Protein 6TTB (pdb70)

Radius of gyration: 28.15 Å; Cα contacts (8 Å, |Δi|>4): 1485; chains: 2; bounding box: 85×47×72 Å

InterPro domains:
  IPR006139 D-isomer specific 2-hydroxyacid dehydrogenase, catalytic domain [PF00389] (63-353)
  IPR006140 D-isomer specific 2-hydroxyacid dehydrogenase, NAD-binding domain [PF02826] (154-326)
  IPR029752 D-isomer specific 2-hydroxyacid dehydrogenase, NAD-binding domain conserved site 1 [PS00065] (192-219)
  IPR029753 D-isomer specific 2-hydroxyacid dehydrogenase, NAD-binding domain conserved site [PS00670] (237-259)
  IPR033689 NAD-dependent formate dehydrogenase [NF005750] (33-374)
  IPR033689 NAD-dependent formate dehydrogenase [cd05302] (34-370)
  IPR036291 NAD(P)-binding domain superfamily [SSF51735] (147-327)

Structure (mmCIF, N/CA/C/O backbone):
data_6TTB
#
_entry.id   6TTB
#
_cell.length_a   69.290
_cell.length_b   87.360
_cell.length_c   117.630
_cell.angle_alpha   90.000
_cell.angle_beta   90.000
_cell.angle_gamma   90.000
#
_symmetry.space_group_name_H-M   'P 21 21 21'
#
loop_
_entity.id
_entity.type
_entity.pdbx_description
1 polymer 'Formate dehydrogenase'
2 non-polymer NICOTINAMIDE-ADENINE-DINUCLEOTIDE
3 water water
#
loop_
_atom_site.group_PDB
_atom_site.id
_atom_site.type_symbol
_atom_site.label_atom_id
_atom_site.label_alt_id
_atom_site.label_comp_id
_atom_site.label_asym_id
_atom_site.label_entity_id
_atom_site.label_seq_id
_atom_site.pdbx_PDB_ins_code
_atom_site.Cartn_x
_atom_site.Cartn_y
_atom_site.Cartn_z
_atom_site.occupancy
_atom_site.B_iso_or_equiv
_atom_site.auth_seq_id
_atom_site.auth_comp_id
_atom_site.auth_asym_id
_atom_site.auth_atom_id
_atom_site.pdbx_PDB_model_num
ATOM 1 N N . MET A 1 33 ? 48.603 14.950 3.492 1.00 31.13 33 MET A N 1
ATOM 2 C CA . MET A 1 33 ? 47.146 14.777 3.173 1.00 34.35 33 MET A CA 1
ATOM 3 C C . MET A 1 33 ? 46.335 15.740 4.010 1.00 29.04 33 MET A C 1
ATOM 4 O O . MET A 1 33 ? 46.685 15.988 5.156 1.00 26.67 33 MET A O 1
ATOM 9 N N . LYS A 1 34 ? 45.290 16.318 3.403 1.00 30.49 34 LYS A N 1
ATOM 10 C CA . LYS A 1 34 ? 44.467 17.312 4.086 1.00 28.27 34 LYS A CA 1
ATOM 11 C C . LYS A 1 34 ? 43.099 16.715 4.353 1.00 25.21 34 LYS A C 1
ATOM 12 O O . LYS A 1 34 ? 42.485 16.169 3.451 1.00 35.26 34 LYS A O 1
ATOM 18 N N . ILE A 1 35 ? 42.703 16.737 5.625 1.00 21.02 35 ILE A N 1
ATOM 19 C CA . ILE A 1 35 ? 41.529 16.060 6.149 1.00 21.98 35 ILE A CA 1
ATOM 20 C C . ILE A 1 35 ? 40.550 17.115 6.622 1.00 19.84 35 ILE A C 1
ATOM 21 O O . ILE A 1 35 ? 40.860 17.883 7.520 1.00 20.17 35 ILE A O 1
ATOM 26 N N . VAL A 1 36 ? 39.340 17.062 6.104 1.00 21.94 36 VAL A N 1
ATOM 27 C CA . VAL A 1 36 ? 38.342 18.055 6.473 1.00 23.61 36 VAL A CA 1
ATOM 28 C C . VAL A 1 36 ? 37.243 17.364 7.258 1.00 26.65 36 VAL A C 1
ATOM 29 O O . VAL A 1 36 ? 36.790 16.239 6.881 1.00 31.19 36 VAL A O 1
ATOM 33 N N . ALA A 1 37 ? 36.810 18.028 8.349 1.00 23.42 37 ALA A N 1
ATOM 34 C CA . ALA A 1 37 ? 35.766 17.433 9.163 1.00 24.34 37 ALA A CA 1
ATOM 35 C C . ALA A 1 37 ? 34.634 18.435 9.382 1.00 27.33 37 ALA A C 1
ATOM 36 O O . ALA A 1 37 ? 34.902 19.657 9.513 1.00 28.68 37 ALA A O 1
ATOM 38 N N . LEU A 1 38 ? 33.377 17.925 9.335 1.00 18.97 38 LEU A N 1
ATOM 39 C CA . LEU A 1 38 ? 32.263 18.701 9.790 1.00 18.81 38 LEU A CA 1
ATOM 40 C C . LEU A 1 38 ? 31.569 18.011 10.954 1.00 21.14 38 LEU A C 1
ATOM 41 O O . LEU A 1 38 ? 31.091 16.870 10.878 1.00 23.96 38 LEU A O 1
ATOM 46 N N . PHE A 1 39 ? 31.468 18.764 12.032 1.00 21.73 39 PHE A N 1
ATOM 47 C CA . PHE A 1 39 ? 30.972 18.262 13.273 1.00 21.60 39 PHE A CA 1
ATOM 48 C C . PHE A 1 39 ? 30.044 19.296 13.878 1.00 23.97 39 PHE A C 1
ATOM 49 O O . PHE A 1 39 ? 30.173 20.490 13.615 1.00 24.78 39 PHE A O 1
ATOM 57 N N . PRO A 1 40 ? 29.122 18.880 14.757 1.00 22.64 40 PRO A N 1
ATOM 58 C CA . PRO A 1 40 ? 28.283 19.863 15.467 1.00 21.38 40 PRO A CA 1
ATOM 59 C C . PRO A 1 40 ? 29.155 20.863 16.241 1.00 23.24 40 PRO A C 1
ATOM 60 O O . PRO A 1 40 ? 30.302 20.552 16.636 1.00 28.95 40 PRO A O 1
ATOM 64 N N . GLU A 1 41 ? 28.647 22.088 16.365 1.00 23.29 41 GLU A N 1
ATOM 65 C CA . GLU A 1 41 ? 29.320 23.189 17.046 1.00 28.16 41 GLU A CA 1
ATOM 66 C C . GLU A 1 41 ? 29.394 22.916 18.557 1.00 25.84 41 GLU A C 1
ATOM 67 O O . GLU A 1 41 ? 28.403 22.550 19.158 1.00 37.29 41 GLU A O 1
ATOM 73 N N . ALA A 1 42 ? 30.577 23.060 19.156 1.00 22.97 42 ALA A N 1
ATOM 74 C CA . ALA A 1 42 ? 30.712 22.859 20.598 1.00 26.68 42 ALA A CA 1
ATOM 75 C C . ALA A 1 42 ? 29.979 23.981 21.318 1.00 23.51 42 ALA A C 1
ATOM 76 O O . ALA A 1 42 ? 29.912 25.060 20.810 1.00 27.86 42 ALA A O 1
ATOM 78 N N . VAL A 1 43 ? 29.500 23.727 22.539 1.00 26.90 43 VAL A N 1
ATOM 79 C CA . VAL A 1 43 ? 28.811 24.739 23.312 1.00 27.56 43 VAL A CA 1
ATOM 80 C C . VAL A 1 43 ? 29.463 24.810 24.693 1.00 30.01 43 VAL A C 1
ATOM 81 O O . VAL A 1 43 ? 29.952 23.792 25.167 1.00 46.65 43 VAL A O 1
ATOM 85 N N . GLU A 1 44 ? 29.621 26.042 25.241 1.00 29.96 44 GLU A N 1
ATOM 86 C CA . GLU A 1 44 ? 30.280 26.304 26.528 1.00 26.83 44 GLU A CA 1
ATOM 87 C C . GLU A 1 44 ? 29.536 25.511 27.597 1.00 33.99 44 GLU A C 1
ATOM 88 O O . GLU A 1 44 ? 28.297 25.451 27.586 1.00 32.38 44 GLU A O 1
ATOM 90 N N . GLY A 1 45 ? 30.284 24.848 28.486 1.00 36.22 45 GLY A N 1
ATOM 91 C CA . GLY A 1 45 ? 29.650 23.955 29.433 1.00 34.16 45 GLY A CA 1
ATOM 92 C C . GLY A 1 45 ? 29.630 22.501 28.935 1.00 40.46 45 GLY A C 1
ATOM 93 O O . GLY A 1 45 ? 29.996 21.599 29.683 1.00 43.22 45 GLY A O 1
ATOM 94 N N . GLN A 1 46 ? 29.152 22.253 27.695 1.00 33.10 46 GLN A N 1
ATOM 95 C CA . GLN A 1 46 ? 28.943 20.866 27.283 1.00 30.90 46 GLN A CA 1
ATOM 96 C C . GLN A 1 46 ? 30.292 20.201 27.116 1.00 27.12 46 GLN A C 1
ATOM 97 O O . GLN A 1 46 ? 30.616 19.793 26.033 1.00 30.07 46 GLN A O 1
ATOM 103 N N . GLU A 1 47 ? 31.026 20.020 28.209 1.00 31.32 47 GLU A N 1
ATOM 104 C CA . GLU A 1 47 ? 32.396 19.495 28.189 1.00 31.42 47 GLU A CA 1
ATOM 105 C C . GLU A 1 47 ? 32.440 17.958 27.980 1.00 28.83 47 GLU A C 1
ATOM 106 O O . GLU A 1 47 ? 33.513 17.358 28.032 1.00 37.41 47 GLU A O 1
ATOM 108 N N . ASN A 1 48 ? 31.274 17.321 27.736 1.00 23.49 48 ASN A N 1
ATOM 109 C CA . ASN A 1 48 ? 31.168 15.873 27.548 1.00 20.35 48 ASN A CA 1
ATOM 110 C C . ASN A 1 48 ? 31.350 15.485 26.059 1.00 22.08 48 ASN A C 1
ATOM 111 O O . ASN A 1 48 ? 32.078 14.553 25.732 1.00 22.20 48 ASN A O 1
ATOM 116 N N . GLN A 1 49 ? 30.626 16.174 25.166 1.00 17.50 49 GLN A N 1
ATOM 117 C CA . GLN A 1 49 ? 30.515 15.825 23.765 1.00 17.10 49 GLN A CA 1
ATOM 118 C C . GLN A 1 49 ? 31.886 15.580 23.122 1.00 19.94 49 GLN A C 1
ATOM 119 O O . GLN A 1 49 ? 32.779 16.369 23.263 1.00 23.79 49 GLN A O 1
ATOM 125 N N . LEU A 1 50 ? 32.015 14.500 22.353 1.00 23.89 50 LEU A N 1
ATOM 126 C CA . LEU A 1 50 ? 33.267 14.142 21.687 1.00 22.84 50 LEU A CA 1
ATOM 127 C C . LEU A 1 50 ? 33.201 14.683 20.266 1.00 22.17 50 LEU A C 1
ATOM 128 O O . LEU A 1 50 ? 34.157 15.298 19.760 1.00 18.07 50 LEU A O 1
ATOM 133 N N . LEU A 1 51 ? 32.032 14.433 19.644 1.00 23.35 51 LEU A N 1
ATOM 134 C CA . LEU A 1 51 ? 31.771 14.765 18.260 1.00 23.40 51 LEU A CA 1
ATOM 135 C C . LEU A 1 51 ? 31.303 16.194 18.181 1.00 24.77 51 LEU A C 1
ATOM 136 O O . LEU A 1 51 ? 30.093 16.423 17.970 1.00 23.15 51 LEU A O 1
ATOM 141 N N . ASN A 1 52 ? 32.256 17.131 18.360 1.00 18.19 52 ASN A N 1
ATOM 142 C CA . ASN A 1 52 ? 32.002 18.502 18.046 1.00 19.28 52 ASN A CA 1
ATOM 143 C C . ASN A 1 52 ? 33.278 19.153 17.518 1.00 22.30 52 ASN A C 1
ATOM 144 O O . ASN A 1 52 ? 34.363 18.523 17.456 1.00 17.48 52 ASN A O 1
ATOM 149 N N . THR A 1 53 ? 33.144 20.451 17.211 1.00 23.46 53 THR A N 1
ATOM 150 C CA . THR A 1 53 ? 34.252 21.288 16.772 1.00 24.21 53 THR A CA 1
ATOM 151 C C . THR A 1 53 ? 35.382 21.362 17.799 1.00 24.48 53 THR A C 1
ATOM 152 O O . THR A 1 53 ? 36.512 21.344 17.386 1.00 35.53 53 THR A O 1
ATOM 156 N N . LYS A 1 54 ? 35.123 21.410 19.121 1.00 24.88 54 LYS A N 1
ATOM 157 C CA . LYS A 1 54 ? 36.274 21.464 20.058 1.00 21.59 54 LYS A CA 1
ATOM 158 C C . LYS A 1 54 ? 37.011 20.124 20.147 1.00 22.18 54 LYS A C 1
ATOM 159 O O . LYS A 1 54 ? 38.151 20.025 19.741 1.00 22.88 54 LYS A O 1
ATOM 161 N N . LYS A 1 55 ? 36.375 19.086 20.708 1.00 27.75 55 LYS A N 1
ATOM 162 C CA . LYS A 1 55 ? 37.110 17.856 21.000 1.00 21.25 55 LYS A CA 1
ATOM 163 C C . LYS A 1 55 ? 37.306 17.073 19.703 1.00 21.31 55 LYS A C 1
ATOM 164 O O . LYS A 1 55 ? 38.243 16.282 19.619 1.00 21.48 55 LYS A O 1
ATOM 167 N N . ALA A 1 56 ? 36.494 17.398 18.655 1.00 19.29 56 ALA A N 1
ATOM 168 C CA . ALA A 1 56 ? 36.566 16.801 17.296 1.00 18.73 56 ALA A CA 1
ATOM 169 C C . ALA A 1 56 ? 37.050 15.351 17.311 1.00 21.77 56 ALA A C 1
ATOM 170 O O . ALA A 1 56 ? 37.949 14.979 16.528 1.00 24.12 56 ALA A O 1
ATOM 172 N N . ILE A 1 57 ? 36.479 14.543 18.203 1.00 21.03 57 ILE A N 1
ATOM 173 C CA . ILE A 1 57 ? 36.756 13.117 18.229 1.00 24.55 57 ILE A CA 1
ATOM 174 C C . ILE A 1 57 ? 38.246 12.793 18.154 1.00 27.85 57 ILE A C 1
ATOM 175 O O . ILE A 1 57 ? 38.606 11.687 17.748 1.00 33.89 57 ILE A O 1
ATOM 180 N N . GLY A 1 58 ? 39.097 13.703 18.674 1.00 25.11 58 GLY A N 1
ATOM 181 C CA . GLY A 1 58 ? 40.485 13.362 18.949 1.00 23.43 58 GLY A CA 1
ATOM 182 C C . GLY A 1 58 ? 41.401 13.485 17.725 1.00 27.52 58 GLY A C 1
ATOM 183 O O . GLY A 1 58 ? 42.585 13.243 17.843 1.00 32.42 58 GLY A O 1
ATOM 184 N N . LEU A 1 59 ? 40.891 14.017 16.605 1.00 26.16 59 LEU A N 1
ATOM 185 C CA . LEU A 1 59 ? 41.628 13.928 15.346 1.00 26.76 59 LEU A CA 1
ATOM 186 C C . LEU A 1 59 ? 42.722 15.008 15.231 1.00 27.56 59 LEU A C 1
ATOM 187 O O . LEU A 1 59 ? 43.694 14.836 14.499 1.00 25.06 59 LEU A O 1
ATOM 192 N N . LYS A 1 60 ? 42.572 16.117 15.940 1.00 29.11 60 LYS A N 1
ATOM 193 C CA . LYS A 1 60 ? 43.465 17.251 15.753 1.00 23.74 60 LYS A CA 1
ATOM 194 C C . LYS A 1 60 ? 44.877 16.818 16.003 1.00 24.38 60 LYS A C 1
ATOM 195 O O . LYS A 1 60 ? 45.695 16.935 15.124 1.00 31.22 60 LYS A O 1
ATOM 201 N N . THR A 1 61 ? 45.160 16.380 17.237 1.00 25.88 61 THR A N 1
ATOM 202 C CA . THR A 1 61 ? 46.427 15.782 17.606 1.00 25.70 61 THR A CA 1
ATOM 203 C C . THR A 1 61 ? 46.685 14.513 16.803 1.00 25.61 61 THR A C 1
ATOM 204 O O . THR A 1 61 ? 47.739 14.375 16.202 1.00 27.23 61 THR A O 1
ATOM 208 N N . PHE A 1 62 ? 45.711 13.605 16.736 1.00 26.97 62 PHE A N 1
ATOM 209 C CA . PHE A 1 62 ? 45.935 12.347 16.041 1.00 21.90 62 PHE A CA 1
ATOM 210 C C . PHE A 1 62 ? 46.420 12.614 14.631 1.00 21.92 62 PHE A C 1
ATOM 211 O O . PHE A 1 62 ? 47.278 11.907 14.135 1.00 22.54 62 PHE A O 1
ATOM 219 N N . LEU A 1 63 ? 45.829 13.615 13.973 1.00 25.44 63 LEU A N 1
ATOM 220 C CA . LEU A 1 63 ? 46.184 13.949 12.592 1.00 34.09 63 LEU A CA 1
ATOM 221 C C . LEU A 1 63 ? 47.429 14.824 12.551 1.00 35.89 63 LEU A C 1
ATOM 222 O O . LEU A 1 63 ? 48.360 14.523 11.837 1.00 45.38 63 LEU A O 1
ATOM 227 N N . GLU A 1 64 ? 47.397 15.950 13.263 1.00 41.09 64 GLU A N 1
ATOM 228 C CA . GLU A 1 64 ? 48.507 16.894 13.275 1.00 48.78 64 GLU A CA 1
ATOM 229 C C . GLU A 1 64 ? 49.752 16.254 13.906 1.00 41.36 64 GLU A C 1
ATOM 230 O O . GLU A 1 64 ? 50.781 16.882 14.009 1.00 49.90 64 GLU A O 1
ATOM 236 N N . GLU A 1 65 ? 49.658 14.996 14.291 1.00 38.60 65 GLU A N 1
ATOM 237 C CA . GLU A 1 65 ? 50.781 14.299 14.883 1.00 38.91 65 GLU A CA 1
ATOM 238 C C . GLU A 1 65 ? 51.434 13.433 13.840 1.00 34.58 65 GLU A C 1
ATOM 239 O O . GLU A 1 65 ? 52.393 12.753 14.136 1.00 40.58 65 GLU A O 1
ATOM 245 N N . ARG A 1 66 ? 50.821 13.369 12.673 1.00 29.96 66 ARG A N 1
ATOM 246 C CA . ARG A 1 66 ? 51.183 12.416 11.651 1.00 27.36 66 ARG A CA 1
ATOM 247 C C . ARG A 1 66 ? 51.487 13.166 10.370 1.00 35.03 66 ARG A C 1
ATOM 248 O O . ARG A 1 66 ? 51.689 12.554 9.342 1.00 36.13 66 ARG A O 1
ATOM 256 N N . GLY A 1 67 ? 51.554 14.502 10.465 1.00 38.90 67 GLY A N 1
ATOM 257 C CA . GLY A 1 67 ? 52.054 15.297 9.364 1.00 33.64 67 GLY A CA 1
ATOM 258 C C . GLY A 1 67 ? 50.935 15.899 8.536 1.00 35.49 67 GLY A C 1
ATOM 259 O O . GLY A 1 67 ? 51.219 16.632 7.593 1.00 35.16 67 GLY A O 1
ATOM 260 N N . HIS A 1 68 ? 49.674 15.678 8.949 1.00 32.95 68 HIS A N 1
ATOM 261 C CA . HIS A 1 68 ? 48.569 15.928 8.039 1.00 30.06 68 HIS A CA 1
ATOM 262 C C . HIS A 1 68 ? 47.929 17.259 8.383 1.00 33.01 68 HIS A C 1
ATOM 263 O O . HIS A 1 68 ? 48.151 17.784 9.469 1.00 43.05 68 HIS A O 1
ATOM 270 N N . GLU A 1 69 ? 47.163 17.819 7.441 1.00 28.50 69 GLU A N 1
ATOM 271 C CA . GLU A 1 69 ? 46.448 19.047 7.740 1.00 29.89 69 GLU A CA 1
ATOM 272 C C . GLU A 1 69 ? 45.061 18.648 8.195 1.00 30.12 69 GLU A C 1
ATOM 273 O O . GLU A 1 69 ? 44.448 17.796 7.586 1.00 33.67 69 GLU A O 1
ATOM 279 N N . PHE A 1 70 ? 44.567 19.294 9.256 1.00 33.63 70 PHE A N 1
ATOM 280 C CA . PHE A 1 70 ? 43.226 19.005 9.764 1.00 31.45 70 PHE A CA 1
ATOM 281 C C . PHE A 1 70 ? 42.381 20.271 9.824 1.00 27.19 70 PHE A C 1
ATOM 282 O O . PHE A 1 70 ? 42.670 21.185 10.567 1.00 29.65 70 PHE A O 1
ATOM 290 N N . ILE A 1 71 ? 41.269 20.248 9.118 1.00 26.27 71 ILE A N 1
ATOM 291 C CA . ILE A 1 71 ? 40.403 21.406 9.067 1.00 25.93 71 ILE A CA 1
ATOM 292 C C . ILE A 1 71 ? 39.025 21.030 9.606 1.00 31.55 71 ILE A C 1
ATOM 293 O O . ILE A 1 71 ? 38.283 20.256 8.974 1.00 32.35 71 ILE A O 1
ATOM 298 N N . ILE A 1 72 ? 38.671 21.577 10.770 1.00 28.92 72 ILE A N 1
ATOM 299 C CA . ILE A 1 72 ? 37.301 21.430 11.188 1.00 32.58 72 ILE A CA 1
ATOM 300 C C . ILE A 1 72 ? 36.511 22.617 10.665 1.00 36.83 72 ILE A C 1
ATOM 301 O O . ILE A 1 72 ? 36.993 23.729 10.720 1.00 35.94 72 ILE A O 1
ATOM 305 N N . LEU A 1 73 ? 35.414 22.307 9.959 1.00 45.77 73 LEU A N 1
ATOM 306 C CA . LEU A 1 73 ? 34.461 23.282 9.476 1.00 44.62 73 LEU A CA 1
ATOM 307 C C . LEU A 1 73 ? 33.390 23.408 10.545 1.00 57.25 73 LEU A C 1
ATOM 308 O O . LEU A 1 73 ? 32.669 22.438 10.870 1.00 51.54 73 LEU A O 1
ATOM 313 N N . ALA A 1 74 ? 33.435 24.551 11.215 1.00 67.11 74 ALA A N 1
ATOM 314 C CA . ALA A 1 74 ? 32.233 25.302 11.483 1.00 81.14 74 ALA A CA 1
ATOM 315 C C . ALA A 1 74 ? 31.913 26.104 10.215 1.00 69.33 74 ALA A C 1
ATOM 316 O O . ALA A 1 74 ? 32.308 27.264 10.111 1.00 68.23 74 ALA A O 1
ATOM 318 N N . ASP A 1 75 ? 31.284 25.435 9.215 1.00 69.62 75 ASP A N 1
ATOM 319 C CA . ASP A 1 75 ? 30.856 26.092 7.976 1.00 83.64 75 ASP A CA 1
ATOM 320 C C . ASP A 1 75 ? 29.602 25.440 7.380 1.00 75.77 75 ASP A C 1
ATOM 321 O O . ASP A 1 75 ? 28.640 26.166 7.084 1.00 53.14 75 ASP A O 1
ATOM 323 N N . ASN A 1 76 ? 29.677 24.097 7.131 1.00 57.88 76 ASN A N 1
ATOM 324 C CA . ASN A 1 76 ? 28.647 23.240 6.501 1.00 57.95 76 ASN A CA 1
ATOM 325 C C . ASN A 1 76 ? 28.638 23.361 4.970 1.00 53.40 76 ASN A C 1
ATOM 326 O O . ASN A 1 76 ? 29.005 22.412 4.297 1.00 66.53 76 ASN A O 1
ATOM 331 N N . GLY A 1 77 ? 28.018 24.432 4.440 1.00 46.35 77 GLY A N 1
ATOM 332 C CA . GLY A 1 77 ? 28.156 24.855 3.049 1.00 42.02 77 GLY A CA 1
ATOM 333 C C . GLY A 1 77 ? 28.769 26.265 2.971 1.00 56.01 77 GLY A C 1
ATOM 334 O O . GLY A 1 77 ? 28.597 27.066 3.890 1.00 81.11 77 GLY A O 1
ATOM 335 N N . GLU A 1 78 ? 29.568 26.526 1.917 1.00 51.70 78 GLU A N 1
ATOM 336 C CA . GLU A 1 78 ? 30.195 27.829 1.635 1.00 57.68 78 GLU A CA 1
ATOM 337 C C . GLU A 1 78 ? 31.610 27.880 2.208 1.00 64.42 78 GLU A C 1
ATOM 338 O O . GLU A 1 78 ? 32.544 28.338 1.529 1.00 56.07 78 GLU A O 1
ATOM 340 N N . ASP A 1 79 ? 31.764 27.431 3.472 1.00 65.90 79 ASP A N 1
ATOM 341 C CA . ASP A 1 79 ? 33.106 27.210 3.967 1.00 50.99 79 ASP A CA 1
ATOM 342 C C . ASP A 1 79 ? 33.586 25.817 3.587 1.00 41.63 79 ASP A C 1
ATOM 343 O O . ASP A 1 79 ? 34.776 25.631 3.285 1.00 41.59 79 ASP A O 1
ATOM 348 N N . LEU A 1 80 ? 32.639 24.901 3.404 1.00 35.53 80 LEU A N 1
ATOM 349 C CA . LEU A 1 80 ? 32.970 23.655 2.711 1.00 36.51 80 LEU A CA 1
ATOM 350 C C . LEU A 1 80 ? 33.613 23.940 1.335 1.00 40.42 80 LEU A C 1
ATOM 351 O O . LEU A 1 80 ? 34.679 23.406 1.024 1.00 36.65 80 LEU A O 1
ATOM 356 N N . ASP A 1 81 ? 32.991 24.833 0.547 1.00 46.08 81 ASP A N 1
ATOM 357 C CA . ASP A 1 81 ? 33.377 25.034 -0.841 1.00 41.19 81 ASP A CA 1
ATOM 358 C C . ASP A 1 81 ? 34.880 25.357 -0.963 1.00 41.16 81 ASP A C 1
ATOM 359 O O . ASP A 1 81 ? 35.522 24.923 -1.907 1.00 36.04 81 ASP A O 1
ATOM 361 N N . LYS A 1 82 ? 35.451 26.106 0.003 1.00 32.48 82 LYS A N 1
ATOM 362 C CA . LYS A 1 82 ? 36.830 26.561 -0.146 1.00 23.55 82 LYS A CA 1
ATOM 363 C C . LYS A 1 82 ? 37.803 25.445 0.264 1.00 26.60 82 LYS A C 1
ATOM 364 O O . LYS A 1 82 ? 38.952 25.687 0.531 1.00 20.56 82 LYS A O 1
ATOM 366 N N . HIS A 1 83 ? 37.353 24.198 0.319 1.00 35.06 83 HIS A N 1
ATOM 367 C CA . HIS A 1 83 ? 38.268 23.131 0.698 1.00 35.59 83 HIS A CA 1
ATOM 368 C C . HIS A 1 83 ? 38.172 22.002 -0.326 1.00 42.92 83 HIS A C 1
ATOM 369 O O . HIS A 1 83 ? 39.090 21.166 -0.492 1.00 41.48 83 HIS A O 1
ATOM 376 N N . LEU A 1 84 ? 37.079 22.048 -1.067 1.00 30.91 84 LEU A N 1
ATOM 377 C CA . LEU A 1 84 ? 36.807 21.095 -2.098 1.00 24.16 84 LEU A CA 1
ATOM 378 C C . LEU A 1 84 ? 38.025 20.931 -3.035 1.00 27.95 84 LEU A C 1
ATOM 379 O O . LEU A 1 84 ? 38.263 19.824 -3.567 1.00 31.01 84 LEU A O 1
ATOM 384 N N . PRO A 1 85 ? 38.739 22.050 -3.423 1.00 29.63 85 PRO A N 1
ATOM 385 C CA . PRO A 1 85 ? 39.876 21.959 -4.351 1.00 22.09 85 PRO A CA 1
ATOM 386 C C . PRO A 1 85 ? 41.004 21.074 -3.880 1.00 24.43 85 PRO A C 1
ATOM 387 O O . PRO A 1 85 ? 41.863 20.704 -4.691 1.00 27.22 85 PRO A O 1
ATOM 391 N N . ASP A 1 86 ? 41.031 20.759 -2.567 1.00 26.59 86 ASP A N 1
ATOM 392 C CA . ASP A 1 86 ? 42.247 20.183 -2.016 1.00 28.08 86 ASP A CA 1
ATOM 393 C C . ASP A 1 86 ? 41.969 19.180 -0.902 1.00 30.25 86 ASP A C 1
ATOM 394 O O . ASP A 1 86 ? 42.813 18.362 -0.584 1.00 35.56 86 ASP A O 1
ATOM 399 N N . MET A 1 87 ? 40.760 19.133 -0.406 1.00 32.30 87 MET A N 1
ATOM 400 C CA . MET A 1 87 ? 40.539 18.117 0.600 1.00 30.57 87 MET A CA 1
ATOM 401 C C . MET A 1 87 ? 40.880 16.728 0.040 1.00 29.40 87 MET A C 1
ATOM 402 O O . MET A 1 87 ? 40.526 16.397 -1.083 1.00 31.14 87 MET A O 1
ATOM 407 N N . ASP A 1 88 ? 41.604 15.933 0.839 1.00 33.64 88 ASP A N 1
ATOM 408 C CA . ASP A 1 88 ? 41.986 14.562 0.488 1.00 35.08 88 ASP A CA 1
ATOM 409 C C . ASP A 1 88 ? 40.943 13.583 1.040 1.00 31.71 88 ASP A C 1
ATOM 410 O O . ASP A 1 88 ? 40.709 12.511 0.480 1.00 26.68 88 ASP A O 1
ATOM 415 N N . VAL A 1 89 ? 40.336 13.963 2.162 1.00 25.18 89 VAL A N 1
ATOM 416 C CA . VAL A 1 89 ? 39.430 13.096 2.894 1.00 23.39 89 VAL A CA 1
ATOM 417 C C . VAL A 1 89 ? 38.404 13.978 3.586 1.00 25.36 89 VAL A C 1
ATOM 418 O O . VAL A 1 89 ? 38.761 14.954 4.273 1.00 35.85 89 VAL A O 1
ATOM 422 N N . ILE A 1 90 ? 37.129 13.643 3.403 1.00 23.62 90 ILE A N 1
ATOM 423 C CA . ILE A 1 90 ? 36.091 14.363 4.107 1.00 22.43 90 ILE A CA 1
ATOM 424 C C . ILE A 1 90 ? 35.530 13.448 5.210 1.00 26.59 90 ILE A C 1
ATOM 425 O O . ILE A 1 90 ? 35.530 12.191 5.082 1.00 21.82 90 ILE A O 1
ATOM 430 N N . ILE A 1 91 ? 35.072 14.093 6.302 1.00 22.41 91 ILE A N 1
ATOM 431 C CA . ILE A 1 91 ? 34.562 13.346 7.430 1.00 20.71 91 ILE A CA 1
ATOM 432 C C . ILE A 1 91 ? 33.329 14.036 8.001 1.00 18.43 91 ILE A C 1
ATOM 433 O O . ILE A 1 91 ? 33.357 15.235 8.263 1.00 22.92 91 ILE A O 1
ATOM 438 N N . SER A 1 92 ? 32.269 13.267 8.233 1.00 15.15 92 SER A N 1
ATOM 439 C CA . SER A 1 92 ? 31.120 13.793 8.973 1.00 16.75 92 SER A CA 1
ATOM 440 C C . SER A 1 92 ? 30.274 12.650 9.535 1.00 18.69 92 SER A C 1
ATOM 441 O O . SER A 1 92 ? 30.502 11.492 9.192 1.00 19.08 92 SER A O 1
ATOM 444 N N . ALA A 1 93 ? 29.281 13.013 10.377 1.00 18.16 93 ALA A N 1
ATOM 445 C CA . ALA A 1 93 ? 28.371 12.064 10.988 1.00 15.61 93 ALA A CA 1
ATOM 446 C C . ALA A 1 93 ? 26.996 12.201 10.357 1.00 18.15 93 ALA A C 1
ATOM 447 O O . ALA A 1 93 ? 26.597 13.283 9.927 1.00 18.91 93 ALA A O 1
ATOM 449 N N . PRO A 1 94 ? 26.191 11.135 10.341 1.00 19.41 94 PRO A N 1
ATOM 450 C CA . PRO A 1 94 ? 24.864 11.196 9.732 1.00 25.19 94 PRO A CA 1
ATOM 451 C C . PRO A 1 94 ? 23.939 12.169 10.477 1.00 35.50 94 PRO A C 1
ATOM 452 O O . PRO A 1 94 ? 22.994 12.737 9.892 1.00 31.44 94 PRO A O 1
ATOM 456 N N . PHE A 1 95 ? 24.241 12.360 11.780 1.00 33.95 95 PHE A N 1
ATOM 457 C CA . PHE A 1 95 ? 23.499 13.241 12.646 1.00 23.60 95 PHE A CA 1
ATOM 458 C C . PHE A 1 95 ? 23.648 14.694 12.186 1.00 24.52 95 PHE A C 1
ATOM 459 O O . PHE A 1 95 ? 22.869 15.561 12.569 1.00 26.53 95 PHE A O 1
ATOM 467 N N . TYR A 1 96 ? 24.630 14.957 11.346 1.00 24.13 96 TYR A N 1
ATOM 468 C CA . TYR A 1 96 ? 24.983 16.331 11.033 1.00 26.82 96 TYR A CA 1
ATOM 469 C C . TYR A 1 96 ? 25.914 16.310 9.818 1.00 25.48 96 TYR A C 1
ATOM 470 O O . TYR A 1 96 ? 27.144 16.428 9.960 1.00 31.60 96 TYR A O 1
ATOM 479 N N . PRO A 1 97 ? 25.376 15.990 8.626 1.00 19.19 97 PRO A N 1
ATOM 480 C CA . PRO A 1 97 ? 26.201 15.520 7.523 1.00 21.71 97 PRO A CA 1
ATOM 481 C C . PRO A 1 97 ? 26.678 16.629 6.614 1.00 21.89 97 PRO A C 1
ATOM 482 O O . PRO A 1 97 ? 26.003 17.649 6.407 1.00 28.16 97 PRO A O 1
ATOM 486 N N . ALA A 1 98 ? 27.889 16.461 6.176 1.00 23.41 98 ALA A N 1
ATOM 487 C CA . ALA A 1 98 ? 28.395 17.198 5.047 1.00 28.55 98 ALA A CA 1
ATOM 488 C C . ALA A 1 98 ? 27.995 16.448 3.783 1.00 34.34 98 ALA A C 1
ATOM 489 O O . ALA A 1 98 ? 28.523 15.352 3.521 1.00 30.98 98 ALA A O 1
ATOM 491 N N . TYR A 1 99 ? 27.005 17.012 3.050 1.00 36.45 99 TYR A N 1
ATOM 492 C CA . TYR A 1 99 ? 26.489 16.383 1.844 1.00 31.27 99 TYR A CA 1
ATOM 493 C C . TYR A 1 99 ? 27.545 16.392 0.746 1.00 33.89 99 TYR A C 1
ATOM 494 O O . TYR A 1 99 ? 28.094 17.440 0.400 1.00 28.04 99 TYR A O 1
ATOM 503 N N . MET A 1 100 ? 27.834 15.189 0.220 1.00 36.00 100 MET A N 1
ATOM 504 C CA . MET A 1 100 ? 28.733 15.052 -0.907 1.00 28.00 100 MET A CA 1
ATOM 505 C C . MET A 1 100 ? 27.923 14.740 -2.172 1.00 31.79 100 MET A C 1
ATOM 506 O O . MET A 1 100 ? 27.801 13.597 -2.581 1.00 43.73 100 MET A O 1
ATOM 511 N N . THR A 1 101 ? 27.320 15.790 -2.742 1.00 25.52 101 THR A N 1
ATOM 512 C CA . THR A 1 101 ? 26.585 15.714 -3.983 1.00 23.67 101 THR A CA 1
ATOM 513 C C . THR A 1 101 ? 27.570 15.497 -5.142 1.00 26.79 101 THR A C 1
ATOM 514 O O . THR A 1 101 ? 28.773 15.690 -5.014 1.00 20.99 101 THR A O 1
ATOM 518 N N . ARG A 1 102 ? 27.052 15.062 -6.281 1.00 29.84 102 ARG A N 1
ATOM 519 C CA . ARG A 1 102 ? 27.863 15.035 -7.473 1.00 26.80 102 ARG A CA 1
ATOM 520 C C . ARG A 1 102 ? 28.491 16.397 -7.653 1.00 23.67 102 ARG A C 1
ATOM 521 O O . ARG A 1 102 ? 29.655 16.490 -7.934 1.00 25.53 102 ARG A O 1
ATOM 529 N N . GLU A 1 103 ? 27.682 17.452 -7.525 1.00 30.10 103 GLU A N 1
ATOM 530 C CA . GLU A 1 103 ? 28.142 18.818 -7.762 1.00 27.96 103 GLU A CA 1
ATOM 531 C C . GLU A 1 103 ? 29.439 19.000 -6.996 1.00 31.21 103 GLU A C 1
ATOM 532 O O . GLU A 1 103 ? 30.479 19.217 -7.599 1.00 36.41 103 GLU A O 1
ATOM 534 N N . ARG A 1 104 ? 29.404 18.708 -5.682 1.00 31.86 104 ARG A N 1
ATOM 535 C CA . ARG A 1 104 ? 30.565 18.934 -4.825 1.00 27.66 104 ARG A CA 1
ATOM 536 C C . ARG A 1 104 ? 31.732 17.977 -5.151 1.00 24.50 104 ARG A C 1
ATOM 537 O O . ARG A 1 104 ? 32.880 18.327 -4.970 1.00 27.71 104 ARG A O 1
ATOM 545 N N . ILE A 1 105 ? 31.435 16.756 -5.591 1.00 24.78 105 ILE A N 1
ATOM 546 C CA . ILE A 1 105 ? 32.461 15.743 -5.770 1.00 24.35 105 ILE A CA 1
ATOM 547 C C . ILE A 1 105 ? 33.344 16.137 -6.940 1.00 26.02 105 ILE A C 1
ATOM 548 O O . ILE A 1 105 ? 34.571 16.019 -6.856 1.00 26.87 105 ILE A O 1
ATOM 553 N N . GLU A 1 106 ? 32.687 16.629 -8.003 1.00 23.72 106 GLU A N 1
ATOM 554 C CA . GLU A 1 106 ? 33.330 17.010 -9.242 1.00 26.61 106 GLU A CA 1
ATOM 555 C C . GLU A 1 106 ? 34.326 18.123 -9.010 1.00 25.55 106 GLU A C 1
ATOM 556 O O . GLU A 1 106 ? 35.348 18.135 -9.661 1.00 26.40 106 GLU A O 1
ATOM 562 N N . LYS A 1 107 ? 34.021 19.000 -8.048 1.00 27.31 107 LYS A N 1
ATOM 563 C CA . LYS A 1 107 ? 34.890 20.067 -7.553 1.00 31.80 107 LYS A CA 1
ATOM 564 C C . LYS A 1 107 ? 36.062 19.547 -6.697 1.00 31.96 107 LYS A C 1
ATOM 565 O O . LYS A 1 107 ? 36.942 20.328 -6.345 1.00 26.89 107 LYS A O 1
ATOM 571 N N . ALA A 1 108 ? 36.059 18.257 -6.318 1.00 30.85 108 ALA A N 1
ATOM 572 C CA . ALA A 1 108 ? 37.074 17.779 -5.377 1.00 26.12 108 ALA A CA 1
ATOM 573 C C . ALA A 1 108 ? 38.015 16.765 -6.047 1.00 27.15 108 ALA A C 1
ATOM 574 O O . ALA A 1 108 ? 38.041 15.578 -5.724 1.00 22.74 108 ALA A O 1
ATOM 576 N N . PRO A 1 109 ? 38.953 17.249 -6.874 1.00 27.26 109 PRO A N 1
ATOM 577 C CA . PRO A 1 109 ? 39.902 16.389 -7.540 1.00 25.75 109 PRO A CA 1
ATOM 578 C C . PRO A 1 109 ? 40.918 15.761 -6.612 1.00 26.91 109 PRO A C 1
ATOM 579 O O . PRO A 1 109 ? 41.828 15.052 -7.054 1.00 30.44 109 PRO A O 1
ATOM 583 N N . ASN A 1 110 ? 40.837 16.049 -5.324 1.00 28.78 110 ASN A N 1
ATOM 584 C CA . ASN A 1 110 ? 41.868 15.440 -4.485 1.00 35.37 110 ASN A CA 1
ATOM 585 C C . ASN A 1 110 ? 41.294 14.331 -3.603 1.00 32.02 110 ASN A C 1
ATOM 586 O O . ASN A 1 110 ? 42.023 13.638 -2.899 1.00 39.54 110 ASN A O 1
ATOM 591 N N . LEU A 1 111 ? 39.993 14.172 -3.674 1.00 25.03 111 LEU A N 1
ATOM 592 C CA . LEU A 1 111 ? 39.278 13.538 -2.595 1.00 23.20 111 LEU A CA 1
ATOM 593 C C . LEU A 1 111 ? 39.255 12.022 -2.848 1.00 21.60 111 LEU A C 1
ATOM 594 O O . LEU A 1 111 ? 39.071 11.559 -3.953 1.00 20.81 111 LEU A O 1
ATOM 599 N N . LYS A 1 112 ? 39.511 11.259 -1.828 1.00 21.41 112 LYS A N 1
ATOM 600 C CA . LYS A 1 112 ? 39.828 9.881 -2.056 1.00 20.09 112 LYS A CA 1
ATOM 601 C C . LYS A 1 112 ? 38.980 9.068 -1.109 1.00 20.00 112 LYS A C 1
ATOM 602 O O . LYS A 1 112 ? 38.587 7.936 -1.431 1.00 18.88 112 LYS A O 1
ATOM 608 N N . LEU A 1 113 ? 38.595 9.711 0.018 1.00 19.08 113 LEU A N 1
ATOM 609 C CA . LEU A 1 113 ? 37.963 8.969 1.117 1.00 20.23 113 LEU A CA 1
ATOM 610 C C . LEU A 1 113 ? 36.930 9.837 1.824 1.00 21.34 113 LEU A C 1
ATOM 611 O O . LEU A 1 113 ? 37.215 10.946 2.321 1.00 19.28 113 LEU A O 1
ATOM 616 N N . ALA A 1 114 ? 35.705 9.338 1.804 1.00 22.20 114 ALA A N 1
ATOM 617 C CA . ALA A 1 114 ? 34.641 9.962 2.567 1.00 21.15 114 ALA A CA 1
ATOM 618 C C . ALA A 1 114 ? 34.288 9.064 3.745 1.00 20.88 114 ALA A C 1
ATOM 619 O O . ALA A 1 114 ? 33.728 7.977 3.582 1.00 18.33 114 ALA A O 1
ATOM 621 N N . ILE A 1 115 ? 34.661 9.508 4.937 1.00 23.14 115 ILE A N 1
ATOM 622 C CA . ILE A 1 115 ? 34.378 8.701 6.116 1.00 21.21 115 ILE A CA 1
ATOM 623 C C . ILE A 1 115 ? 33.095 9.222 6.739 1.00 19.60 115 ILE A C 1
ATOM 624 O O . ILE A 1 115 ? 32.962 10.442 6.938 1.00 21.76 115 ILE A O 1
ATOM 629 N N . THR A 1 116 ? 32.189 8.297 7.043 1.00 13.24 116 THR A N 1
ATOM 630 C CA . THR A 1 116 ? 31.018 8.575 7.833 1.00 12.90 116 THR A CA 1
ATOM 631 C C . THR A 1 116 ? 31.330 8.320 9.326 1.00 13.48 116 THR A C 1
ATOM 632 O O . THR A 1 116 ? 31.317 7.179 9.797 1.00 12.37 116 THR A O 1
ATOM 636 N N . ALA A 1 117 ? 31.502 9.394 10.108 1.00 13.49 117 ALA A N 1
ATOM 637 C CA . ALA A 1 117 ? 31.668 9.206 11.538 1.00 14.71 117 ALA A CA 1
ATOM 638 C C . ALA A 1 117 ? 30.376 8.676 12.137 1.00 13.39 117 ALA A C 1
ATOM 639 O O . ALA A 1 117 ? 29.657 9.395 12.773 1.00 15.89 117 ALA A O 1
ATOM 641 N N . GLY A 1 118 ? 30.180 7.393 12.043 1.00 12.16 118 GLY A N 1
ATOM 642 C CA . GLY A 1 118 ? 28.989 6.760 12.515 1.00 14.16 118 GLY A CA 1
ATOM 643 C C . GLY A 1 118 ? 28.592 5.682 11.520 1.00 19.03 118 GLY A C 1
ATOM 644 O O . GLY A 1 118 ? 29.472 5.124 10.824 1.00 18.65 118 GLY A O 1
ATOM 645 N N . VAL A 1 119 ? 27.275 5.483 11.387 1.00 17.43 119 VAL A N 1
ATOM 646 C CA . VAL A 1 119 ? 26.738 4.623 10.371 1.00 21.45 119 VAL A CA 1
ATOM 647 C C . VAL A 1 119 ? 25.617 5.344 9.591 1.00 23.99 119 VAL A C 1
ATOM 648 O O . VAL A 1 119 ? 24.634 5.824 10.160 1.00 32.57 119 VAL A O 1
ATOM 652 N N . GLY A 1 120 ? 25.731 5.346 8.271 1.00 25.03 120 GLY A N 1
ATOM 653 C CA . GLY A 1 120 ? 24.688 5.864 7.423 1.00 26.69 120 GLY A CA 1
ATOM 654 C C . GLY A 1 120 ? 25.260 6.898 6.472 1.00 33.31 120 GLY A C 1
ATOM 655 O O . GLY A 1 120 ? 25.612 8.011 6.888 1.00 47.26 120 GLY A O 1
ATOM 656 N N . SER A 1 121 ? 25.372 6.513 5.207 1.00 31.55 121 SER A N 1
ATOM 657 C CA . SER A 1 121 ? 26.116 7.284 4.246 1.00 30.26 121 SER A CA 1
ATOM 658 C C . SER A 1 121 ? 25.197 7.839 3.205 1.00 28.23 121 SER A C 1
ATOM 659 O O . SER A 1 121 ? 25.616 8.076 2.089 1.00 35.69 121 SER A O 1
ATOM 662 N N . ASP A 1 122 ? 23.935 8.004 3.546 1.00 26.73 122 ASP A N 1
ATOM 663 C CA . ASP A 1 122 ? 23.061 8.413 2.460 1.00 24.69 122 ASP A CA 1
ATOM 664 C C . ASP A 1 122 ? 23.339 9.872 2.148 1.00 21.47 122 ASP A C 1
ATO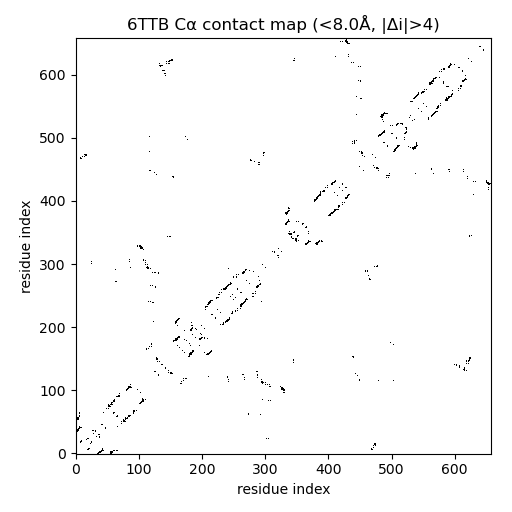M 665 O O . ASP A 1 122 ? 22.870 10.334 1.143 1.00 25.60 122 ASP A O 1
ATOM 670 N N . HIS A 1 123 ? 24.260 10.520 2.887 1.00 17.83 123 HIS A N 1
ATOM 671 C CA . HIS A 1 123 ? 24.577 11.934 2.651 1.00 18.09 123 HIS A CA 1
ATOM 672 C C . HIS A 1 123 ? 25.597 12.055 1.523 1.00 19.30 123 HIS A C 1
ATOM 673 O O . HIS A 1 123 ? 26.062 13.155 1.180 1.00 25.17 123 HIS A O 1
ATOM 680 N N . VAL A 1 124 ? 25.940 10.935 0.922 1.00 19.60 124 VAL A N 1
ATOM 681 C CA . VAL A 1 124 ? 26.989 10.947 -0.104 1.00 23.85 124 VAL A CA 1
ATOM 682 C C . VAL A 1 124 ? 26.419 10.329 -1.357 1.00 26.93 124 VAL A C 1
ATOM 683 O O . VAL A 1 124 ? 25.865 9.230 -1.276 1.00 36.28 124 VAL A O 1
ATOM 687 N N . ASP A 1 125 ? 26.645 11.001 -2.507 1.00 26.20 125 ASP A N 1
ATOM 688 C CA . ASP A 1 125 ? 26.255 10.499 -3.808 1.00 24.84 125 ASP A CA 1
ATOM 689 C C . ASP A 1 125 ? 27.122 9.296 -4.181 1.00 27.35 125 ASP A C 1
ATOM 690 O O . ASP A 1 125 ? 28.178 9.478 -4.779 1.00 27.23 125 ASP A O 1
ATOM 695 N N . LEU A 1 126 ? 26.668 8.066 -3.847 1.00 25.61 126 LEU A N 1
ATOM 696 C CA . LEU A 1 126 ? 27.498 6.880 -4.032 1.00 28.60 126 LEU A CA 1
ATOM 697 C C . LEU A 1 126 ? 27.858 6.690 -5.501 1.00 28.00 126 LEU A C 1
ATOM 698 O O . LEU A 1 126 ? 29.017 6.517 -5.821 1.00 32.45 126 LEU A O 1
ATOM 703 N N . ALA A 1 127 ? 26.848 6.769 -6.377 1.00 31.78 127 ALA A N 1
ATOM 704 C CA . ALA A 1 127 ? 27.022 6.696 -7.818 1.00 25.07 127 ALA A CA 1
ATOM 705 C C . ALA A 1 127 ? 28.243 7.528 -8.242 1.00 25.70 127 ALA A C 1
ATOM 706 O O . ALA A 1 127 ? 29.216 6.922 -8.648 1.00 24.86 127 ALA A O 1
ATOM 708 N N . ALA A 1 128 ? 28.238 8.889 -7.993 1.00 22.74 128 ALA A N 1
ATOM 709 C CA . ALA A 1 128 ? 29.374 9.775 -8.351 1.00 23.15 128 ALA A CA 1
ATOM 710 C C . ALA A 1 128 ? 30.662 9.407 -7.618 1.00 24.58 128 ALA A C 1
ATOM 711 O O . ALA A 1 128 ? 31.704 9.327 -8.222 1.00 28.16 128 ALA A O 1
ATOM 713 N N . ALA A 1 129 ? 30.603 9.268 -6.302 1.00 26.64 129 ALA A N 1
ATOM 714 C CA . ALA A 1 129 ? 31.751 8.769 -5.544 1.00 31.14 129 ALA A CA 1
ATOM 715 C C . ALA A 1 129 ? 32.358 7.544 -6.237 1.00 28.94 129 ALA A C 1
ATOM 716 O O . ALA A 1 129 ? 33.568 7.484 -6.456 1.00 28.32 129 ALA A O 1
ATOM 718 N N . SER A 1 130 ? 31.509 6.592 -6.627 1.00 25.82 130 SER A N 1
ATOM 719 C CA . SER A 1 130 ? 31.992 5.459 -7.402 1.00 30.24 130 SER A CA 1
ATOM 720 C C . SER A 1 130 ? 32.741 5.878 -8.691 1.00 30.46 130 SER A C 1
ATOM 721 O O . SER A 1 130 ? 33.822 5.363 -8.987 1.00 32.56 130 SER A O 1
ATOM 724 N N . GLU A 1 131 ? 32.140 6.782 -9.462 1.00 25.64 131 GLU A N 1
ATOM 725 C CA . GLU A 1 131 ? 32.605 7.097 -10.798 1.00 28.52 131 GLU A CA 1
ATOM 726 C C . GLU A 1 131 ? 33.927 7.873 -10.742 1.00 31.27 131 GLU A C 1
ATOM 727 O O . GLU A 1 131 ? 34.684 7.850 -11.695 1.00 31.86 131 GLU A O 1
ATOM 733 N N . HIS A 1 132 ? 34.176 8.582 -9.627 1.00 30.72 132 HIS A N 1
ATOM 734 C CA . HIS A 1 132 ? 35.390 9.369 -9.411 1.00 23.42 132 HIS A CA 1
ATOM 735 C C . HIS A 1 132 ? 36.384 8.561 -8.584 1.00 23.40 132 HIS A C 1
ATOM 736 O O . HIS A 1 132 ? 37.421 9.066 -8.175 1.00 24.78 132 HIS A O 1
ATOM 743 N N . ASN A 1 133 ? 35.980 7.356 -8.208 1.00 22.68 133 ASN A N 1
ATOM 744 C CA . ASN A 1 133 ? 36.874 6.456 -7.521 1.00 26.74 133 ASN A CA 1
ATOM 745 C C . ASN A 1 133 ? 37.291 7.014 -6.138 1.00 23.00 133 ASN A C 1
ATOM 746 O O . ASN A 1 133 ? 38.408 6.810 -5.686 1.00 21.39 133 ASN A O 1
ATOM 751 N N . ILE A 1 134 ? 36.342 7.654 -5.466 1.00 22.70 134 ILE A N 1
ATOM 752 C CA . ILE A 1 134 ? 36.374 7.959 -4.041 1.00 22.68 134 ILE A CA 1
ATOM 753 C C . ILE A 1 134 ? 35.829 6.753 -3.261 1.00 20.93 134 ILE A C 1
ATOM 754 O O . ILE A 1 134 ? 34.809 6.207 -3.624 1.00 17.78 134 ILE A O 1
ATOM 759 N N . GLY A 1 135 ? 36.484 6.402 -2.141 1.00 24.12 135 GLY A N 1
ATOM 760 C CA . GLY A 1 135 ? 36.023 5.341 -1.264 1.00 24.08 135 GLY A CA 1
ATOM 761 C C . GLY A 1 135 ? 35.096 5.905 -0.204 1.00 23.79 135 GLY A C 1
ATOM 762 O O . GLY A 1 135 ? 35.271 7.043 0.219 1.00 32.67 135 GLY A O 1
ATOM 763 N N . VAL A 1 136 ? 34.165 5.090 0.257 1.00 21.47 136 VAL A N 1
ATOM 764 C CA . VAL A 1 136 ? 33.198 5.518 1.252 1.00 24.87 136 VAL A CA 1
ATOM 765 C C . VAL A 1 136 ? 33.072 4.445 2.332 1.00 32.79 136 VAL A C 1
ATOM 766 O O . VAL A 1 136 ? 32.745 3.268 2.036 1.00 36.49 136 VAL A O 1
ATOM 770 N N . VAL A 1 137 ? 33.286 4.856 3.592 1.00 23.04 137 VAL A N 1
ATOM 771 C CA . VAL A 1 137 ? 33.355 3.894 4.670 1.00 22.11 137 VAL A CA 1
ATOM 772 C C . VAL A 1 137 ? 32.705 4.518 5.867 1.00 25.44 137 VAL A C 1
ATOM 773 O O . VAL A 1 137 ? 32.963 5.673 6.167 1.00 28.94 137 VAL A O 1
ATOM 777 N N . GLU A 1 138 ? 31.941 3.704 6.588 1.00 26.04 138 GLU A N 1
ATOM 778 C CA . GLU A 1 138 ? 31.387 4.093 7.850 1.00 22.34 138 GLU A CA 1
ATOM 779 C C . GLU A 1 138 ? 31.879 3.070 8.879 1.00 23.79 138 GLU A C 1
ATOM 780 O O . GLU A 1 138 ? 32.561 2.137 8.499 1.00 25.24 138 GLU A O 1
ATOM 786 N N . VAL A 1 139 ? 31.536 3.280 10.170 1.00 21.11 139 VAL A N 1
ATOM 787 C CA . VAL A 1 139 ? 32.010 2.521 11.328 1.00 17.45 139 VAL A CA 1
ATOM 788 C C . VAL A 1 139 ? 30.963 1.467 11.737 1.00 20.58 139 VAL A C 1
ATOM 789 O O . VAL A 1 139 ? 30.298 1.536 12.781 1.00 19.02 139 VAL A O 1
ATOM 793 N N . THR A 1 140 ? 30.842 0.441 10.930 1.00 24.49 140 THR A N 1
ATOM 794 C CA . THR A 1 140 ? 29.873 -0.586 11.204 1.00 23.39 140 THR A CA 1
ATOM 795 C C . THR A 1 140 ? 30.063 -1.055 12.645 1.00 21.52 140 THR A C 1
ATOM 796 O O . THR A 1 140 ? 31.176 -1.216 13.113 1.00 16.86 140 THR A O 1
ATOM 800 N N . GLY A 1 141 ? 28.952 -1.210 13.358 1.00 24.27 141 GLY A N 1
ATOM 801 C CA . GLY A 1 141 ? 28.971 -1.922 14.618 1.00 28.75 141 GLY A CA 1
ATOM 802 C C . GLY A 1 141 ? 28.942 -0.967 15.791 1.00 29.25 141 GLY A C 1
ATOM 803 O O . GLY A 1 141 ? 28.266 -1.228 16.774 1.00 29.83 141 GLY A O 1
ATOM 804 N N . SER A 1 142 ? 29.480 0.222 15.554 1.00 29.90 142 SER A N 1
ATOM 805 C CA . SER A 1 142 ? 29.882 1.125 16.596 1.00 28.35 142 SER A CA 1
ATOM 806 C C . SER A 1 142 ? 28.706 1.584 17.495 1.00 29.45 142 SER A C 1
ATOM 807 O O . SER A 1 142 ? 28.959 2.126 18.601 1.00 28.55 142 SER A O 1
ATOM 810 N N . ASN A 1 143 ? 27.434 1.420 17.028 1.00 25.16 143 ASN A N 1
ATOM 811 C CA . ASN A 1 143 ? 26.290 1.997 17.760 1.00 24.04 143 ASN A CA 1
ATOM 812 C C . ASN A 1 143 ? 25.004 1.183 17.547 1.00 21.65 143 ASN A C 1
ATOM 813 O O . ASN A 1 143 ? 23.867 1.641 17.762 1.00 25.88 143 ASN A O 1
ATOM 818 N N . THR A 1 144 ? 25.185 -0.066 17.235 1.00 19.89 144 THR A N 1
ATOM 819 C CA . THR A 1 144 ? 24.056 -0.941 17.078 1.00 18.28 144 THR A CA 1
ATOM 820 C C . THR A 1 144 ? 23.264 -0.975 18.373 1.00 17.88 144 THR A C 1
ATOM 821 O O . THR A 1 144 ? 22.080 -0.766 18.341 1.00 15.36 144 THR A O 1
ATOM 825 N N . VAL A 1 145 ? 23.938 -1.193 19.536 1.00 18.23 145 VAL A N 1
ATOM 826 C CA . VAL A 1 145 ? 23.191 -1.451 20.770 1.00 14.78 145 VAL A CA 1
ATOM 827 C C . VAL A 1 145 ? 22.407 -0.218 21.156 1.00 16.08 145 VAL A C 1
ATOM 828 O O . VAL A 1 145 ? 21.237 -0.314 21.614 1.00 16.16 145 VAL A O 1
ATOM 832 N N . SER A 1 146 ? 23.099 0.923 21.046 1.00 14.28 146 SER A N 1
ATOM 833 C CA . SER A 1 146 ? 22.489 2.190 21.359 1.00 13.84 146 SER A CA 1
ATOM 834 C C . SER A 1 146 ? 21.152 2.285 20.678 1.00 15.56 146 SER A C 1
ATOM 835 O O . SER A 1 146 ? 20.166 2.705 21.309 1.00 18.12 146 SER A O 1
ATOM 838 N N . VAL A 1 147 ? 21.138 1.968 19.373 1.00 14.73 147 VAL A N 1
ATOM 839 C CA . VAL A 1 147 ? 19.940 2.173 18.563 1.00 14.32 147 VAL A CA 1
ATOM 840 C C . VAL A 1 147 ? 18.868 1.179 19.004 1.00 14.96 147 VAL A C 1
ATOM 841 O O . VAL A 1 147 ? 17.696 1.549 19.158 1.00 23.77 147 VAL A O 1
ATOM 845 N N . ALA A 1 148 ? 19.261 -0.006 19.425 1.00 13.36 148 ALA A N 1
ATOM 846 C CA . ALA A 1 148 ? 18.242 -0.938 19.874 1.00 13.31 148 ALA A CA 1
ATOM 847 C C . ALA A 1 148 ? 17.558 -0.377 21.084 1.00 16.10 148 ALA A C 1
ATOM 848 O O . ALA A 1 148 ? 16.305 -0.361 21.145 1.00 17.73 148 ALA A O 1
ATOM 850 N N . GLU A 1 149 ? 18.384 0.085 22.058 1.00 16.59 149 GLU A N 1
ATOM 851 C CA . GLU A 1 149 ? 17.842 0.673 23.280 1.00 14.28 149 GLU A CA 1
ATOM 852 C C . GLU A 1 149 ? 16.862 1.782 22.878 1.00 14.07 149 GLU A C 1
ATOM 853 O O . GLU A 1 149 ? 15.733 1.876 23.371 1.00 12.24 149 GLU A O 1
ATOM 859 N N . HIS A 1 150 ? 17.293 2.663 21.987 1.00 13.99 150 HIS A N 1
ATOM 860 C CA . HIS A 1 150 ? 16.416 3.777 21.675 1.00 15.65 150 HIS A CA 1
ATOM 861 C C . HIS A 1 150 ? 15.085 3.249 21.146 1.00 16.25 150 HIS A C 1
ATOM 862 O O . HIS A 1 150 ? 14.038 3.836 21.379 1.00 13.70 150 HIS A O 1
ATOM 869 N N . ALA A 1 151 ? 15.124 2.139 20.389 1.00 16.48 151 ALA A N 1
ATOM 870 C CA . ALA A 1 151 ? 13.862 1.707 19.787 1.00 19.28 151 ALA A CA 1
ATOM 871 C C . ALA A 1 151 ? 12.914 1.115 20.828 1.00 18.69 151 ALA A C 1
ATOM 872 O O . ALA A 1 151 ? 11.714 1.320 20.749 1.00 23.54 151 ALA A O 1
ATOM 874 N N . VAL A 1 152 ? 13.442 0.315 21.764 1.00 21.65 152 VAL A N 1
ATOM 875 C CA . VAL A 1 152 ? 12.544 -0.322 22.715 1.00 17.14 152 VAL A CA 1
ATOM 876 C C . VAL A 1 152 ? 12.001 0.756 23.624 1.00 15.24 152 VAL A C 1
ATOM 877 O O . VAL A 1 152 ? 10.800 0.758 23.935 1.00 13.28 152 VAL A O 1
ATOM 881 N N . MET A 1 153 ? 12.816 1.792 23.848 1.00 15.97 153 MET A N 1
ATOM 882 C CA . MET A 1 153 ? 12.355 2.929 24.649 1.00 19.79 153 MET A CA 1
ATOM 883 C C . MET A 1 153 ? 11.164 3.581 23.955 1.00 21.73 153 MET A C 1
ATOM 884 O O . MET A 1 153 ? 10.093 3.791 24.569 1.00 24.38 153 MET A O 1
ATOM 889 N N . ASP A 1 154 ? 11.329 3.803 22.653 1.00 17.20 154 ASP A N 1
ATOM 890 C CA . ASP A 1 154 ? 10.251 4.312 21.825 1.00 13.90 154 ASP A CA 1
ATOM 891 C C . ASP A 1 154 ? 9.012 3.431 21.919 1.00 12.29 154 ASP A C 1
ATOM 892 O O . ASP A 1 154 ? 7.906 3.986 22.032 1.00 13.89 154 ASP A O 1
ATOM 897 N N . LEU A 1 155 ? 9.155 2.079 21.799 1.00 10.35 155 LEU A N 1
ATOM 898 C CA . LEU A 1 155 ? 7.967 1.218 21.981 1.00 10.17 155 LEU A CA 1
ATOM 899 C C . LEU A 1 155 ? 7.295 1.599 23.280 1.00 10.35 155 LEU A C 1
ATOM 900 O O . LEU A 1 155 ? 6.165 1.991 23.281 1.00 9.79 155 LEU A O 1
ATOM 905 N N . LEU A 1 156 ? 8.060 1.575 24.370 1.00 11.94 156 LEU A N 1
ATOM 906 C CA . LEU A 1 156 ? 7.524 1.815 25.679 1.00 12.08 156 LEU A CA 1
ATOM 907 C C . LEU A 1 156 ? 6.859 3.184 25.734 1.00 12.48 156 LEU A C 1
ATOM 908 O O . LEU A 1 156 ? 5.720 3.272 26.099 1.00 12.90 156 LEU A O 1
ATOM 913 N N . ILE A 1 157 ? 7.560 4.251 25.343 1.00 14.52 157 ILE A N 1
ATOM 914 C CA . ILE A 1 157 ? 7.001 5.610 25.433 1.00 14.02 157 ILE A CA 1
ATOM 915 C C . ILE A 1 157 ? 5.695 5.658 24.657 1.00 13.77 157 ILE A C 1
ATOM 916 O O . ILE A 1 157 ? 4.750 6.278 25.059 1.00 15.42 157 ILE A O 1
ATOM 921 N N . LEU A 1 158 ? 5.689 5.055 23.499 1.00 14.42 158 LEU A N 1
ATOM 922 C CA . LEU A 1 158 ? 4.512 5.029 22.665 1.00 16.54 158 LEU A CA 1
ATOM 923 C C . LEU A 1 158 ? 3.339 4.268 23.337 1.00 21.80 158 LEU A C 1
ATOM 924 O O . LEU A 1 158 ? 2.241 4.809 23.484 1.00 29.36 158 LEU A O 1
ATOM 929 N N . LEU A 1 159 ? 3.533 2.999 23.720 1.00 23.51 159 LEU A N 1
ATOM 930 C CA . LEU A 1 159 ? 2.407 2.211 24.233 1.00 22.49 159 LEU A CA 1
ATOM 931 C C . LEU A 1 159 ? 1.971 2.753 25.588 1.00 23.26 159 LEU A C 1
ATOM 932 O O . LEU A 1 159 ? 0.807 2.795 25.907 1.00 24.48 159 LEU A O 1
ATOM 937 N N . ARG A 1 160 ? 2.918 3.209 26.370 1.00 21.78 160 ARG A N 1
ATOM 938 C CA . ARG A 1 160 ? 2.572 3.566 27.725 1.00 19.90 160 ARG A CA 1
ATOM 939 C C . ARG A 1 160 ? 2.041 4.984 27.735 1.00 20.05 160 ARG A C 1
ATOM 940 O O . ARG A 1 160 ? 1.513 5.441 28.753 1.00 19.51 160 ARG A O 1
ATOM 948 N N . ASN A 1 161 ? 2.117 5.658 26.575 1.00 18.43 161 ASN A N 1
ATOM 949 C CA . ASN A 1 161 ? 1.545 6.981 26.506 1.00 20.35 161 ASN A CA 1
ATOM 950 C C . ASN A 1 161 ? 2.266 7.869 27.543 1.00 20.96 161 ASN A C 1
ATOM 951 O O . ASN A 1 161 ? 1.675 8.730 28.208 1.00 26.20 161 ASN A O 1
ATOM 956 N N . TYR A 1 162 ? 3.566 7.626 27.701 1.00 20.96 162 TYR A N 1
ATOM 957 C CA . TYR A 1 162 ? 4.433 8.464 28.502 1.00 17.93 162 TYR A CA 1
ATOM 958 C C . TYR A 1 162 ? 4.224 9.942 28.199 1.00 20.77 162 TYR A C 1
ATOM 959 O O . TYR A 1 162 ? 4.382 10.777 29.063 1.00 23.02 162 TYR A O 1
ATOM 968 N N . GLU A 1 163 ? 3.945 10.276 26.947 1.00 29.48 163 GLU A N 1
ATOM 969 C CA . GLU A 1 163 ? 3.963 11.687 26.597 1.00 30.40 163 GLU A CA 1
ATOM 970 C C . GLU A 1 163 ? 2.873 12.410 27.338 1.00 24.57 163 GLU A C 1
ATOM 971 O O . GLU A 1 163 ? 3.085 13.482 27.851 1.00 26.81 163 GLU A O 1
ATOM 977 N N . GLU A 1 164 ? 1.713 11.802 27.367 1.00 26.67 164 GLU A N 1
ATOM 978 C CA . GLU A 1 164 ? 0.569 12.391 28.019 1.00 27.49 164 GLU A CA 1
ATOM 979 C C . GLU A 1 164 ? 0.817 12.401 29.507 1.00 24.94 164 GLU A C 1
ATOM 980 O O . GLU A 1 164 ? 0.527 13.384 30.182 1.00 31.51 164 GLU A O 1
ATOM 986 N N . GLY A 1 165 ? 1.415 11.328 29.993 1.00 19.82 165 GLY A N 1
ATOM 987 C CA . GLY A 1 165 ? 1.657 11.209 31.416 1.00 17.03 165 GLY A CA 1
ATOM 988 C C . GLY A 1 165 ? 2.580 12.310 31.894 1.00 16.74 165 GLY A C 1
ATOM 989 O O . GLY A 1 165 ? 2.413 12.825 33.008 1.00 14.78 165 GLY A O 1
ATOM 990 N N . HIS A 1 166 ? 3.549 12.681 31.039 1.00 17.35 166 HIS A N 1
ATOM 991 C CA . HIS A 1 166 ? 4.549 13.689 31.433 1.00 21.31 166 HIS A CA 1
ATOM 992 C C . HIS A 1 166 ? 3.992 15.115 31.246 1.00 26.09 166 HIS A C 1
ATOM 993 O O . HIS A 1 166 ? 4.327 16.042 32.008 1.00 26.29 166 HIS A O 1
ATOM 1000 N N . ARG A 1 167 ? 3.158 15.293 30.219 1.00 22.45 167 ARG A N 1
ATOM 1001 C CA . ARG A 1 167 ? 2.575 16.592 29.962 1.00 27.76 167 ARG A CA 1
ATOM 1002 C C . ARG A 1 167 ? 1.769 16.995 31.195 1.00 31.41 167 ARG A C 1
ATOM 1003 O O . ARG A 1 167 ? 2.059 17.986 31.860 1.00 32.27 167 ARG A O 1
ATOM 1011 N N . GLN A 1 168 ? 0.795 16.151 31.530 1.00 28.55 168 GLN A N 1
ATOM 1012 C CA . GLN A 1 168 ? -0.009 16.318 32.714 1.00 26.35 168 GLN A CA 1
ATOM 1013 C C . GLN A 1 168 ? 0.895 16.574 33.906 1.00 27.78 168 GLN A C 1
ATOM 1014 O O . GLN A 1 168 ? 0.620 17.490 34.670 1.00 38.68 168 GLN A O 1
ATOM 1020 N N . SER A 1 169 ? 1.936 15.739 34.118 1.00 24.80 169 SER A N 1
ATOM 1021 C CA . SER A 1 169 ? 2.848 16.009 35.241 1.00 21.88 169 SER A CA 1
ATOM 1022 C C . SER A 1 169 ? 3.293 17.470 35.183 1.00 23.31 169 SER A C 1
ATOM 1023 O O . SER A 1 169 ? 2.946 18.297 36.049 1.00 24.69 169 SER A O 1
ATOM 1026 N N . VAL A 1 170 ? 3.924 17.813 34.062 1.00 20.69 170 VAL A N 1
ATOM 1027 C CA . VAL A 1 170 ? 4.481 19.131 33.882 1.00 21.21 170 VAL A CA 1
ATOM 1028 C C . VAL A 1 170 ? 3.415 20.224 34.016 1.00 22.16 170 VAL A C 1
ATOM 1029 O O . VAL A 1 170 ? 3.686 21.263 34.578 1.00 21.98 170 VAL A O 1
ATOM 1033 N N . GLU A 1 171 ? 2.247 20.039 33.402 1.00 23.53 171 GLU A N 1
ATOM 1034 C CA . GLU A 1 171 ? 1.376 21.185 33.144 1.00 26.26 171 GLU A CA 1
ATOM 1035 C C . GLU A 1 171 ? 0.405 21.428 34.319 1.00 25.20 171 GLU A C 1
ATOM 1036 O O . GLU A 1 171 ? -0.472 22.278 34.238 1.00 27.74 171 GLU A O 1
ATOM 1042 N N . GLY A 1 172 ? 0.635 20.763 35.454 1.00 27.64 172 GLY A N 1
ATOM 1043 C CA . GLY A 1 172 ? -0.128 21.050 36.664 1.00 27.51 172 GLY A CA 1
ATOM 1044 C C . GLY A 1 172 ? -1.284 20.074 36.866 1.00 27.28 172 GLY A C 1
ATOM 1045 O O . GLY A 1 172 ? -2.025 20.164 37.848 1.00 28.26 172 GLY A O 1
ATOM 1046 N N . GLU A 1 173 ? -1.380 19.092 35.974 1.00 23.50 173 GLU A N 1
ATOM 1047 C CA . GLU A 1 173 ? -2.591 18.318 35.797 1.00 22.33 173 GLU A CA 1
ATOM 1048 C C . GLU A 1 173 ? -2.580 16.979 36.554 1.00 20.16 173 GLU A C 1
ATOM 1049 O O . GLU A 1 173 ? -1.560 16.569 37.133 1.00 14.62 173 GLU A O 1
ATOM 1055 N N . TRP A 1 174 ? -3.764 16.336 36.563 1.00 18.06 174 TRP A N 1
ATOM 1056 C CA . TRP A 1 174 ? -3.935 15.012 37.116 1.00 21.78 174 TRP A CA 1
ATOM 1057 C C . TRP A 1 174 ? -5.276 14.413 36.684 1.00 23.10 174 TRP A C 1
ATOM 1058 O O . TRP A 1 174 ? -6.265 14.543 37.372 1.00 25.86 174 TRP A O 1
ATOM 1069 N N . ASN A 1 175 ? -5.272 13.689 35.556 1.00 26.02 175 ASN A N 1
ATOM 1070 C CA . ASN A 1 175 ? -6.486 13.331 34.849 1.00 24.00 175 ASN A CA 1
ATOM 1071 C C . ASN A 1 175 ? -6.280 11.979 34.227 1.00 24.76 175 ASN A C 1
ATOM 1072 O O . ASN A 1 175 ? -5.726 11.869 33.151 1.00 32.29 175 ASN A O 1
ATOM 1077 N N . LEU A 1 176 ? -6.798 10.965 34.884 1.00 28.27 176 LEU A N 1
ATOM 1078 C CA . LEU A 1 176 ? -6.447 9.609 34.544 1.00 29.75 176 LEU A CA 1
ATOM 1079 C C . LEU A 1 176 ? -7.287 9.107 33.369 1.00 27.70 176 LEU A C 1
ATOM 1080 O O . LEU A 1 176 ? -6.965 8.111 32.756 1.00 25.23 176 LEU A O 1
ATOM 1085 N N . SER A 1 177 ? -8.388 9.773 33.079 1.00 32.16 177 SER A N 1
ATOM 1086 C CA . SER A 1 177 ? -9.196 9.319 31.956 1.00 37.54 177 SER A CA 1
ATOM 1087 C C . SER A 1 177 ? -8.406 9.525 30.688 1.00 45.74 177 SER A C 1
ATOM 1088 O O . SER A 1 177 ? -8.379 8.651 29.825 1.00 60.47 177 SER A O 1
ATOM 1091 N N . GLN A 1 178 ? -7.698 10.658 30.629 1.00 43.06 178 GLN A N 1
ATOM 1092 C CA . GLN A 1 178 ? -7.238 11.117 29.346 1.00 39.59 178 GLN A CA 1
ATOM 1093 C C . GLN A 1 178 ? -5.891 10.521 29.056 1.00 31.58 178 GLN A C 1
ATOM 1094 O O . GLN A 1 178 ? -5.510 10.450 27.879 1.00 34.70 178 GLN A O 1
ATOM 1100 N N . VAL A 1 179 ? -5.141 10.192 30.133 1.00 22.81 179 VAL A N 1
ATOM 1101 C CA . VAL A 1 179 ? -3.928 9.410 29.976 1.00 21.38 179 VAL A CA 1
ATOM 1102 C C . VAL A 1 179 ? -4.344 7.992 29.703 1.00 28.43 179 VAL A C 1
ATOM 1103 O O . VAL A 1 179 ? -3.763 7.303 28.843 1.00 34.80 179 VAL A O 1
ATOM 1107 N N . GLY A 1 180 ? -5.263 7.514 30.535 1.00 23.73 180 GLY A N 1
ATOM 1108 C CA . GLY A 1 180 ? -5.674 6.135 30.449 1.00 26.49 180 GLY A CA 1
ATOM 1109 C C . GLY A 1 180 ? -6.026 5.758 29.014 1.00 25.58 180 GLY A C 1
ATOM 1110 O O . GLY A 1 180 ? -5.595 4.695 28.510 1.00 23.57 180 GLY A O 1
ATOM 1111 N N . ASN A 1 181 ? -6.731 6.695 28.355 1.00 25.02 181 ASN A N 1
ATOM 1112 C CA . ASN A 1 181 ? -7.359 6.506 27.058 1.00 21.41 181 ASN A CA 1
ATOM 1113 C C . ASN A 1 181 ? -6.394 5.865 26.051 1.00 22.52 181 ASN A C 1
ATOM 1114 O O . ASN A 1 181 ? -6.815 5.067 25.228 1.00 20.10 181 ASN A O 1
ATOM 1119 N N . HIS A 1 182 ? -5.077 6.130 26.163 1.00 26.65 182 HIS A N 1
ATOM 1120 C CA . HIS A 1 182 ? -4.151 5.576 25.176 1.00 25.34 182 HIS A CA 1
ATOM 1121 C C . HIS A 1 182 ? -2.988 4.814 25.809 1.00 27.08 182 HIS A C 1
ATOM 1122 O O . HIS A 1 182 ? -1.987 4.551 25.156 1.00 36.70 182 HIS A O 1
ATOM 1129 N N . ALA A 1 183 ? -3.153 4.418 27.056 1.00 25.21 183 ALA A N 1
ATOM 1130 C CA . ALA A 1 183 ? -2.091 3.780 27.791 1.00 19.02 183 ALA A CA 1
ATOM 1131 C C . ALA A 1 183 ? -2.333 2.273 27.811 1.00 18.04 183 ALA A C 1
ATOM 1132 O O . ALA A 1 183 ? -3.429 1.793 28.084 1.00 19.19 183 ALA A O 1
ATOM 1134 N N . HIS A 1 184 ? -1.305 1.553 27.417 1.00 17.84 184 HIS A N 1
ATOM 1135 C CA . HIS A 1 184 ? -1.299 0.134 27.177 1.00 18.37 184 HIS A CA 1
ATOM 1136 C C . HIS A 1 184 ? -0.069 -0.401 27.869 1.00 20.16 184 HIS A C 1
ATOM 1137 O O . HIS A 1 184 ? 0.909 0.312 27.995 1.00 17.89 184 HIS A O 1
ATOM 1144 N N . GLU A 1 185 ? -0.179 -1.603 28.410 1.00 22.13 185 GLU A N 1
ATOM 1145 C CA . GLU A 1 185 ? 0.969 -2.408 28.713 1.00 26.07 185 GLU A CA 1
ATOM 1146 C C . GLU A 1 185 ? 1.632 -2.827 27.409 1.00 29.02 185 GLU A C 1
ATOM 1147 O O . GLU A 1 185 ? 0.955 -3.188 26.449 1.00 37.50 185 GLU A O 1
ATOM 1153 N N . LEU A 1 186 ? 2.950 -2.884 27.418 1.00 24.15 186 LEU A N 1
ATOM 1154 C CA . LEU A 1 186 ? 3.637 -3.464 26.299 1.00 22.92 186 LEU A CA 1
ATOM 1155 C C . LEU A 1 186 ? 3.409 -4.983 26.298 1.00 30.27 186 LEU A C 1
ATOM 1156 O O . LEU A 1 186 ? 3.451 -5.660 25.245 1.00 30.83 186 LEU A O 1
ATOM 1161 N N . GLN A 1 187 ? 3.240 -5.544 27.493 1.00 30.35 187 GLN A N 1
ATOM 1162 C CA . GLN A 1 187 ? 3.163 -6.994 27.598 1.00 26.78 187 GLN A CA 1
ATOM 1163 C C . GLN A 1 187 ? 1.939 -7.528 26.799 1.00 25.87 187 GLN A C 1
ATOM 1164 O O . GLN A 1 187 ? 0.892 -6.882 26.722 1.00 19.60 187 GLN A O 1
ATOM 1170 N N . HIS A 1 188 ? 2.120 -8.705 26.177 1.00 24.28 188 HIS A N 1
ATOM 1171 C CA . HIS A 1 188 ? 1.099 -9.420 25.417 1.00 23.12 188 HIS A CA 1
ATOM 1172 C C . HIS A 1 188 ? 0.873 -8.814 24.027 1.00 22.24 188 HIS A C 1
ATOM 1173 O O . HIS A 1 188 ? 0.087 -9.333 23.273 1.00 21.38 188 HIS A O 1
ATOM 1180 N N . LYS A 1 189 ? 1.579 -7.731 23.672 1.00 20.59 189 LYS A N 1
ATOM 1181 C CA . LYS A 1 189 ? 1.404 -7.147 22.360 1.00 18.44 189 LYS A CA 1
ATOM 1182 C C . LYS A 1 189 ? 2.247 -7.920 21.355 1.00 21.04 189 LYS A C 1
ATOM 1183 O O . LYS A 1 189 ? 3.258 -8.566 21.727 1.00 18.72 189 LYS A O 1
ATOM 1189 N N . THR A 1 190 ? 1.876 -7.814 20.058 1.00 17.86 190 THR A N 1
ATOM 1190 C CA . THR A 1 190 ? 2.691 -8.467 19.037 1.00 17.46 190 THR A CA 1
ATOM 1191 C C . THR A 1 190 ? 3.513 -7.434 18.328 1.00 15.85 190 THR A C 1
ATOM 1192 O O . THR A 1 190 ? 2.957 -6.491 17.780 1.00 18.00 190 THR A O 1
ATOM 1196 N N . ILE A 1 191 ? 4.833 -7.621 18.341 1.00 14.31 191 ILE A N 1
ATOM 1197 C CA . ILE A 1 191 ? 5.723 -6.639 17.735 1.00 15.39 191 ILE A CA 1
ATOM 1198 C C . ILE A 1 191 ? 6.366 -7.202 16.478 1.00 16.86 191 ILE A C 1
ATOM 1199 O O . ILE A 1 191 ? 7.001 -8.257 16.514 1.00 20.46 191 ILE A O 1
ATOM 1204 N N . GLY A 1 192 ? 6.310 -6.409 15.398 1.00 18.58 192 GLY A N 1
ATOM 1205 C CA . GLY A 1 192 ? 6.889 -6.796 14.130 1.00 17.31 192 GLY A CA 1
ATOM 1206 C C . GLY A 1 192 ? 8.190 -6.061 13.924 1.00 19.66 192 GLY A C 1
ATOM 1207 O O . GLY A 1 192 ? 8.238 -4.833 14.089 1.00 21.20 192 GLY A O 1
ATOM 1208 N N . ILE A 1 193 ? 9.267 -6.836 13.695 1.00 19.21 193 ILE A N 1
ATOM 1209 C CA . ILE A 1 193 ? 10.586 -6.261 13.460 1.00 21.07 193 ILE A CA 1
ATOM 1210 C C . ILE A 1 193 ? 10.851 -6.340 11.972 1.00 21.27 193 ILE A C 1
ATOM 1211 O O . ILE A 1 193 ? 11.074 -7.418 11.449 1.00 22.57 193 ILE A O 1
ATOM 1216 N N . PHE A 1 194 ? 10.774 -5.188 11.300 1.00 22.01 194 PHE A N 1
ATOM 1217 C CA . PHE A 1 194 ? 11.090 -5.118 9.896 1.00 19.84 194 PHE A CA 1
ATOM 1218 C C . PHE A 1 194 ? 12.592 -4.981 9.728 1.00 24.65 194 PHE A C 1
ATOM 1219 O O . PHE A 1 194 ? 13.134 -3.911 9.908 1.00 35.87 194 PHE A O 1
ATOM 1227 N N . GLY A 1 195 ? 13.271 -6.094 9.398 1.00 25.37 195 GLY A N 1
ATOM 1228 C CA . GLY A 1 195 ? 14.701 -6.067 9.146 1.00 17.35 195 GLY A CA 1
ATOM 1229 C C . GLY A 1 195 ? 15.458 -6.621 10.321 1.00 19.30 195 GLY A C 1
ATOM 1230 O O . GLY A 1 195 ? 15.587 -5.983 11.365 1.00 17.56 195 GLY A O 1
ATOM 1231 N N . PHE A 1 196 ? 15.857 -7.868 10.166 1.00 23.40 196 PHE A N 1
ATOM 1232 C CA . PHE A 1 196 ? 16.242 -8.684 11.292 1.00 19.29 196 PHE A CA 1
ATOM 1233 C C . PHE A 1 196 ? 17.725 -8.905 11.159 1.00 17.30 196 PHE A C 1
ATOM 1234 O O . PHE A 1 196 ? 18.171 -10.011 11.106 1.00 20.51 196 PHE A O 1
ATOM 1242 N N . GLY A 1 197 ? 18.462 -7.814 11.027 1.00 18.01 197 GLY A N 1
ATOM 1243 C CA . GLY A 1 197 ? 19.908 -7.848 11.029 1.00 16.52 197 GLY A CA 1
ATOM 1244 C C . GLY A 1 197 ? 20.444 -7.731 12.442 1.00 20.35 197 GLY A C 1
ATOM 1245 O O . GLY A 1 197 ? 19.816 -8.249 13.405 1.00 23.23 197 GLY A O 1
ATOM 1246 N N . ARG A 1 198 ? 21.587 -7.015 12.564 1.00 18.97 198 ARG A N 1
ATOM 1247 C CA . ARG A 1 198 ? 22.232 -6.805 13.851 1.00 16.89 198 ARG A CA 1
ATOM 1248 C C . ARG A 1 198 ? 21.230 -6.145 14.805 1.00 19.39 198 ARG A C 1
ATOM 1249 O O . ARG A 1 198 ? 20.874 -6.732 15.831 1.00 23.10 198 ARG A O 1
ATOM 1251 N N . ILE A 1 199 ? 20.693 -4.959 14.420 1.00 17.88 199 ILE A N 1
ATOM 1252 C CA . ILE A 1 199 ? 19.867 -4.185 15.338 1.00 15.36 199 ILE A CA 1
ATOM 1253 C C . ILE A 1 199 ? 18.495 -4.845 15.472 1.00 17.90 199 ILE A C 1
ATOM 1254 O O . ILE A 1 199 ? 17.814 -4.766 16.509 1.00 18.28 199 ILE A O 1
ATOM 1259 N N . GLY A 1 200 ? 18.025 -5.444 14.412 1.00 19.16 200 GLY A N 1
ATOM 1260 C CA . GLY A 1 200 ? 16.733 -6.077 14.584 1.00 20.69 200 GLY A CA 1
ATOM 1261 C C . GLY A 1 200 ? 16.768 -7.113 15.702 1.00 18.79 200 GLY A C 1
ATOM 1262 O O . GLY A 1 200 ? 15.776 -7.265 16.463 1.00 15.21 200 GLY A O 1
ATOM 1263 N N . GLN A 1 201 ? 17.899 -7.875 15.713 1.00 22.17 201 GLN A N 1
ATOM 1264 C CA . GLN A 1 201 ? 18.133 -8.992 16.618 1.00 21.18 201 GLN A CA 1
ATOM 1265 C C . GLN A 1 201 ? 18.420 -8.508 18.053 1.00 21.89 201 GLN A C 1
ATOM 1266 O O . GLN A 1 201 ? 17.964 -9.120 19.035 1.00 18.42 201 GLN A O 1
ATOM 1272 N N . LEU A 1 202 ? 19.138 -7.387 18.158 1.00 20.97 202 LEU A N 1
ATOM 1273 C CA . LEU A 1 202 ? 19.430 -6.812 19.449 1.00 24.92 202 LEU A CA 1
ATOM 1274 C C . LEU A 1 202 ? 18.107 -6.380 20.077 1.00 29.53 202 LEU A C 1
ATOM 1275 O O . LEU A 1 202 ? 17.906 -6.454 21.298 1.00 39.02 202 LEU A O 1
ATOM 1280 N N . VAL A 1 203 ? 17.159 -6.020 19.226 1.00 23.24 203 VAL A N 1
ATOM 1281 C CA . VAL A 1 203 ? 15.929 -5.470 19.720 1.00 19.26 203 VAL A CA 1
ATOM 1282 C C . VAL A 1 203 ? 15.089 -6.626 20.180 1.00 22.80 203 VAL A C 1
ATOM 1283 O O . VAL A 1 203 ? 14.368 -6.513 21.160 1.00 27.24 203 VAL A O 1
ATOM 1287 N N . ALA A 1 204 ? 15.214 -7.765 19.489 1.00 26.49 204 ALA A N 1
ATOM 1288 C CA . ALA A 1 204 ? 14.403 -8.917 19.885 1.00 24.86 204 ALA A CA 1
ATOM 1289 C C . ALA A 1 204 ? 14.823 -9.366 21.270 1.00 23.66 204 ALA A C 1
ATOM 1290 O O . ALA A 1 204 ? 13.977 -9.591 22.121 1.00 26.34 204 ALA A O 1
ATOM 1292 N N . GLU A 1 205 ? 16.131 -9.399 21.494 1.00 25.57 205 GLU A N 1
ATOM 1293 C CA . GLU A 1 205 ? 16.668 -9.927 22.727 1.00 28.72 205 GLU A CA 1
ATOM 1294 C C . GLU A 1 205 ? 16.104 -9.111 23.868 1.00 25.16 205 GLU A C 1
ATOM 1295 O O . GLU A 1 205 ? 15.632 -9.664 24.865 1.00 24.74 205 GLU A O 1
ATOM 1301 N N . ARG A 1 206 ? 16.140 -7.789 23.701 1.00 21.41 206 ARG A N 1
ATOM 1302 C CA . ARG A 1 206 ? 15.690 -6.921 24.766 1.00 19.42 206 ARG A CA 1
ATOM 1303 C C . ARG A 1 206 ? 14.173 -6.932 24.817 1.00 20.13 206 ARG A C 1
ATOM 1304 O O . ARG A 1 206 ? 13.634 -6.739 25.867 1.00 26.24 206 ARG A O 1
ATOM 1312 N N . LEU A 1 207 ? 13.478 -7.220 23.719 1.00 16.40 207 LEU A N 1
ATOM 1313 C CA . LEU A 1 207 ? 12.051 -7.207 23.894 1.00 16.88 207 LEU A CA 1
ATOM 1314 C C . LEU A 1 207 ? 11.598 -8.541 24.491 1.00 18.83 207 LEU A C 1
ATOM 1315 O O . LEU A 1 207 ? 10.508 -8.613 25.039 1.00 22.80 207 LEU A O 1
ATOM 1320 N N . ALA A 1 208 ? 12.406 -9.604 24.405 1.00 18.66 208 ALA A N 1
ATOM 1321 C CA . ALA A 1 208 ? 11.828 -10.930 24.668 1.00 20.00 208 ALA A CA 1
ATOM 1322 C C . ALA A 1 208 ? 11.273 -10.986 26.084 1.00 20.75 208 ALA A C 1
ATOM 1323 O O . ALA A 1 208 ? 10.154 -11.465 26.317 1.00 23.31 208 ALA A O 1
ATOM 1325 N N . PRO A 1 209 ? 12.025 -10.485 27.067 1.00 18.59 209 PRO A N 1
ATOM 1326 C CA . PRO A 1 209 ? 11.612 -10.589 28.446 1.00 20.07 209 PRO A CA 1
ATOM 1327 C C . PRO A 1 209 ? 10.434 -9.716 28.845 1.00 24.85 209 PRO A C 1
ATOM 1328 O O . PRO A 1 209 ? 10.136 -9.613 30.033 1.00 34.80 209 PRO A O 1
ATOM 1332 N N . PHE A 1 210 ? 9.724 -9.139 27.888 1.00 22.40 210 PHE A N 1
ATOM 1333 C CA . PHE A 1 210 ? 8.631 -8.257 28.282 1.00 24.17 210 PHE A CA 1
ATOM 1334 C C . PHE A 1 210 ? 7.311 -8.920 27.976 1.00 25.01 210 PHE A C 1
ATOM 1335 O O . PHE A 1 210 ? 6.250 -8.323 28.201 1.00 21.03 210 PHE A O 1
ATOM 1343 N N . ASN A 1 211 ? 7.407 -10.114 27.379 1.00 25.42 211 ASN A N 1
ATOM 1344 C CA . ASN A 1 211 ? 6.282 -11.022 27.303 1.00 27.67 211 ASN A CA 1
ATOM 1345 C C . ASN A 1 211 ? 5.276 -10.512 26.279 1.00 27.95 211 ASN A C 1
ATOM 1346 O O . ASN A 1 211 ? 4.174 -10.051 26.594 1.00 27.96 211 ASN A O 1
ATOM 1351 N N . VAL A 1 212 ? 5.583 -10.846 25.059 1.00 27.35 212 VAL A N 1
ATOM 1352 C CA . VAL A 1 212 ? 5.240 -10.095 23.884 1.00 28.69 212 VAL A CA 1
ATOM 1353 C C . VAL A 1 212 ? 5.492 -11.100 22.760 1.00 24.62 212 VAL A C 1
ATOM 1354 O O . VAL A 1 212 ? 6.400 -11.891 22.885 1.00 31.57 212 VAL A O 1
ATOM 1358 N N . THR A 1 213 ? 4.611 -11.192 21.780 1.00 20.27 213 THR A N 1
ATOM 1359 C CA . THR A 1 213 ? 4.934 -11.993 20.622 1.00 21.86 213 THR A CA 1
ATOM 1360 C C . THR A 1 213 ? 5.755 -11.180 19.613 1.00 22.32 213 THR A C 1
ATOM 1361 O O . THR A 1 213 ? 5.340 -10.087 19.230 1.00 22.69 213 THR A O 1
ATOM 1365 N N . LEU A 1 214 ? 6.927 -11.717 19.231 1.00 18.25 214 LEU A N 1
ATOM 1366 C CA . LEU A 1 214 ? 7.772 -11.138 18.215 1.00 18.65 214 LEU A CA 1
ATOM 1367 C C . LEU A 1 214 ? 7.524 -11.835 16.888 1.00 22.82 214 LEU A C 1
ATOM 1368 O O . LEU A 1 214 ? 7.625 -13.065 16.803 1.00 23.90 214 LEU A O 1
ATOM 1373 N N . GLN A 1 215 ? 7.334 -11.029 15.831 1.00 21.77 215 GLN A N 1
ATOM 1374 C CA . GLN A 1 215 ? 7.509 -11.457 14.450 1.00 20.08 215 GLN A CA 1
ATOM 1375 C C . GLN A 1 215 ? 8.571 -10.569 13.780 1.00 19.04 215 GLN A C 1
ATOM 1376 O O . GLN A 1 215 ? 8.692 -9.406 14.081 1.00 21.80 215 GLN A O 1
ATOM 1382 N N . HIS A 1 216 ? 9.269 -11.111 12.800 1.00 20.31 216 HIS A N 1
ATOM 1383 C CA . HIS A 1 216 ? 10.145 -10.342 11.965 1.00 20.04 216 HIS A CA 1
ATOM 1384 C C . HIS A 1 216 ? 9.974 -10.719 10.516 1.00 23.51 216 HIS A C 1
ATOM 1385 O O . HIS A 1 216 ? 9.512 -11.813 10.201 1.00 24.27 216 HIS A O 1
ATOM 1392 N N . TYR A 1 217 ? 10.331 -9.760 9.649 1.00 28.44 217 TYR A N 1
ATOM 1393 C CA . TYR A 1 217 ? 10.587 -9.979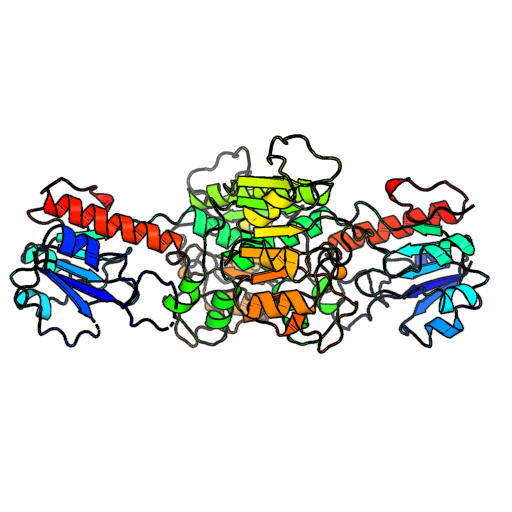 8.227 1.00 24.35 217 TYR A CA 1
ATOM 1394 C C . TYR A 1 217 ? 11.978 -9.459 7.878 1.00 21.26 217 TYR A C 1
ATOM 1395 O O . TYR A 1 217 ? 12.383 -8.372 8.303 1.00 17.48 217 TYR A O 1
ATOM 1404 N N . ASP A 1 218 ? 12.706 -10.242 7.106 1.00 23.68 218 ASP A N 1
ATOM 1405 C CA . ASP A 1 218 ? 13.981 -9.829 6.529 1.00 26.41 218 ASP A CA 1
ATOM 1406 C C . ASP A 1 218 ? 14.039 -10.571 5.217 1.00 34.17 218 ASP A C 1
ATOM 1407 O O . ASP A 1 218 ? 13.443 -11.640 5.127 1.00 44.55 218 ASP A O 1
ATOM 1412 N N . PRO A 1 219 ? 14.589 -9.990 4.120 1.00 36.68 219 PRO A N 1
ATOM 1413 C CA . PRO A 1 219 ? 14.779 -10.723 2.880 1.00 32.85 219 PRO A CA 1
ATOM 1414 C C . PRO A 1 219 ? 15.375 -12.072 3.227 1.00 39.23 219 PRO A C 1
ATOM 1415 O O . PRO A 1 219 ? 14.883 -13.110 2.770 1.00 33.71 219 PRO A O 1
ATOM 1419 N N . ILE A 1 220 ? 16.436 -12.048 4.044 1.00 34.91 220 ILE A N 1
ATOM 1420 C CA . ILE A 1 220 ? 17.310 -13.205 4.078 1.00 35.75 220 ILE A CA 1
ATOM 1421 C C . ILE A 1 220 ? 17.140 -13.981 5.388 1.00 41.05 220 ILE A C 1
ATOM 1422 O O . ILE A 1 220 ? 17.006 -15.208 5.377 1.00 40.16 220 ILE A O 1
ATOM 1427 N N . ASN A 1 221 ? 16.926 -13.250 6.483 1.00 47.12 221 A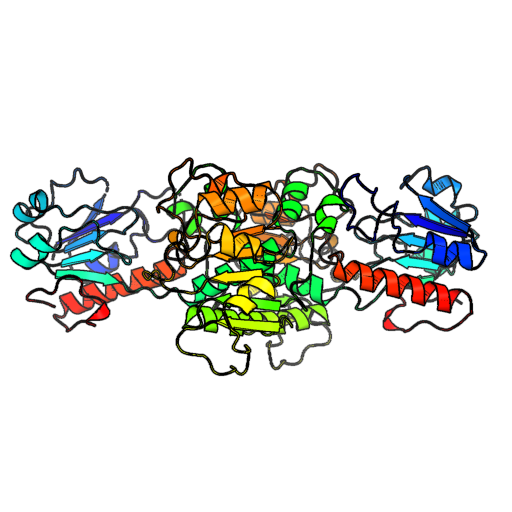SN A N 1
ATOM 1428 C CA . ASN A 1 221 ? 16.879 -13.866 7.789 1.00 40.04 221 ASN A CA 1
ATOM 1429 C C . ASN A 1 221 ? 15.505 -14.487 8.005 1.00 50.63 221 ASN A C 1
ATOM 1430 O O . ASN A 1 221 ? 14.896 -14.278 9.050 1.00 57.52 221 ASN A O 1
ATOM 1435 N N . GLN A 1 222 ? 15.084 -15.340 7.045 1.00 56.43 222 GLN A N 1
ATOM 1436 C CA . GLN A 1 222 ? 13.692 -15.772 6.904 1.00 55.33 222 GLN A CA 1
ATOM 1437 C C . GLN A 1 222 ? 13.525 -17.165 7.495 1.00 58.16 222 GLN A C 1
ATOM 1438 O O . GLN A 1 222 ? 12.755 -17.954 6.971 1.00 79.24 222 GLN A O 1
ATOM 1444 N N . GLN A 1 223 ? 14.296 -17.487 8.534 1.00 47.10 223 GLN A N 1
ATOM 1445 C CA . GLN A 1 223 ? 14.012 -18.656 9.361 1.00 48.17 223 GLN A CA 1
ATOM 1446 C C . GLN A 1 223 ? 13.375 -18.189 10.681 1.00 38.04 223 GLN A C 1
ATOM 1447 O O . GLN A 1 223 ? 13.574 -17.061 11.109 1.00 39.49 223 GLN A O 1
ATOM 1449 N N . ASP A 1 224 ? 12.621 -19.059 11.344 1.00 32.79 224 ASP A N 1
ATOM 1450 C CA . ASP A 1 224 ? 12.209 -18.744 12.705 1.00 35.28 224 ASP A CA 1
ATOM 1451 C C . ASP A 1 224 ? 13.456 -18.564 13.569 1.00 41.17 224 ASP A C 1
ATOM 1452 O O . ASP A 1 224 ? 14.504 -19.101 13.245 1.00 45.67 224 ASP A O 1
ATOM 1457 N N . HIS A 1 225 ? 13.366 -17.710 14.602 1.00 37.71 225 HIS A N 1
ATOM 1458 C CA . HIS A 1 225 ? 14.483 -17.480 15.514 1.00 32.37 225 HIS A CA 1
ATOM 1459 C C . HIS A 1 225 ? 14.024 -17.933 16.890 1.00 29.25 225 HIS A C 1
ATOM 1460 O O . HIS A 1 225 ? 12.826 -18.035 17.114 1.00 31.46 225 HIS A O 1
ATOM 1467 N N . LYS A 1 226 ? 14.960 -18.292 17.771 1.00 27.50 226 LYS A N 1
ATOM 1468 C CA . LYS A 1 226 ? 14.638 -18.497 19.184 1.00 26.19 226 LYS A CA 1
ATOM 1469 C C . LYS A 1 226 ? 13.684 -17.406 19.710 1.00 24.58 226 LYS A C 1
ATOM 1470 O O . LYS A 1 226 ? 12.901 -17.673 20.570 1.00 22.58 226 LYS A O 1
ATOM 1472 N N . LEU A 1 227 ? 13.670 -16.204 19.137 1.00 26.37 227 LEU A N 1
ATOM 1473 C CA . LEU A 1 227 ? 13.042 -15.096 19.851 1.00 25.11 227 LEU A CA 1
ATOM 1474 C C . LEU A 1 227 ? 11.842 -14.565 19.060 1.00 27.73 227 LEU A C 1
ATOM 1475 O O . LEU A 1 227 ? 10.876 -14.057 19.658 1.00 22.96 227 LEU A O 1
ATOM 1480 N N . SER A 1 228 ? 11.893 -14.765 17.722 1.00 26.81 228 SER A N 1
ATOM 1481 C CA . SER A 1 228 ? 10.939 -14.192 16.765 1.00 25.95 228 SER A CA 1
ATOM 1482 C C . SER A 1 228 ? 10.534 -15.240 15.739 1.00 27.33 228 SER A C 1
ATOM 1483 O O . SER A 1 228 ? 11.399 -15.960 15.187 1.00 27.06 228 SER A O 1
ATOM 1486 N N . LYS A 1 229 ? 9.253 -15.184 15.351 1.00 24.35 229 LYS A N 1
ATOM 1487 C CA . LYS A 1 229 ? 8.725 -15.944 14.229 1.00 25.35 229 LYS A CA 1
ATOM 1488 C C . LYS A 1 229 ? 8.941 -15.147 12.950 1.00 27.46 229 LYS A C 1
ATOM 1489 O O . LYS A 1 229 ? 8.425 -14.047 12.827 1.00 28.36 229 LYS A O 1
ATOM 1495 N N . PHE A 1 230 ? 9.654 -15.724 11.968 1.00 34.03 230 PHE A N 1
ATOM 1496 C CA . PHE A 1 230 ? 9.621 -15.188 10.595 1.00 28.70 230 PHE A CA 1
ATOM 1497 C C . PHE A 1 230 ? 8.185 -14.968 10.120 1.00 27.46 230 PHE A C 1
ATOM 1498 O O . PHE A 1 230 ? 7.312 -15.755 10.370 1.00 33.16 230 PHE A O 1
ATOM 1506 N N . VAL A 1 231 ? 7.964 -13.943 9.332 1.00 29.88 231 VAL A N 1
ATOM 1507 C CA . VAL A 1 231 ? 6.621 -13.687 8.841 1.00 23.61 231 VAL A CA 1
ATOM 1508 C C . VAL A 1 231 ? 6.759 -12.912 7.540 1.00 25.11 231 VAL A C 1
ATOM 1509 O O . VAL A 1 231 ? 7.745 -12.207 7.359 1.00 28.65 231 VAL A O 1
ATOM 1513 N N . SER A 1 232 ? 5.785 -13.039 6.633 1.00 22.99 232 SER A N 1
ATOM 1514 C CA . SER A 1 232 ? 5.847 -12.196 5.439 1.00 21.69 232 SER A CA 1
ATOM 1515 C C . SER A 1 232 ? 5.675 -10.714 5.795 1.00 26.38 232 SER A C 1
ATOM 1516 O O . SER A 1 232 ? 5.083 -10.332 6.834 1.00 23.82 232 SER A O 1
ATOM 1519 N N . PHE A 1 233 ? 6.032 -9.880 4.831 1.00 30.65 233 PHE A N 1
ATOM 1520 C CA . PHE A 1 233 ? 5.861 -8.454 4.963 1.00 24.81 233 PHE A CA 1
ATOM 1521 C C . PHE A 1 233 ? 4.378 -8.144 5.008 1.00 25.94 233 PHE A C 1
ATOM 1522 O O . PHE A 1 233 ? 3.879 -7.507 5.937 1.00 23.52 233 PHE A O 1
ATOM 1530 N N . ASP A 1 234 ? 3.655 -8.662 4.030 1.00 27.48 234 ASP A N 1
ATOM 1531 C CA . ASP A 1 234 ? 2.227 -8.458 4.065 1.00 28.03 234 ASP A CA 1
ATOM 1532 C C . ASP A 1 234 ? 1.827 -8.604 5.522 1.00 30.03 234 ASP A C 1
ATOM 1533 O O . ASP A 1 234 ? 1.130 -7.771 6.092 1.00 43.39 234 ASP A O 1
ATOM 1535 N N . GLU A 1 235 ? 2.282 -9.702 6.110 1.00 30.75 235 GLU A N 1
ATOM 1536 C CA . GLU A 1 235 ? 1.704 -10.202 7.324 1.00 26.86 235 GLU A CA 1
ATOM 1537 C C . GLU A 1 235 ? 2.217 -9.321 8.468 1.00 26.57 235 GLU A C 1
ATOM 1538 O O . GLU A 1 235 ? 1.447 -8.873 9.306 1.00 19.88 235 GLU A O 1
ATOM 1544 N N . LEU A 1 236 ? 3.522 -9.020 8.450 1.00 21.07 236 LEU A N 1
ATOM 1545 C CA . LEU A 1 236 ? 4.047 -8.135 9.462 1.00 22.25 236 LEU A CA 1
ATOM 1546 C C . LEU A 1 236 ? 3.172 -6.888 9.526 1.00 21.10 236 LEU A C 1
ATOM 1547 O O . LEU A 1 236 ? 2.778 -6.466 10.604 1.00 18.23 236 LEU A O 1
ATOM 1552 N N . VAL A 1 237 ? 2.882 -6.320 8.362 1.00 19.50 237 VAL A N 1
ATOM 1553 C CA . VAL A 1 237 ? 2.204 -5.033 8.286 1.00 21.52 237 VAL A CA 1
ATOM 1554 C C . VAL A 1 237 ? 0.843 -5.155 8.919 1.00 22.31 237 VAL A C 1
ATOM 1555 O O . VAL A 1 237 ? 0.390 -4.220 9.590 1.00 32.66 237 VAL A O 1
ATOM 1559 N N . SER A 1 238 ? 0.168 -6.266 8.667 1.00 23.04 238 SER A N 1
ATOM 1560 C CA . SER A 1 238 ? -1.253 -6.286 9.032 1.00 29.80 238 SER A CA 1
ATOM 1561 C C . SER A 1 238 ? -1.492 -6.869 10.413 1.00 25.19 238 SER A C 1
ATOM 1562 O O . SER A 1 238 ? -2.502 -6.558 11.004 1.00 26.72 238 SER A O 1
ATOM 1565 N N . SER A 1 239 ? -0.556 -7.675 10.936 1.00 25.25 239 SER A N 1
ATOM 1566 C CA . SER A 1 239 ? -0.819 -8.381 12.194 1.00 26.57 239 SER A CA 1
ATOM 1567 C C . SER A 1 239 ? -0.123 -7.709 13.391 1.00 28.46 239 SER A C 1
ATOM 1568 O O . SER A 1 239 ? -0.487 -8.014 14.549 1.00 24.04 239 SER A O 1
ATOM 1571 N N . SER A 1 240 ? 0.863 -6.812 13.121 1.00 21.39 240 SER A N 1
ATOM 1572 C CA . SER A 1 240 ? 1.682 -6.252 14.205 1.00 20.02 240 SER A CA 1
ATOM 1573 C C . SER A 1 240 ? 0.909 -5.212 14.990 1.00 19.59 240 SER A C 1
ATOM 1574 O O . SER A 1 240 ? 0.229 -4.378 14.386 1.00 18.81 240 SER A O 1
ATOM 1577 N N . ASP A 1 241 ? 1.016 -5.291 16.344 1.00 17.87 241 ASP A N 1
ATOM 1578 C CA . ASP A 1 241 ? 0.500 -4.245 17.207 1.00 18.14 241 ASP A CA 1
ATOM 1579 C C . ASP A 1 241 ? 1.324 -2.994 17.029 1.00 17.08 241 ASP A C 1
ATOM 1580 O O . ASP A 1 241 ? 0.787 -1.906 16.890 1.00 20.29 241 ASP A O 1
ATOM 1585 N N . ALA A 1 242 ? 2.642 -3.141 16.964 1.00 17.19 242 ALA A N 1
ATOM 1586 C CA . ALA A 1 242 ? 3.445 -2.027 16.472 1.00 16.52 242 ALA A CA 1
ATOM 1587 C C . ALA A 1 242 ? 4.634 -2.576 15.753 1.00 18.06 242 ALA A C 1
ATOM 1588 O O . ALA A 1 242 ? 4.957 -3.740 15.936 1.00 22.46 242 ALA A O 1
ATOM 1590 N N . ILE A 1 243 ? 5.308 -1.721 14.983 1.00 17.78 243 ILE A N 1
ATOM 1591 C CA . ILE A 1 243 ? 6.393 -2.151 14.129 1.00 16.23 243 ILE A CA 1
ATOM 1592 C C . ILE A 1 243 ? 7.592 -1.253 14.354 1.00 18.90 243 ILE A C 1
ATOM 1593 O O . ILE A 1 243 ? 7.481 -0.009 14.415 1.00 28.23 243 ILE A O 1
ATOM 1598 N N . THR A 1 244 ? 8.761 -1.868 14.404 1.00 17.47 244 THR A N 1
ATOM 1599 C CA . THR A 1 244 ? 9.985 -1.112 14.482 1.00 14.69 244 THR A CA 1
ATOM 1600 C C . THR A 1 244 ? 10.829 -1.496 13.288 1.00 14.90 244 THR A C 1
ATOM 1601 O O . THR A 1 244 ? 10.889 -2.685 12.929 1.00 15.81 244 THR A O 1
ATOM 1605 N N . ILE A 1 245 ? 11.510 -0.494 12.721 1.00 14.23 245 ILE A N 1
ATOM 1606 C CA . ILE A 1 245 ? 12.222 -0.598 11.445 1.00 13.47 245 ILE A CA 1
ATOM 1607 C C . ILE A 1 245 ? 13.702 -0.710 11.714 1.00 13.35 245 ILE A C 1
ATOM 1608 O O . ILE A 1 245 ? 14.284 0.160 12.380 1.00 17.85 245 ILE A O 1
ATOM 1613 N N . HIS A 1 246 ? 14.317 -1.726 11.147 1.00 13.46 246 HIS A N 1
ATOM 1614 C CA . HIS A 1 246 ? 15.764 -1.901 11.282 1.00 17.70 246 HIS A CA 1
ATOM 1615 C C . HIS A 1 246 ? 16.343 -2.316 9.959 1.00 18.29 246 HIS A C 1
ATOM 1616 O O . HIS A 1 246 ? 17.185 -3.203 9.912 1.00 20.07 246 HIS A O 1
ATOM 1623 N N . ALA A 1 247 ? 15.823 -1.700 8.895 1.00 19.55 247 ALA A N 1
ATOM 1624 C CA . ALA A 1 247 ? 16.194 -2.021 7.528 1.00 21.13 247 ALA A CA 1
ATOM 1625 C C . ALA A 1 247 ? 17.040 -0.877 6.964 1.00 23.11 247 ALA A C 1
ATOM 1626 O O . ALA A 1 247 ? 16.861 0.286 7.348 1.00 20.83 247 ALA A O 1
ATOM 1628 N N . PRO A 1 248 ? 17.983 -1.147 6.023 1.00 28.12 248 PRO A N 1
ATOM 1629 C CA . PRO A 1 248 ? 18.819 -0.078 5.447 1.00 28.29 248 PRO A CA 1
ATOM 1630 C C . PRO A 1 248 ? 17.958 0.725 4.482 1.00 25.38 248 PRO A C 1
ATOM 1631 O O . PRO A 1 248 ? 16.801 0.390 4.263 1.00 24.95 248 PRO A O 1
ATOM 1635 N N . LEU A 1 249 ? 18.476 1.845 4.004 1.00 23.78 249 LEU A N 1
ATOM 1636 C CA . LEU A 1 249 ? 17.764 2.575 2.967 1.00 21.84 249 LEU A CA 1
ATOM 1637 C C . LEU A 1 249 ? 18.305 2.121 1.622 1.00 24.02 249 LEU A C 1
ATOM 1638 O O . LEU A 1 249 ? 19.378 2.597 1.210 1.00 22.90 249 LEU A O 1
ATOM 1643 N N . THR A 1 250 ? 17.541 1.202 0.968 1.00 21.26 250 THR A N 1
ATOM 1644 C CA . THR A 1 250 ? 17.843 0.549 -0.306 1.00 18.57 250 THR A CA 1
ATOM 1645 C C . THR A 1 250 ? 16.733 0.921 -1.264 1.00 18.34 250 THR A C 1
ATOM 1646 O O . THR A 1 250 ? 15.766 1.542 -0.877 1.00 14.49 250 THR A O 1
ATOM 1650 N N . PRO A 1 251 ? 16.795 0.522 -2.536 1.00 23.51 251 PRO A N 1
ATOM 1651 C CA . PRO A 1 251 ? 15.797 0.942 -3.505 1.00 23.21 251 PRO A CA 1
ATOM 1652 C C . PRO A 1 251 ? 14.437 0.397 -3.092 1.00 27.77 251 PRO A C 1
ATOM 1653 O O . PRO A 1 251 ? 13.403 0.877 -3.549 1.00 31.86 251 PRO A O 1
ATOM 1657 N N . GLU A 1 252 ? 14.440 -0.597 -2.207 1.00 27.42 252 GLU A N 1
ATOM 1658 C CA . GLU A 1 252 ? 13.182 -1.252 -1.894 1.00 29.08 252 GLU A CA 1
ATOM 1659 C C . GLU A 1 252 ? 12.508 -0.639 -0.678 1.00 25.09 252 GLU A C 1
ATOM 1660 O O . GLU A 1 252 ? 11.305 -0.766 -0.510 1.00 21.20 252 GLU A O 1
ATOM 1666 N N . THR A 1 253 ? 13.323 -0.114 0.231 1.00 22.11 253 THR A N 1
ATOM 1667 C CA . THR A 1 253 ? 12.828 0.469 1.458 1.00 18.37 253 THR A CA 1
ATOM 1668 C C . THR A 1 253 ? 12.596 1.959 1.232 1.00 20.16 253 THR A C 1
ATOM 1669 O O . THR A 1 253 ? 11.837 2.573 1.974 1.00 17.93 253 THR A O 1
ATOM 1673 N N . ASP A 1 254 ? 13.185 2.506 0.140 1.00 20.15 254 ASP A N 1
ATOM 1674 C CA . ASP A 1 254 ? 12.949 3.889 -0.204 1.00 20.24 254 ASP A CA 1
ATOM 1675 C C . ASP A 1 254 ? 11.417 4.148 -0.237 1.00 25.24 254 ASP A C 1
ATOM 1676 O O . ASP A 1 254 ? 10.666 3.438 -0.904 1.00 36.39 254 ASP A O 1
ATOM 1681 N N . ASN A 1 255 ? 10.926 5.063 0.598 1.00 22.00 255 ASN A N 1
ATOM 1682 C CA . ASN A 1 255 ? 9.516 5.393 0.567 1.00 18.87 255 ASN A CA 1
ATOM 1683 C C . ASN A 1 255 ? 8.585 4.174 0.700 1.00 22.04 255 ASN A C 1
ATOM 1684 O O . ASN A 1 255 ? 7.413 4.279 0.385 1.00 21.87 255 ASN A O 1
ATOM 1689 N N . LEU A 1 256 ? 9.071 3.062 1.300 1.00 23.17 256 LEU A N 1
ATOM 1690 C CA . LEU A 1 256 ? 8.281 1.849 1.439 1.00 16.25 256 LEU A CA 1
ATOM 1691 C C . LEU A 1 256 ? 7.039 2.090 2.254 1.00 14.21 256 LEU A C 1
ATOM 1692 O O . LEU A 1 256 ? 6.057 1.515 1.969 1.00 16.36 256 LEU A O 1
ATOM 1697 N N . PHE A 1 257 ? 7.131 2.758 3.386 1.00 15.23 257 PHE A N 1
ATOM 1698 C CA . PHE A 1 257 ? 5.922 2.934 4.211 1.00 14.57 257 PHE A CA 1
ATOM 1699 C C . PHE A 1 257 ? 5.221 4.197 3.754 1.00 14.60 257 PHE A C 1
ATOM 1700 O O . PHE A 1 257 ? 5.541 5.254 4.287 1.00 13.64 257 PHE A O 1
ATOM 1708 N N . ASP A 1 258 ? 4.594 4.113 2.552 1.00 19.99 258 ASP A N 1
ATOM 1709 C CA . ASP A 1 258 ? 3.882 5.234 1.908 1.00 25.68 258 ASP A CA 1
ATOM 1710 C C . ASP A 1 258 ? 2.438 5.243 2.366 1.00 22.79 258 ASP A C 1
ATOM 1711 O O . ASP A 1 258 ? 2.116 4.599 3.342 1.00 27.77 258 ASP A O 1
ATOM 1716 N N . LYS A 1 259 ? 1.566 5.953 1.651 1.00 28.13 259 LYS A N 1
ATOM 1717 C CA . LYS A 1 259 ? 0.177 5.981 2.088 1.00 31.23 259 LYS A CA 1
ATOM 1718 C C . LYS A 1 259 ? -0.362 4.556 2.147 1.00 35.89 259 LYS A C 1
ATOM 1719 O O . LYS A 1 259 ? -1.119 4.202 3.061 1.00 37.47 259 LYS A O 1
ATOM 1725 N N . ASP A 1 260 ? 0.110 3.724 1.211 1.00 34.79 260 ASP A N 1
ATOM 1726 C CA . ASP A 1 260 ? -0.519 2.437 0.949 1.00 33.74 260 ASP A CA 1
ATOM 1727 C C . ASP A 1 260 ? -0.281 1.475 2.081 1.00 33.50 260 ASP A C 1
ATOM 1728 O O . ASP A 1 260 ? -1.237 0.828 2.558 1.00 25.95 260 ASP A O 1
ATOM 1733 N N . VAL A 1 261 ? 1.029 1.339 2.430 1.00 28.62 261 VAL A N 1
ATOM 1734 C CA . VAL A 1 261 ? 1.509 0.528 3.536 1.00 23.39 261 VAL A CA 1
ATOM 1735 C C . VAL A 1 261 ? 0.959 1.039 4.883 1.00 26.63 261 VAL A C 1
ATOM 1736 O O . VAL A 1 261 ? 0.432 0.264 5.658 1.00 26.58 261 VAL A O 1
ATOM 1740 N N . LEU A 1 262 ? 1.187 2.314 5.224 1.00 23.93 262 LEU A N 1
ATOM 1741 C CA . LEU A 1 262 ? 0.546 2.831 6.420 1.00 20.38 262 LEU A CA 1
ATOM 1742 C C . LEU A 1 262 ? -0.873 2.321 6.420 1.00 20.37 262 LEU A C 1
ATOM 1743 O O . LEU A 1 262 ? -1.272 1.712 7.372 1.00 28.37 262 LEU A O 1
ATOM 1748 N N . SER A 1 263 ? -1.616 2.543 5.326 1.00 20.62 263 SER A N 1
ATOM 1749 C CA . SER A 1 263 ? -3.038 2.186 5.249 1.00 24.90 263 SER A CA 1
ATOM 1750 C C . SER A 1 263 ? -3.320 0.732 5.718 1.00 23.73 263 SER A C 1
ATOM 1751 O O . SER A 1 263 ? -4.327 0.478 6.327 1.00 22.71 263 SER A O 1
ATOM 1753 N N . ARG A 1 264 ? -2.372 -0.191 5.509 1.00 28.50 264 ARG A N 1
ATOM 1754 C CA . ARG A 1 264 ? -2.578 -1.655 5.582 1.00 27.92 264 ARG A CA 1
ATOM 1755 C C . ARG A 1 264 ? -2.212 -2.154 6.971 1.00 27.48 264 ARG A C 1
ATOM 1756 O O . ARG A 1 264 ? -2.414 -3.322 7.311 1.00 33.26 264 ARG A O 1
ATOM 1764 N N . MET A 1 265 ? -1.541 -1.285 7.711 1.00 26.86 265 MET A N 1
ATOM 1765 C CA . MET A 1 265 ? -1.132 -1.501 9.081 1.00 23.53 265 MET A CA 1
ATOM 1766 C C . MET A 1 265 ? -2.389 -1.488 9.952 1.00 23.94 265 MET A C 1
ATOM 1767 O O . MET A 1 265 ? -3.383 -0.874 9.569 1.00 20.98 265 MET A O 1
ATOM 1772 N N . LYS A 1 266 ? -2.364 -2.230 11.068 1.00 25.18 266 LYS A N 1
ATOM 1773 C CA . LYS A 1 266 ? -3.538 -2.343 11.936 1.00 35.73 266 LYS A CA 1
ATOM 1774 C C . LYS A 1 266 ? -4.045 -0.941 12.318 1.00 39.12 266 LYS A C 1
ATOM 1775 O O . LYS A 1 266 ? -3.219 -0.030 12.473 1.00 47.40 266 LYS A O 1
ATOM 1781 N N . LYS A 1 267 ? -5.386 -0.757 12.497 1.00 31.06 267 LYS A N 1
ATOM 1782 C CA . LYS A 1 267 ? -5.858 0.522 13.047 1.00 34.70 267 LYS A CA 1
ATOM 1783 C C . LYS A 1 267 ? -5.309 0.630 14.449 1.00 36.22 267 LYS A C 1
ATOM 1784 O O . LYS A 1 267 ? -5.048 -0.395 15.052 1.00 35.63 267 LYS A O 1
ATOM 1786 N N . HIS A 1 268 ? -4.884 1.838 14.835 1.00 35.16 268 HIS A N 1
ATOM 1787 C CA . HIS A 1 268 ? -4.496 2.075 16.211 1.00 36.06 268 HIS A CA 1
ATOM 1788 C C . HIS A 1 268 ? -3.155 1.432 16.518 1.00 31.07 268 HIS A C 1
ATOM 1789 O O . HIS A 1 268 ? -2.891 1.089 17.659 1.00 28.20 268 HIS A O 1
ATOM 1796 N N . SER A 1 269 ? -2.334 1.193 15.500 1.00 34.03 269 SER A N 1
ATOM 1797 C CA . SER A 1 269 ? -1.041 0.574 15.786 1.00 27.67 269 SER A CA 1
ATOM 1798 C C . SER A 1 269 ? -0.004 1.663 16.009 1.00 29.04 269 SER A C 1
ATOM 1799 O O . SER A 1 269 ? -0.339 2.859 15.994 1.00 26.49 269 SER A O 1
ATOM 1802 N N . TYR A 1 270 ? 1.256 1.252 16.228 1.00 24.84 270 TYR A N 1
ATOM 1803 C CA . TYR A 1 270 ? 2.329 2.226 16.436 1.00 18.73 270 TYR A CA 1
ATOM 1804 C C . TYR A 1 270 ? 3.504 1.877 15.525 1.00 16.98 270 TYR A C 1
ATOM 1805 O O . TYR A 1 270 ? 3.726 0.712 15.222 1.00 13.74 270 TYR A O 1
ATOM 1814 N N . LEU A 1 271 ? 4.352 2.890 15.261 1.00 15.93 271 LEU A N 1
ATOM 1815 C CA . LEU A 1 271 ? 5.432 2.745 14.318 1.00 15.07 271 LEU A CA 1
ATOM 1816 C C . LEU A 1 271 ? 6.642 3.402 14.901 1.00 15.22 271 LEU A C 1
ATOM 1817 O O . LEU A 1 271 ? 6.561 4.577 15.301 1.00 13.26 271 LEU A O 1
ATOM 1822 N N . VAL A 1 272 ? 7.776 2.670 14.828 1.00 14.81 272 VAL A N 1
ATOM 1823 C CA . VAL A 1 272 ? 9.015 3.187 15.356 1.00 13.98 272 VAL A CA 1
ATOM 1824 C C . VAL A 1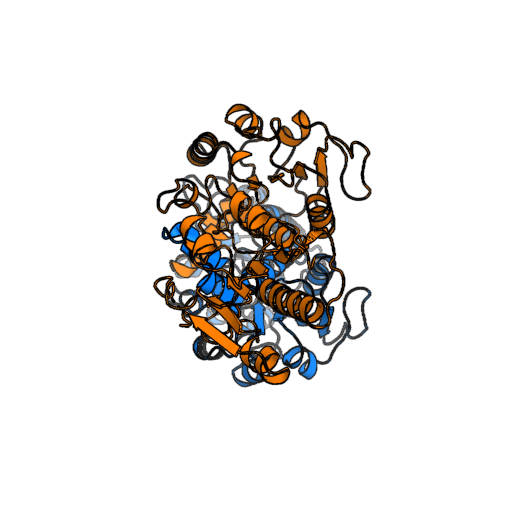 272 ? 10.061 2.978 14.304 1.00 16.00 272 VAL A C 1
ATOM 1825 O O . VAL A 1 272 ? 10.195 1.898 13.752 1.00 16.86 272 VAL A O 1
ATOM 1829 N N . ASN A 1 273 ? 10.767 4.057 14.023 1.00 16.62 273 ASN A N 1
ATOM 1830 C CA . ASN A 1 273 ? 11.721 4.051 12.966 1.00 15.04 273 ASN A CA 1
ATOM 1831 C C . ASN A 1 273 ? 12.928 4.851 13.422 1.00 15.60 273 ASN A C 1
ATOM 1832 O O . ASN A 1 273 ? 12.901 6.073 13.420 1.00 20.26 273 ASN A O 1
ATOM 1837 N N . THR A 1 274 ? 13.952 4.116 13.829 1.00 12.68 274 THR A N 1
ATOM 1838 C CA . THR A 1 274 ? 15.238 4.641 14.094 1.00 14.12 274 THR A CA 1
ATOM 1839 C C . THR A 1 274 ? 16.255 4.111 13.051 1.00 18.46 274 THR A C 1
ATOM 1840 O O . THR A 1 274 ? 17.467 3.935 13.378 1.00 15.31 274 THR A O 1
ATOM 1844 N N . ALA A 1 275 ? 15.757 3.735 11.844 1.00 18.00 275 ALA A N 1
ATOM 1845 C CA . ALA A 1 275 ? 16.637 3.277 10.775 1.00 16.46 275 ALA A CA 1
ATOM 1846 C C . ALA A 1 275 ? 16.964 4.462 9.862 1.00 16.73 275 ALA A C 1
ATOM 1847 O O . ALA A 1 275 ? 17.959 5.135 10.105 1.00 19.97 275 ALA A O 1
ATOM 1849 N N . ARG A 1 276 ? 16.115 4.794 8.884 1.00 15.67 276 ARG A N 1
ATOM 1850 C CA . ARG A 1 276 ? 16.339 6.062 8.180 1.00 18.38 276 ARG A CA 1
ATOM 1851 C C . ARG A 1 276 ? 15.020 6.751 7.825 1.00 16.92 276 ARG A C 1
ATOM 1852 O O . ARG A 1 276 ? 14.101 6.115 7.356 1.00 15.56 276 ARG A O 1
ATOM 1860 N N . GLY A 1 277 ? 15.006 8.088 7.963 1.00 19.13 277 GLY A N 1
ATOM 1861 C CA . GLY A 1 277 ? 13.847 8.923 7.694 1.00 18.68 277 GLY A CA 1
ATOM 1862 C C . GLY A 1 277 ? 13.060 8.505 6.456 1.00 21.08 277 GLY A C 1
ATOM 1863 O O . GLY A 1 277 ? 11.822 8.417 6.521 1.00 18.91 277 GLY A O 1
ATOM 1864 N N . LYS A 1 278 ? 13.771 8.326 5.305 1.00 22.50 278 LYS A N 1
ATOM 1865 C CA . LYS A 1 278 ? 13.111 8.288 3.982 1.00 21.23 278 LYS A CA 1
ATOM 1866 C C . LYS A 1 278 ? 12.309 7.008 3.808 1.00 19.21 278 LYS A C 1
ATOM 1867 O O . LYS A 1 278 ? 11.544 6.900 2.856 1.00 28.27 278 LYS A O 1
ATOM 1873 N N . ILE A 1 279 ? 12.528 6.001 4.651 1.00 17.23 279 ILE A N 1
ATOM 1874 C CA . ILE A 1 279 ? 11.731 4.778 4.486 1.00 16.37 279 ILE A CA 1
ATOM 1875 C C . ILE A 1 279 ? 10.262 5.116 4.701 1.00 18.37 279 ILE A C 1
ATOM 1876 O O . ILE A 1 279 ? 9.344 4.384 4.211 1.00 14.14 279 ILE A O 1
ATOM 1881 N N . VAL A 1 280 ? 10.049 6.210 5.467 1.00 14.58 280 VAL A N 1
ATOM 1882 C CA . VAL A 1 280 ? 8.711 6.502 5.848 1.00 15.39 280 VAL A CA 1
ATOM 1883 C C . VAL A 1 280 ? 8.299 7.810 5.225 1.00 16.47 280 VAL A C 1
ATOM 1884 O O . VAL A 1 280 ? 8.887 8.847 5.487 1.00 15.20 280 VAL A O 1
ATOM 1888 N N . ASN A 1 281 ? 7.189 7.745 4.497 1.00 19.78 281 ASN A N 1
ATOM 1889 C CA . ASN A 1 281 ? 6.754 8.874 3.718 1.00 20.28 281 ASN A CA 1
ATOM 1890 C C . ASN A 1 281 ? 6.373 10.011 4.653 1.00 22.03 281 ASN A C 1
ATOM 1891 O O . ASN A 1 281 ? 5.364 9.928 5.356 1.00 17.70 281 ASN A O 1
ATOM 1896 N N . ARG A 1 282 ? 7.135 11.113 4.559 1.00 26.21 282 ARG A N 1
ATOM 1897 C CA . ARG A 1 282 ? 6.970 12.221 5.487 1.00 24.42 282 ARG A CA 1
ATOM 1898 C C . ARG A 1 282 ? 5.488 12.530 5.665 1.00 28.92 282 ARG A C 1
ATOM 1899 O O . ARG A 1 282 ? 4.985 12.618 6.799 1.00 34.70 282 ARG A O 1
ATOM 1907 N N . ASP A 1 283 ? 4.800 12.677 4.536 1.00 22.89 283 ASP A N 1
ATOM 1908 C CA . ASP A 1 283 ? 3.498 13.305 4.518 1.00 23.19 283 ASP A CA 1
ATOM 1909 C C . ASP A 1 283 ? 2.419 12.283 4.847 1.00 21.34 283 ASP A C 1
ATOM 1910 O O . ASP A 1 283 ? 1.449 12.559 5.553 1.00 21.99 283 ASP A O 1
ATOM 1915 N N . ALA A 1 284 ? 2.564 11.099 4.270 1.00 21.02 284 ALA A N 1
ATOM 1916 C CA . ALA A 1 284 ? 1.641 10.018 4.535 1.00 19.15 284 ALA A CA 1
ATOM 1917 C C . ALA A 1 284 ? 1.572 9.778 6.040 1.00 23.58 284 ALA A C 1
ATOM 1918 O O . ALA A 1 284 ? 0.471 9.565 6.562 1.00 27.85 284 ALA A O 1
ATOM 1920 N N . LEU A 1 285 ? 2.732 9.863 6.742 1.00 16.15 285 LEU A N 1
ATOM 1921 C CA . LEU A 1 285 ? 2.761 9.460 8.132 1.00 17.55 285 LEU A CA 1
ATOM 1922 C C . LEU A 1 285 ? 1.987 10.474 8.974 1.00 20.04 285 LEU A C 1
ATOM 1923 O O . LEU A 1 285 ? 1.325 10.117 9.944 1.00 21.14 285 LEU A O 1
ATOM 1928 N N . VAL A 1 286 ? 2.106 11.749 8.622 1.00 21.55 286 VAL A N 1
ATOM 1929 C CA . VAL A 1 286 ? 1.259 12.791 9.190 1.00 19.20 286 VAL A CA 1
ATOM 1930 C C . VAL A 1 286 ? -0.229 12.455 9.023 1.00 20.77 286 VAL A C 1
ATOM 1931 O O . VAL A 1 286 ? -0.936 12.322 10.036 1.00 19.65 286 VAL A O 1
ATOM 1935 N N . GLU A 1 287 ? -0.665 12.169 7.769 1.00 25.84 287 GLU A N 1
ATOM 1936 C CA . GLU A 1 287 ? -2.085 11.961 7.515 1.00 25.35 287 GLU A CA 1
ATOM 1937 C C . GLU A 1 287 ? -2.563 10.765 8.308 1.00 24.00 287 GLU A C 1
ATOM 1938 O O . GLU A 1 287 ? -3.588 10.850 8.966 1.00 27.04 287 GLU A O 1
ATOM 1940 N N . ALA A 1 288 ? -1.708 9.755 8.416 1.00 25.42 288 ALA A N 1
ATOM 1941 C CA . ALA A 1 288 ? -1.968 8.556 9.226 1.00 28.67 288 ALA A CA 1
ATOM 1942 C C . ALA A 1 288 ? -2.185 8.894 10.731 1.00 37.23 288 ALA A C 1
ATOM 1943 O O . ALA A 1 288 ? -3.144 8.384 11.357 1.00 35.27 288 ALA A O 1
ATOM 1945 N N . LEU A 1 289 ? -1.312 9.763 11.315 1.00 35.71 289 LEU A N 1
ATOM 1946 C CA . LEU A 1 289 ? -1.507 10.175 12.696 1.00 32.88 289 LEU A CA 1
ATOM 1947 C C . LEU A 1 289 ? -2.783 11.032 12.795 1.00 37.78 289 LEU A C 1
ATOM 1948 O O . LEU A 1 289 ? -3.678 10.750 13.607 1.00 43.62 289 LEU A O 1
ATOM 1953 N N . ALA A 1 290 ? -2.868 12.092 11.990 1.00 34.53 290 ALA A N 1
ATOM 1954 C CA . ALA A 1 290 ? -3.982 13.035 12.153 1.00 37.15 290 ALA A CA 1
ATOM 1955 C C . ALA A 1 290 ? -5.342 12.323 12.027 1.00 35.09 290 ALA A C 1
ATOM 1956 O O . ALA A 1 290 ? -6.302 12.661 12.703 1.00 39.14 290 ALA A O 1
ATOM 1958 N N . SER A 1 291 ? -5.430 11.370 11.120 1.00 32.44 291 SER A N 1
ATOM 1959 C CA . SER A 1 291 ? -6.652 10.617 10.947 1.00 28.55 291 SER A CA 1
ATOM 1960 C C . SER A 1 291 ? -6.791 9.528 12.028 1.00 26.34 291 SER A C 1
ATOM 1961 O O . SER A 1 291 ? -7.852 8.927 12.119 1.00 32.08 291 SER A O 1
ATOM 1964 N N . GLU A 1 292 ? -5.686 9.155 12.707 1.00 22.35 292 GLU A N 1
ATOM 1965 C CA . GLU A 1 292 ? -5.724 8.274 13.890 1.00 23.62 292 GLU A CA 1
ATOM 1966 C C . GLU A 1 292 ? -5.828 6.813 13.454 1.00 25.71 292 GLU A C 1
ATOM 1967 O O . GLU A 1 292 ? -6.103 5.930 14.268 1.00 23.79 292 GLU A O 1
ATOM 1973 N N . HIS A 1 293 ? -5.552 6.562 12.181 1.00 23.63 293 HIS A N 1
ATOM 1974 C CA . HIS A 1 293 ? -5.176 5.229 11.807 1.00 23.91 293 HIS A CA 1
ATOM 1975 C C . HIS A 1 293 ? -3.959 4.745 12.646 1.00 24.03 293 HIS A C 1
ATOM 1976 O O . HIS A 1 293 ? -3.951 3.622 13.148 1.00 21.23 293 HIS A O 1
ATOM 1983 N N . LEU A 1 294 ? -2.946 5.595 12.818 1.00 26.13 294 LEU A N 1
ATOM 1984 C CA . LEU A 1 294 ? -1.793 5.224 13.637 1.00 30.58 294 LEU A CA 1
ATOM 1985 C C . LEU A 1 294 ? -1.883 5.856 15.026 1.00 26.85 294 LEU A C 1
ATOM 1986 O O . LEU A 1 294 ? -1.892 7.050 15.146 1.00 26.11 294 LEU A O 1
ATOM 1991 N N . GLN A 1 295 ? -1.797 5.050 16.065 1.00 28.21 295 GLN A N 1
ATOM 1992 C CA . GLN A 1 295 ? -1.917 5.589 17.411 1.00 29.94 295 GLN A CA 1
ATOM 1993 C C . GLN A 1 295 ? -0.729 6.483 17.745 1.00 24.72 295 GLN A C 1
ATOM 1994 O O . GLN A 1 295 ? -0.904 7.478 18.437 1.00 29.15 295 GLN A O 1
ATOM 2000 N N . GLY A 1 296 ? 0.476 6.145 17.238 1.00 22.01 296 GLY A N 1
ATOM 2001 C CA . GLY A 1 296 ? 1.679 6.942 17.530 1.00 17.08 296 GLY A CA 1
ATOM 2002 C C . GLY A 1 296 ? 2.835 6.615 16.606 1.00 16.42 296 GLY A C 1
ATOM 2003 O O . GLY A 1 296 ? 2.860 5.502 16.058 1.00 13.91 296 GLY A O 1
ATOM 2004 N N . TYR A 1 297 ? 3.808 7.586 16.463 1.00 18.83 297 TYR A N 1
ATOM 2005 C CA . TYR A 1 297 ? 5.112 7.345 15.788 1.00 17.85 297 TYR A CA 1
ATOM 2006 C C . TYR A 1 297 ? 6.241 7.892 16.661 1.00 20.13 297 TYR A C 1
ATOM 2007 O O . TYR A 1 297 ? 6.153 9.016 17.211 1.00 18.76 297 TYR A O 1
ATOM 2016 N N . ALA A 1 298 ? 7.287 7.076 16.806 1.00 18.39 298 ALA A N 1
ATOM 2017 C CA . ALA A 1 298 ? 8.558 7.562 17.325 1.00 18.94 298 ALA A CA 1
ATOM 2018 C C . ALA A 1 298 ? 9.701 7.092 16.456 1.00 19.39 298 ALA A C 1
ATOM 2019 O O . ALA A 1 298 ? 9.496 6.330 15.491 1.00 22.52 298 ALA A O 1
ATOM 2021 N N . GLY A 1 299 ? 10.908 7.554 16.851 1.00 17.72 299 GLY A N 1
ATOM 2022 C CA . GLY A 1 299 ? 12.153 7.390 16.130 1.00 13.16 299 GLY A CA 1
ATOM 2023 C C . GLY A 1 299 ? 12.973 8.646 16.211 1.00 12.10 299 GLY A C 1
ATOM 2024 O O . GLY A 1 299 ? 12.480 9.632 16.696 1.00 13.11 299 GLY A O 1
ATOM 2025 N N . ASP A 1 300 ? 14.177 8.628 15.620 1.00 14.77 300 ASP A N 1
ATOM 2026 C CA . ASP A 1 300 ? 15.131 9.729 15.751 1.00 15.50 300 ASP A CA 1
ATOM 2027 C C . ASP A 1 300 ? 15.789 10.071 14.392 1.00 16.53 300 ASP A C 1
ATOM 2028 O O . ASP A 1 300 ? 16.869 10.731 14.377 1.00 15.40 300 ASP A O 1
ATOM 2033 N N . VAL A 1 301 ? 15.174 9.612 13.272 1.00 14.58 301 VAL A N 1
ATOM 2034 C CA . VAL A 1 301 ? 15.847 9.731 11.972 1.00 15.89 301 VAL A CA 1
ATOM 2035 C C . VAL A 1 301 ? 14.951 10.522 11.031 1.00 15.82 301 VAL A C 1
ATOM 2036 O O . VAL A 1 301 ? 13.735 10.357 11.088 1.00 14.39 301 VAL A O 1
ATOM 2040 N N . TRP A 1 302 ? 15.550 11.402 10.183 1.00 16.92 302 TRP A N 1
ATOM 2041 C CA . TRP A 1 302 ? 14.726 12.368 9.442 1.00 19.00 302 TRP A CA 1
ATOM 2042 C C . TRP A 1 302 ? 15.065 12.456 7.936 1.00 21.85 302 TRP A C 1
ATOM 2043 O O . TRP A 1 302 ? 16.247 12.332 7.556 1.00 19.14 302 TRP A O 1
ATOM 2054 N N . TYR A 1 303 ? 14.071 12.910 7.119 1.00 21.41 303 TYR A N 1
ATOM 2055 C CA . TYR A 1 303 ? 14.375 13.378 5.747 1.00 21.18 303 TYR A CA 1
ATOM 2056 C C . TYR A 1 303 ? 13.955 14.857 5.527 1.00 21.42 303 TYR A C 1
ATOM 2057 O O . TYR A 1 303 ? 12.759 15.209 5.435 1.00 21.09 303 TYR A O 1
ATOM 2066 N N . PRO A 1 304 ? 14.910 15.783 5.299 1.00 19.79 304 PRO A N 1
ATOM 2067 C CA . PRO A 1 304 ? 16.339 15.485 5.377 1.00 18.59 304 PRO A CA 1
ATOM 2068 C C . PRO A 1 304 ? 16.911 15.759 6.774 1.00 19.63 304 PRO A C 1
ATOM 2069 O O . PRO A 1 304 ? 16.186 16.114 7.687 1.00 24.28 304 PRO A O 1
ATOM 2073 N N . GLN A 1 305 ? 18.221 15.602 6.923 1.00 16.58 305 GLN A N 1
ATOM 2074 C CA . GLN A 1 305 ? 18.863 15.940 8.160 1.00 18.00 305 GLN A CA 1
ATOM 2075 C C . GLN A 1 305 ? 19.982 16.880 7.806 1.00 21.51 305 GLN A C 1
ATOM 2076 O O . GLN A 1 305 ? 20.623 16.672 6.779 1.00 25.26 305 GLN A O 1
ATOM 2082 N N . PRO A 1 306 ? 20.209 17.956 8.602 1.00 18.87 306 PRO A N 1
ATOM 2083 C CA . PRO A 1 306 ? 19.388 18.208 9.797 1.00 18.02 306 PRO A CA 1
ATOM 2084 C C . PRO A 1 306 ? 17.941 18.413 9.414 1.00 16.65 306 PRO A C 1
ATOM 2085 O O . PRO A 1 306 ? 17.664 18.892 8.361 1.00 21.49 306 PRO A O 1
ATOM 2089 N N . ALA A 1 307 ? 17.030 17.982 10.267 1.00 16.37 307 ALA A N 1
ATOM 2090 C CA . ALA A 1 307 ? 15.630 18.305 10.129 1.00 16.17 307 ALA A CA 1
ATOM 2091 C C . ALA A 1 307 ? 15.451 19.826 10.123 1.00 17.38 307 ALA A C 1
ATOM 2092 O O . ALA A 1 307 ? 15.886 20.541 11.032 1.00 14.68 307 ALA A O 1
ATOM 2094 N N . PRO A 1 308 ? 14.835 20.369 9.061 1.00 18.05 308 PRO A N 1
ATOM 2095 C CA . PRO A 1 308 ? 14.550 21.792 9.016 1.00 16.84 308 PRO A CA 1
ATOM 2096 C C . PRO A 1 308 ? 13.684 22.098 10.222 1.00 17.31 308 PRO A C 1
ATOM 2097 O O . PRO A 1 308 ? 12.900 21.218 10.670 1.00 15.90 308 PRO A O 1
ATOM 2101 N N . ALA A 1 309 ? 13.809 23.356 10.722 1.00 15.25 309 ALA A N 1
ATOM 2102 C CA . ALA A 1 309 ? 13.142 23.746 11.948 1.00 15.66 309 ALA A CA 1
ATOM 2103 C C . ALA A 1 309 ? 11.624 23.494 11.877 1.00 18.35 309 ALA A C 1
ATOM 2104 O O . ALA A 1 309 ? 10.984 23.256 12.930 1.00 22.37 309 ALA A O 1
ATOM 2106 N N . ASP A 1 310 ? 11.042 23.533 10.674 1.00 15.39 310 ASP A N 1
ATOM 2107 C CA . ASP A 1 310 ? 9.588 23.416 10.604 1.00 18.77 310 ASP A CA 1
ATOM 2108 C C . ASP A 1 310 ? 9.202 22.022 10.084 1.00 22.07 310 ASP A C 1
ATOM 2109 O O . ASP A 1 310 ? 8.135 21.860 9.485 1.00 20.25 310 ASP A O 1
ATOM 2114 N N . HIS A 1 311 ? 10.092 21.017 10.240 1.00 17.19 311 HIS A N 1
ATOM 2115 C CA . HIS A 1 311 ? 9.717 19.710 9.743 1.00 15.05 311 HIS A CA 1
ATOM 2116 C C . HIS A 1 311 ? 8.405 19.309 10.419 1.00 17.34 311 HIS A C 1
ATOM 2117 O O . HIS A 1 311 ? 8.300 19.338 11.654 1.00 18.71 311 HIS A O 1
ATOM 2124 N N . PRO A 1 312 ? 7.373 18.867 9.658 1.00 17.51 312 PRO A N 1
ATOM 2125 C CA . PRO A 1 312 ? 6.079 18.552 10.256 1.00 18.01 312 PRO A CA 1
ATOM 2126 C C . PRO A 1 312 ? 6.131 17.377 11.250 1.00 22.15 312 PRO A C 1
ATOM 2127 O O . PRO A 1 312 ? 5.250 17.225 12.073 1.00 26.75 312 PRO A O 1
ATOM 2131 N N . TRP A 1 313 ? 7.189 16.567 11.199 1.00 26.47 313 TRP A N 1
ATOM 2132 C CA . TRP A 1 313 ? 7.337 15.471 12.154 1.00 24.95 313 TRP A CA 1
ATOM 2133 C C . TRP A 1 313 ? 7.587 16.008 13.562 1.00 30.32 313 TRP A C 1
ATOM 2134 O O . TRP A 1 313 ? 7.465 15.283 14.523 1.00 36.99 313 TRP A O 1
ATOM 2145 N N . ARG A 1 314 ? 7.965 17.283 13.678 1.00 33.33 314 ARG A N 1
ATOM 2146 C CA . ARG A 1 314 ? 8.324 17.816 14.985 1.00 24.48 314 ARG A CA 1
ATOM 2147 C C . ARG A 1 314 ? 7.057 18.113 15.794 1.00 22.26 314 ARG A C 1
ATOM 2148 O O . ARG A 1 314 ? 7.033 17.920 16.979 1.00 22.55 314 ARG A O 1
ATOM 2156 N N . THR A 1 315 ? 5.997 18.508 15.104 1.00 23.38 315 THR A N 1
ATOM 2157 C CA . THR A 1 315 ? 4.818 19.187 15.631 1.00 23.03 315 THR A CA 1
ATOM 2158 C C . THR A 1 315 ? 3.642 18.218 15.544 1.00 20.38 315 THR A C 1
ATOM 2159 O O . THR A 1 315 ? 2.511 18.621 15.756 1.00 23.26 315 THR A O 1
ATOM 2163 N N . MET A 1 316 ? 3.851 17.041 14.968 1.00 16.26 316 MET A N 1
ATOM 2164 C CA . MET A 1 316 ? 2.664 16.309 14.546 1.00 18.52 316 MET A CA 1
ATOM 2165 C C . MET A 1 316 ? 2.122 15.573 15.764 1.00 23.37 316 MET A C 1
ATOM 2166 O O . MET A 1 316 ? 2.883 15.274 16.690 1.00 19.22 316 MET A O 1
ATOM 2171 N N . PRO A 1 317 ? 0.780 15.381 15.856 1.00 29.74 317 PRO A N 1
ATOM 2172 C CA . PRO A 1 317 ? 0.138 14.498 16.847 1.00 31.58 317 PRO A CA 1
ATOM 2173 C C . PRO A 1 317 ? 0.926 13.321 17.387 1.00 29.98 317 PRO A C 1
ATOM 2174 O O . PRO A 1 317 ? 1.411 12.502 16.618 1.00 38.84 317 PRO A O 1
ATOM 2178 N N . ARG A 1 318 ? 0.911 13.149 18.698 1.00 24.90 318 ARG A N 1
ATOM 2179 C CA . ARG A 1 318 ? 1.263 11.847 19.284 1.00 21.68 318 ARG A CA 1
ATOM 2180 C C . ARG A 1 318 ? 2.587 11.348 18.718 1.00 18.27 318 ARG A C 1
ATOM 2181 O O . ARG A 1 318 ? 2.709 10.193 18.373 1.00 21.13 318 ARG A O 1
ATOM 2189 N N . ASN A 1 319 ? 3.561 12.243 18.588 1.00 17.39 319 ASN A N 1
ATOM 2190 C CA . ASN A 1 319 ? 4.910 11.856 18.172 1.00 18.13 319 ASN A CA 1
ATOM 2191 C C . ASN A 1 319 ? 5.815 11.726 19.383 1.00 20.76 319 ASN A C 1
ATOM 2192 O O . ASN A 1 319 ? 5.576 12.410 20.391 1.00 25.90 319 ASN A O 1
ATOM 2197 N N . ALA A 1 320 ? 6.824 10.802 19.299 1.00 19.02 320 ALA A N 1
ATOM 2198 C CA . ALA A 1 320 ? 7.956 10.799 20.226 1.00 15.69 320 ALA A CA 1
ATOM 2199 C C . ALA A 1 320 ? 9.279 10.830 19.465 1.00 17.71 320 ALA A C 1
ATOM 2200 O O . ALA A 1 320 ? 10.217 9.989 19.644 1.00 18.19 320 ALA A O 1
ATOM 2202 N N . MET A 1 321 ? 9.362 11.839 18.604 1.00 15.35 321 MET A N 1
ATOM 2203 C CA . MET A 1 321 ? 10.577 12.072 17.888 1.00 13.70 321 MET A CA 1
ATOM 2204 C C . MET A 1 321 ? 11.584 12.573 18.905 1.00 13.40 321 MET A C 1
ATOM 2205 O O . MET A 1 321 ? 11.229 12.991 20.001 1.00 14.77 321 MET A O 1
ATOM 2210 N N . THR A 1 322 ? 12.825 12.336 18.610 1.00 12.40 322 THR A N 1
ATOM 2211 C CA . THR A 1 322 ? 13.891 13.133 19.098 1.00 13.01 322 THR A CA 1
ATOM 2212 C C . THR A 1 322 ? 14.720 13.548 17.870 1.00 15.47 322 THR A C 1
ATOM 2213 O O . THR A 1 322 ? 14.573 13.013 16.768 1.00 12.16 322 THR A O 1
ATOM 2217 N N . VAL A 1 323 ? 15.617 14.489 18.061 1.00 17.23 323 VAL A N 1
ATOM 2218 C CA . VAL A 1 323 ? 16.605 14.719 17.031 1.00 17.90 323 VAL A CA 1
ATOM 2219 C C . VAL A 1 323 ? 17.527 13.488 17.007 1.00 20.55 323 VAL A C 1
ATOM 2220 O O . VAL A 1 323 ? 17.360 12.597 17.825 1.00 26.94 323 VAL A O 1
ATOM 2224 N N . HIS A 1 324 ? 18.501 13.457 16.080 1.00 20.24 324 HIS A N 1
ATOM 2225 C CA . HIS A 1 324 ? 19.105 12.224 15.655 1.00 17.42 324 HIS A CA 1
ATOM 2226 C C . HIS A 1 324 ? 20.393 12.015 16.409 1.00 15.29 324 HIS A C 1
ATOM 2227 O O . HIS A 1 324 ? 21.459 12.088 15.790 1.00 18.74 324 HIS A O 1
ATOM 2234 N N . TYR A 1 325 ? 20.293 11.491 17.607 1.00 12.32 325 TYR A N 1
ATOM 2235 C CA . TYR A 1 325 ? 21.505 11.209 18.358 1.00 12.53 325 TYR A CA 1
ATOM 2236 C C . TYR A 1 325 ? 21.586 9.768 18.895 1.00 12.75 325 TYR A C 1
ATOM 2237 O O . TYR A 1 325 ? 22.527 9.443 19.607 1.00 10.59 325 TYR A O 1
ATOM 2246 N N . SER A 1 326 ? 20.596 8.921 18.563 1.00 14.48 326 SER A N 1
ATOM 2247 C CA . SER A 1 326 ? 20.435 7.626 19.192 1.00 15.99 326 SER A CA 1
ATOM 2248 C C . SER A 1 326 ? 21.697 6.818 18.964 1.00 18.05 326 SER A C 1
ATOM 2249 O O . SER A 1 326 ? 22.186 6.170 19.899 1.00 21.64 326 SER A O 1
ATOM 2252 N N . GLY A 1 327 ? 22.274 6.938 17.766 1.00 16.14 327 GLY A N 1
ATOM 2253 C CA . GLY A 1 327 ? 23.570 6.303 17.514 1.00 19.04 327 GLY A CA 1
ATOM 2254 C C . GLY A 1 327 ? 24.750 7.215 17.863 1.00 21.12 327 GLY A C 1
ATOM 2255 O O . GLY A 1 327 ? 25.876 6.980 17.426 1.00 24.31 327 GLY A O 1
ATOM 2256 N N . MET A 1 328 ? 24.478 8.257 18.650 1.00 20.09 328 MET A N 1
ATOM 2257 C CA . MET A 1 328 ? 25.481 9.245 19.018 1.00 19.27 328 MET A CA 1
ATOM 2258 C C . MET A 1 328 ? 25.488 9.390 20.539 1.00 18.28 328 MET A C 1
ATOM 2259 O O . MET A 1 328 ? 25.992 10.395 21.043 1.00 15.97 328 MET A O 1
ATOM 2264 N N . THR A 1 329 ? 24.911 8.398 21.272 1.00 17.02 329 THR A N 1
ATOM 2265 C CA . THR A 1 329 ? 25.116 8.327 22.721 1.00 15.96 329 THR A CA 1
ATOM 2266 C C . THR A 1 329 ? 26.596 8.521 23.031 1.00 14.12 329 THR A C 1
ATOM 2267 O O . THR A 1 329 ? 27.425 8.267 22.184 1.00 12.24 329 THR A O 1
ATOM 2271 N N . LEU A 1 330 ? 26.910 9.010 24.241 1.00 14.65 330 LEU A N 1
ATOM 2272 C CA . LEU A 1 330 ? 28.296 9.305 24.602 1.00 16.02 330 LEU A CA 1
ATOM 2273 C C . LEU A 1 330 ? 29.189 8.100 24.324 1.00 18.93 330 LEU A C 1
ATOM 2274 O O . LEU A 1 330 ? 30.234 8.258 23.760 1.00 21.67 330 LEU A O 1
ATOM 2279 N N . GLU A 1 331 ? 28.756 6.897 24.698 1.00 19.57 331 GLU A N 1
ATOM 2280 C CA . GLU A 1 331 ? 29.607 5.734 24.559 1.00 19.24 331 GLU A CA 1
ATOM 2281 C C . GLU A 1 331 ? 29.767 5.423 23.090 1.00 17.83 331 GLU A C 1
ATOM 2282 O O . GLU A 1 331 ? 30.810 4.998 22.649 1.00 18.04 331 GLU A O 1
ATOM 2288 N N . ALA A 1 332 ? 28.658 5.487 22.382 1.00 18.69 332 ALA A N 1
ATOM 2289 C CA . ALA A 1 332 ? 28.695 5.417 20.936 1.00 16.91 332 ALA A CA 1
ATOM 2290 C C . ALA A 1 332 ? 29.813 6.332 20.397 1.00 16.35 332 ALA A C 1
ATOM 2291 O O . ALA A 1 332 ? 30.527 5.954 19.498 1.00 15.80 332 ALA A O 1
ATOM 2293 N N . GLN A 1 333 ? 30.027 7.512 21.021 1.00 19.21 333 GLN A N 1
ATOM 2294 C CA . GLN A 1 333 ? 31.072 8.437 20.531 1.00 19.46 333 GLN A CA 1
ATOM 2295 C C . GLN A 1 333 ? 32.460 7.778 20.588 1.00 19.35 333 GLN A C 1
ATOM 2296 O O . GLN A 1 333 ? 33.106 7.721 19.556 1.00 20.68 333 GLN A O 1
ATOM 2302 N N . LYS A 1 334 ? 32.860 7.205 21.754 1.00 13.87 334 LYS A N 1
ATOM 2303 C CA . LYS A 1 334 ? 34.143 6.541 21.782 1.00 13.67 334 LYS A CA 1
ATOM 2304 C C . LYS A 1 334 ? 34.211 5.559 20.630 1.00 13.13 334 LYS A C 1
ATOM 2305 O O . LYS A 1 334 ? 35.189 5.540 19.891 1.00 13.51 334 LYS A O 1
ATOM 2307 N N . ARG A 1 335 ? 33.174 4.735 20.461 1.00 14.44 335 ARG A N 1
ATOM 2308 C CA . ARG A 1 335 ? 33.277 3.664 19.484 1.00 15.19 335 ARG A CA 1
ATOM 2309 C C . ARG A 1 335 ? 33.578 4.250 18.112 1.00 15.98 335 ARG A C 1
ATOM 2310 O O . ARG A 1 335 ? 34.549 3.835 17.505 1.00 18.05 335 ARG A O 1
ATOM 2318 N N . ILE A 1 336 ? 32.901 5.379 17.783 1.00 18.27 336 ILE A N 1
ATOM 2319 C CA . ILE A 1 336 ? 33.041 6.098 16.520 1.00 16.58 336 ILE A CA 1
ATOM 2320 C C . ILE A 1 336 ? 34.429 6.703 16.426 1.00 16.31 336 ILE A C 1
ATOM 2321 O O . ILE A 1 336 ? 35.119 6.446 15.458 1.00 20.79 336 ILE A O 1
ATOM 2326 N N . GLU A 1 337 ? 34.832 7.492 17.435 1.00 14.57 337 GLU A N 1
ATOM 2327 C CA . GLU A 1 337 ? 36.169 8.020 17.510 1.00 15.23 337 GLU A CA 1
ATOM 2328 C C . GLU A 1 337 ? 37.166 6.917 17.169 1.00 18.83 337 GLU A C 1
ATOM 2329 O O . GLU A 1 337 ? 37.998 7.103 16.295 1.00 21.99 337 GLU A O 1
ATOM 2335 N N . ASP A 1 338 ? 37.041 5.744 17.796 1.00 20.48 338 ASP A N 1
ATOM 2336 C CA . ASP A 1 338 ? 38.058 4.697 17.625 1.00 23.74 338 ASP A CA 1
ATOM 2337 C C . ASP A 1 338 ? 38.049 4.123 16.199 1.00 29.55 338 ASP A C 1
ATOM 2338 O O . ASP A 1 338 ? 39.127 3.795 15.669 1.00 36.45 338 ASP A O 1
ATOM 2343 N N . GLY A 1 339 ? 36.845 4.010 15.586 1.00 20.22 339 GLY A N 1
ATOM 2344 C CA . GLY A 1 339 ? 36.725 3.564 14.230 1.00 19.98 339 GLY A CA 1
ATOM 2345 C C . GLY A 1 339 ? 37.329 4.571 13.246 1.00 24.85 339 GLY A C 1
ATOM 2346 O O . GLY A 1 339 ? 38.179 4.220 12.407 1.00 25.74 339 GLY A O 1
ATOM 2347 N N . VAL A 1 340 ? 36.896 5.838 13.340 1.00 23.20 340 VAL A N 1
ATOM 2348 C CA . VAL A 1 340 ? 37.397 6.812 12.396 1.00 23.21 340 VAL A CA 1
ATOM 2349 C C . VAL A 1 340 ? 38.917 6.753 12.447 1.00 27.13 340 VAL A C 1
ATOM 2350 O O . VAL A 1 340 ? 39.574 6.855 11.421 1.00 29.41 340 VAL A O 1
ATOM 2354 N N . LYS A 1 341 ? 39.456 6.585 13.665 1.00 34.81 341 LYS A N 1
ATOM 2355 C CA . LYS A 1 341 ? 40.896 6.602 13.875 1.00 37.53 341 LYS A CA 1
ATOM 2356 C C . LYS A 1 341 ? 41.511 5.403 13.175 1.00 30.29 341 LYS A C 1
ATOM 2357 O O . LYS A 1 341 ? 42.444 5.565 12.400 1.00 29.42 341 LYS A O 1
ATOM 2363 N N . ASP A 1 342 ? 40.960 4.220 13.433 1.00 29.70 342 ASP A N 1
ATOM 2364 C CA . ASP A 1 342 ? 41.499 3.003 12.822 1.00 34.20 342 ASP A CA 1
ATOM 2365 C C . ASP A 1 342 ? 41.480 3.103 11.286 1.00 34.66 342 ASP A C 1
ATOM 2366 O O . ASP A 1 342 ? 42.460 2.752 10.589 1.00 34.95 342 ASP A O 1
ATOM 2371 N N . ILE A 1 343 ? 40.362 3.583 10.751 1.00 31.68 343 ILE A N 1
ATOM 2372 C CA . ILE A 1 343 ? 40.221 3.737 9.311 1.00 31.91 343 ILE A CA 1
ATOM 2373 C C . ILE A 1 343 ? 41.382 4.567 8.776 1.00 32.68 343 ILE A C 1
ATOM 2374 O O . ILE A 1 343 ? 42.111 4.105 7.898 1.00 36.34 343 ILE A O 1
ATOM 2379 N N . LEU A 1 344 ? 41.502 5.814 9.280 1.00 31.56 344 LEU A N 1
ATOM 2380 C CA . LEU A 1 344 ? 42.527 6.754 8.838 1.00 26.03 344 LEU A CA 1
ATOM 2381 C C . LEU A 1 344 ? 43.921 6.112 8.910 1.00 30.01 344 LEU A C 1
ATOM 2382 O O . LEU A 1 344 ? 44.779 6.398 8.085 1.00 32.65 344 LEU A O 1
ATOM 2387 N N . GLU A 1 345 ? 44.149 5.263 9.917 1.00 27.75 345 GLU A N 1
ATOM 2388 C CA . GLU A 1 345 ? 45.418 4.570 10.067 1.00 29.18 345 GLU A CA 1
ATOM 2389 C C . GLU A 1 345 ? 45.622 3.634 8.849 1.00 32.11 345 GLU A C 1
ATOM 2390 O O . GLU A 1 345 ? 46.517 3.855 8.012 1.00 33.38 345 GLU A O 1
ATOM 2396 N N . ARG A 1 346 ? 44.706 2.671 8.676 1.00 28.41 346 ARG A N 1
ATOM 2397 C CA . ARG A 1 346 ? 44.765 1.798 7.512 1.00 33.35 346 ARG A CA 1
ATOM 2398 C C . ARG A 1 346 ? 44.875 2.617 6.208 1.00 37.58 346 ARG A C 1
ATOM 2399 O O . ARG A 1 346 ? 45.733 2.366 5.374 1.00 36.42 346 ARG A O 1
ATOM 2407 N N . PHE A 1 347 ? 43.996 3.601 6.030 1.00 38.76 347 PHE A N 1
ATOM 2408 C CA . PHE A 1 347 ? 44.065 4.435 4.846 1.00 34.69 347 PHE A CA 1
ATOM 2409 C C . PHE A 1 347 ? 45.499 4.882 4.596 1.00 35.07 347 PHE A C 1
ATOM 2410 O O . PHE A 1 347 ? 46.000 4.712 3.498 1.00 49.98 347 PHE A O 1
ATOM 2418 N N . PHE A 1 348 ? 46.147 5.465 5.618 1.00 31.07 348 PHE A N 1
ATOM 2419 C CA . PHE A 1 348 ? 47.385 6.175 5.406 1.00 24.08 348 PHE A CA 1
ATOM 2420 C C . PHE A 1 348 ? 48.471 5.186 5.116 1.00 34.15 348 PHE A C 1
ATOM 2421 O O . PHE A 1 348 ? 49.549 5.591 4.705 1.00 45.36 348 PHE A O 1
ATOM 2429 N N . ASN A 1 349 ? 48.228 3.898 5.362 1.00 33.76 349 ASN A N 1
ATOM 2430 C CA . ASN A 1 349 ? 49.234 2.973 4.865 1.00 36.65 349 ASN A CA 1
ATOM 2431 C C . ASN A 1 349 ? 48.569 1.749 4.273 1.00 35.70 349 ASN A C 1
ATOM 2432 O O . ASN A 1 349 ? 48.921 0.617 4.588 1.00 42.23 349 ASN A O 1
ATOM 2437 N N . HIS A 1 350 ? 47.667 2.011 3.331 1.00 29.89 350 HIS A N 1
ATOM 2438 C CA . HIS A 1 350 ? 47.405 1.055 2.275 1.00 34.05 350 HIS A CA 1
ATOM 2439 C C . HIS A 1 350 ? 47.174 -0.330 2.888 1.00 37.57 350 HIS A C 1
ATOM 2440 O O . HIS A 1 350 ? 47.495 -1.337 2.287 1.00 47.79 350 HIS A O 1
ATOM 2447 N N . GLU A 1 351 ? 46.563 -0.358 4.072 1.00 39.44 351 GLU A N 1
ATOM 2448 C CA . GLU A 1 351 ? 46.063 -1.579 4.684 1.00 43.08 351 GLU A CA 1
ATOM 2449 C C . GLU A 1 351 ? 44.595 -1.700 4.313 1.00 44.68 351 GLU A C 1
ATOM 2450 O O . GLU A 1 351 ? 43.927 -0.676 4.208 1.00 59.47 351 GLU A O 1
ATOM 2456 N N . PRO A 1 352 ? 44.046 -2.920 4.053 1.00 46.64 352 PRO A N 1
ATOM 2457 C CA . PRO A 1 352 ? 42.711 -3.032 3.473 1.00 47.23 352 PRO A CA 1
ATOM 2458 C C . PRO A 1 352 ? 41.715 -3.022 4.635 1.00 53.95 352 PRO A C 1
ATOM 2459 O O . PRO A 1 352 ? 41.985 -3.550 5.712 1.00 63.60 352 PRO A O 1
ATOM 2463 N N . PHE A 1 353 ? 40.606 -2.336 4.445 1.00 50.08 353 PHE A N 1
ATOM 2464 C CA . PHE A 1 353 ? 39.641 -2.162 5.503 1.00 46.01 353 PHE A CA 1
ATOM 2465 C C . PHE A 1 353 ? 38.932 -3.492 5.797 1.00 54.16 353 PHE A C 1
ATOM 2466 O O . PHE A 1 353 ? 38.990 -4.396 4.974 1.00 64.11 353 PHE A O 1
ATOM 2474 N N . GLN A 1 354 ? 38.249 -3.594 6.970 1.00 52.73 354 GLN A N 1
ATOM 2475 C CA . GLN A 1 354 ? 37.311 -4.694 7.228 1.00 45.47 354 GLN A CA 1
ATOM 2476 C C . GLN A 1 354 ? 36.066 -4.514 6.341 1.00 35.19 354 GLN A C 1
ATOM 2477 O O . GLN A 1 354 ? 35.582 -3.405 6.209 1.00 34.11 354 GLN A O 1
ATOM 2479 N N . ASP A 1 355 ? 35.563 -5.600 5.708 1.00 32.16 355 ASP A N 1
ATOM 2480 C CA . ASP A 1 355 ? 34.484 -5.465 4.705 1.00 31.55 355 ASP A CA 1
ATOM 2481 C C . ASP A 1 355 ? 33.260 -4.785 5.305 1.00 26.50 355 ASP A C 1
ATOM 2482 O O . ASP A 1 355 ? 32.632 -3.963 4.642 1.00 33.16 355 ASP A O 1
ATOM 2484 N N . LYS A 1 356 ? 32.952 -5.128 6.564 1.00 29.03 356 LYS A N 1
ATOM 2485 C CA . LYS A 1 356 ? 32.035 -4.406 7.447 1.00 25.83 356 LYS A CA 1
ATOM 2486 C C . LYS A 1 356 ? 31.918 -2.975 6.964 1.00 30.11 356 LYS A C 1
ATOM 2487 O O . LYS A 1 356 ? 30.827 -2.400 6.899 1.00 34.25 356 LYS A O 1
ATOM 2491 N N . ASP A 1 357 ? 33.070 -2.375 6.670 1.00 27.86 357 ASP A N 1
ATOM 2492 C CA . ASP A 1 357 ? 33.171 -0.937 6.762 1.00 31.13 357 ASP A CA 1
ATOM 2493 C C . ASP A 1 357 ? 33.005 -0.255 5.406 1.00 28.77 357 ASP A C 1
ATOM 2494 O O . ASP A 1 357 ? 32.886 0.985 5.345 1.00 28.84 357 ASP A O 1
ATOM 2499 N N . ILE A 1 358 ? 32.983 -1.050 4.341 1.00 25.49 358 ILE A N 1
ATOM 2500 C CA . ILE A 1 358 ? 33.057 -0.458 3.016 1.00 23.67 358 ILE A CA 1
ATOM 2501 C C . ILE A 1 358 ? 31.670 -0.326 2.414 1.00 21.95 358 ILE A C 1
ATOM 2502 O O . ILE A 1 358 ? 31.016 -1.310 2.131 1.00 21.79 358 ILE A O 1
ATOM 2507 N N . ILE A 1 359 ? 31.285 0.909 2.135 1.00 20.73 359 ILE A N 1
ATOM 2508 C CA . ILE A 1 359 ? 30.108 1.140 1.337 1.00 22.23 359 ILE A CA 1
ATOM 2509 C C . ILE A 1 359 ? 30.497 1.145 -0.143 1.00 26.23 359 ILE A C 1
ATOM 2510 O O . ILE A 1 359 ? 30.242 0.194 -0.854 1.00 28.18 359 ILE A O 1
ATOM 2515 N N . VAL A 1 360 ? 31.227 2.157 -0.573 1.00 31.34 360 VAL A N 1
ATOM 2516 C CA . VAL A 1 360 ? 31.758 2.113 -1.913 1.00 32.27 360 VAL A CA 1
ATOM 2517 C C . VAL A 1 360 ? 33.259 1.799 -1.861 1.00 35.35 360 VAL A C 1
ATOM 2518 O O . VAL A 1 360 ? 34.024 2.480 -1.170 1.00 27.12 360 VAL A O 1
ATOM 2522 N N . ALA A 1 361 ? 33.647 0.782 -2.658 1.00 36.76 361 ALA A N 1
ATOM 2523 C CA . ALA A 1 361 ? 35.014 0.323 -2.834 1.00 31.67 361 ALA A CA 1
ATOM 2524 C C . ALA A 1 361 ? 35.750 1.216 -3.846 1.00 30.56 361 ALA A C 1
ATOM 2525 O O . ALA A 1 361 ? 35.135 1.744 -4.773 1.00 24.12 361 ALA A O 1
ATOM 2527 N N . SER A 1 362 ? 37.082 1.329 -3.677 1.00 33.82 362 SER A N 1
ATOM 2528 C CA . SER A 1 362 ? 37.941 2.241 -4.430 1.00 33.47 362 SER A CA 1
ATOM 2529 C C . SER A 1 362 ? 39.310 1.591 -4.573 1.00 39.68 362 SER A C 1
ATOM 2530 O O . SER A 1 362 ? 39.613 0.648 -3.826 1.00 43.97 362 SER A O 1
ATOM 2533 N N . GLY A 1 363 ? 40.125 2.048 -5.544 1.00 38.66 363 GLY A N 1
ATOM 2534 C CA . GLY A 1 363 ? 41.401 1.350 -5.799 1.00 31.94 363 GLY A CA 1
ATOM 2535 C C . GLY A 1 363 ? 42.626 2.064 -5.206 1.00 33.37 363 GLY A C 1
ATOM 2536 O O . GLY A 1 363 ? 42.677 2.309 -3.916 1.00 31.71 363 GLY A O 1
ATOM 2537 N N . MET B 1 33 ? -31.894 -7.228 41.608 1.00 61.29 33 MET B N 1
ATOM 2538 C CA . MET B 1 33 ? -30.931 -6.198 42.055 1.00 48.55 33 MET B CA 1
ATOM 2539 C C . MET B 1 33 ? -31.040 -4.965 41.163 1.00 43.97 33 MET B C 1
ATOM 2540 O O . MET B 1 33 ? -31.097 -5.059 39.936 1.00 52.01 33 MET B O 1
ATOM 2545 N N . LYS B 1 34 ? -30.957 -3.805 41.798 1.00 47.45 34 LYS B N 1
ATOM 2546 C CA . LYS B 1 34 ? -30.709 -2.544 41.113 1.00 48.80 34 LYS B CA 1
ATOM 2547 C C . LYS B 1 34 ? -29.289 -2.102 41.429 1.00 46.62 34 LYS B C 1
ATOM 2548 O O . LYS B 1 34 ? -28.926 -2.014 42.610 1.00 53.30 34 LYS B O 1
ATOM 2554 N N . ILE B 1 35 ? -28.501 -1.879 40.355 1.00 35.06 35 ILE B N 1
ATOM 2555 C CA . ILE B 1 35 ? -27.065 -1.641 40.425 1.00 29.57 35 ILE B CA 1
ATOM 2556 C C . ILE B 1 35 ? -26.778 -0.203 39.979 1.00 29.61 35 ILE B C 1
ATOM 2557 O O . ILE B 1 35 ? -27.121 0.212 38.871 1.00 39.04 35 ILE B O 1
ATOM 2562 N N . VAL B 1 36 ? -26.093 0.549 40.815 1.00 33.39 36 VAL B N 1
ATOM 2563 C CA . VAL B 1 36 ? -25.797 1.928 40.464 1.00 37.56 36 VAL B CA 1
ATOM 2564 C C . VAL B 1 36 ? -24.305 2.079 40.226 1.00 37.24 36 VAL B C 1
ATOM 2565 O O . VAL B 1 36 ? -23.522 1.615 41.047 1.00 39.49 36 VAL B O 1
ATOM 2569 N N . ALA B 1 37 ? -23.922 2.807 39.164 1.00 31.76 37 ALA B N 1
ATOM 2570 C CA . ALA B 1 37 ? -22.506 3.094 38.962 1.00 30.06 37 ALA B CA 1
ATOM 2571 C C . ALA B 1 37 ? -22.288 4.584 38.752 1.00 34.03 37 ALA B C 1
ATOM 2572 O O . ALA B 1 37 ? -23.048 5.235 38.032 1.00 31.44 37 ALA B O 1
ATOM 2574 N N . LEU B 1 38 ? -21.254 5.117 39.434 1.00 39.03 38 LEU B N 1
ATOM 2575 C CA . LEU B 1 38 ? -20.706 6.434 39.134 1.00 32.46 38 LEU B CA 1
ATOM 2576 C C . LEU B 1 38 ? -19.446 6.218 38.324 1.00 37.56 38 LEU B C 1
ATOM 2577 O O . LEU B 1 38 ? -18.518 5.553 38.775 1.00 41.55 38 LEU B O 1
ATOM 2582 N N . PHE B 1 39 ? -19.454 6.781 37.124 1.00 51.99 39 PHE B N 1
ATOM 2583 C CA . PHE B 1 39 ? -18.255 6.952 36.340 1.00 47.66 39 PHE B CA 1
ATOM 2584 C C . PHE B 1 39 ? -18.196 8.359 35.774 1.00 48.30 39 PHE B C 1
ATOM 2585 O O . PHE B 1 39 ? -19.222 8.975 35.486 1.00 51.41 39 PHE B O 1
ATOM 2593 N N . PRO B 1 40 ? -16.984 8.845 35.468 1.00 47.24 40 PRO B N 1
ATOM 2594 C CA . PRO B 1 40 ? -16.821 10.076 34.692 1.00 45.94 40 PRO B CA 1
ATOM 2595 C C . PRO B 1 40 ? -17.618 10.059 33.385 1.00 40.79 40 PRO B C 1
ATOM 2596 O O . PRO B 1 40 ? -17.766 9.009 32.768 1.00 54.48 40 PRO B O 1
ATOM 2600 N N . GLU B 1 41 ? -18.131 11.241 32.995 1.00 40.54 41 GLU B N 1
ATOM 2601 C CA . GLU B 1 41 ? -18.584 11.593 31.640 1.00 37.10 41 GLU B CA 1
ATOM 2602 C C . GLU B 1 41 ? -17.487 11.296 30.603 1.00 36.79 41 GLU B C 1
ATOM 2603 O O . GLU B 1 41 ? -16.313 11.474 30.891 1.00 40.64 41 GLU B O 1
ATOM 2605 N N . ALA B 1 42 ? -17.880 10.868 29.380 1.00 45.80 42 ALA B N 1
ATOM 2606 C CA . ALA B 1 42 ? -16.972 10.550 28.245 1.00 37.85 42 ALA B CA 1
ATOM 2607 C C . ALA B 1 42 ? -16.293 11.812 27.626 1.00 31.55 42 ALA B C 1
ATOM 2608 O O . ALA B 1 42 ? -16.287 12.866 28.209 1.00 32.34 42 ALA B O 1
ATOM 2610 N N . VAL B 1 43 ? -15.631 11.694 26.470 1.00 34.91 43 VAL B N 1
ATOM 2611 C CA . VAL B 1 43 ? -15.113 12.916 25.846 1.00 34.95 43 VAL B CA 1
ATOM 2612 C C . VAL B 1 43 ? -14.532 12.598 24.457 1.00 45.59 43 VAL B C 1
ATOM 2613 O O . VAL B 1 43 ? -14.581 13.499 23.597 1.00 36.06 43 VAL B O 1
ATOM 2615 N N . GLU B 1 47 ? -12.474 8.969 22.822 1.00 42.44 47 GLU B N 1
ATOM 2616 C CA . GLU B 1 47 ? -12.352 8.362 24.166 1.00 38.41 47 GLU B CA 1
ATOM 2617 C C . GLU B 1 47 ? -12.990 6.949 24.253 1.00 44.68 47 GLU B C 1
ATOM 2618 O O . GLU B 1 47 ? -13.996 6.780 24.957 1.00 45.43 47 GLU B O 1
ATOM 2624 N N . ASN B 1 48 ? -12.272 5.907 23.713 1.00 36.97 48 ASN B N 1
ATOM 2625 C CA . ASN B 1 48 ? -12.400 4.471 24.099 1.00 29.30 48 ASN B CA 1
ATOM 2626 C C . ASN B 1 48 ? -11.751 4.114 25.482 1.00 28.89 48 ASN B C 1
ATOM 2627 O O . ASN B 1 48 ? -11.331 2.969 25.736 1.00 20.81 48 ASN B O 1
ATOM 2632 N N . GLN B 1 49 ? -11.708 5.063 26.408 1.00 32.38 49 GLN B N 1
ATOM 2633 C CA . GLN B 1 49 ? -11.610 4.753 27.841 1.00 36.31 49 GLN B CA 1
ATOM 2634 C C . GLN B 1 49 ? -12.760 3.801 28.223 1.00 36.73 49 GLN B C 1
ATOM 2635 O O . GLN B 1 49 ? -13.840 3.877 27.653 1.00 53.04 49 GLN B O 1
ATOM 2641 N N . LEU B 1 50 ? -12.514 2.878 29.148 1.00 35.25 50 LEU B N 1
ATOM 2642 C CA . LEU B 1 50 ? -13.551 1.962 29.630 1.00 32.77 50 LEU B CA 1
ATOM 2643 C C . LEU B 1 50 ? -14.350 2.512 30.852 1.00 38.16 50 LEU B C 1
ATOM 2644 O O . LEU B 1 50 ? -15.598 2.460 30.861 1.00 39.10 50 LEU B O 1
ATOM 2649 N N . LEU B 1 51 ? -13.646 3.059 31.869 1.00 32.62 51 LEU B N 1
ATOM 2650 C CA . LEU B 1 51 ? -14.276 3.616 33.066 1.00 34.24 51 LEU B CA 1
ATOM 2651 C C . LEU B 1 51 ? -14.921 4.979 32.804 1.00 39.88 51 LEU B C 1
ATOM 2652 O O . LEU B 1 51 ? -14.387 5.997 33.236 1.00 33.69 51 LEU B O 1
ATOM 2657 N N . ASN B 1 52 ? -16.184 4.940 32.376 1.00 39.93 52 ASN B N 1
ATOM 2658 C CA . ASN B 1 52 ? -16.743 5.928 31.502 1.00 39.62 52 ASN B CA 1
ATOM 2659 C C . ASN B 1 52 ? -18.250 5.894 31.622 1.00 48.43 52 ASN B C 1
ATOM 2660 O O . ASN B 1 52 ? -18.820 4.804 31.717 1.00 50.49 52 ASN B O 1
ATOM 2665 N N . THR B 1 53 ? -18.889 7.069 31.457 1.00 37.98 53 THR B N 1
ATOM 2666 C CA . THR B 1 53 ? -20.325 7.128 31.257 1.00 31.32 53 THR B CA 1
ATOM 2667 C C . THR B 1 53 ? -20.719 6.390 29.981 1.00 30.71 53 THR B C 1
ATOM 2668 O O . THR B 1 53 ? -21.781 5.801 29.937 1.00 38.23 53 THR B O 1
ATOM 2672 N N . LYS B 1 54 ? -19.852 6.376 28.971 1.00 27.56 54 LYS B N 1
ATOM 2673 C CA . LYS B 1 54 ? -20.203 5.709 27.714 1.00 30.18 54 LYS B CA 1
ATOM 2674 C C . LYS B 1 54 ? -19.981 4.193 27.844 1.00 35.67 54 LYS B C 1
ATOM 2675 O O . LYS B 1 54 ? -20.907 3.431 27.622 1.00 38.18 54 LYS B O 1
ATOM 2677 N N . LYS B 1 55 ? -18.750 3.742 28.193 1.00 35.10 55 LYS B N 1
ATOM 2678 C CA . LYS B 1 55 ? -18.436 2.320 28.057 1.00 28.67 55 LYS B CA 1
ATOM 2679 C C . LYS B 1 55 ? -18.805 1.560 29.344 1.00 30.90 55 LYS B C 1
ATOM 2680 O O . LYS B 1 55 ? -19.262 0.407 29.280 1.00 37.77 55 LYS B O 1
ATOM 2684 N N . ALA B 1 56 ? -18.624 2.217 30.516 1.00 34.83 56 ALA B N 1
ATOM 2685 C CA . ALA B 1 56 ? -19.109 1.727 31.813 1.00 25.56 56 ALA B CA 1
ATOM 2686 C C . ALA B 1 56 ? -18.708 0.266 32.031 1.00 26.73 56 ALA B C 1
ATOM 2687 O O . ALA B 1 56 ? -19.481 -0.520 32.540 1.00 33.32 56 ALA B O 1
ATOM 2689 N N . ILE B 1 57 ? -17.524 -0.112 31.565 1.00 29.20 57 ILE B N 1
ATOM 2690 C CA . ILE B 1 57 ? -16.987 -1.448 31.757 1.00 32.03 57 ILE B CA 1
ATOM 2691 C C . ILE B 1 57 ? -18.036 -2.511 31.422 1.00 44.82 57 ILE B C 1
ATOM 2692 O O . ILE B 1 57 ? -17.931 -3.648 31.905 1.00 60.71 57 ILE B O 1
ATOM 2697 N N . GLY B 1 58 ? -18.972 -2.184 30.509 1.00 38.64 58 GLY B N 1
ATOM 2698 C CA . GLY B 1 58 ? -19.738 -3.220 29.830 1.00 33.23 58 GLY B CA 1
ATOM 2699 C C . GLY B 1 58 ? -20.908 -3.709 30.664 1.00 33.21 58 GLY B C 1
ATOM 2700 O O . GLY B 1 58 ? -21.447 -4.783 30.420 1.00 33.58 58 GLY B O 1
ATOM 2701 N N . LEU B 1 59 ? -21.284 -2.917 31.660 1.00 33.13 59 LEU B N 1
ATOM 2702 C CA . LEU B 1 59 ? -22.255 -3.358 32.636 1.00 41.67 59 LEU B CA 1
ATOM 2703 C C . LEU B 1 59 ? -23.679 -3.215 32.083 1.00 49.34 59 LEU B C 1
ATOM 2704 O O . LEU B 1 59 ? -24.616 -3.824 32.622 1.00 42.58 59 LEU B O 1
ATOM 2709 N N . LYS B 1 60 ? -23.856 -2.404 31.023 1.00 46.34 60 LYS B N 1
ATOM 2710 C CA . LYS B 1 60 ? -25.203 -2.205 30.513 1.00 49.17 60 LYS B CA 1
ATOM 2711 C C . LYS B 1 60 ? -25.788 -3.563 30.123 1.00 47.96 60 LYS B C 1
ATOM 2712 O O . LYS B 1 60 ? -26.799 -3.983 30.671 1.00 63.58 60 LYS B O 1
ATOM 2714 N N . THR B 1 61 ? -25.173 -4.234 29.157 1.00 32.48 61 THR B N 1
ATOM 2715 C CA . THR B 1 61 ? -25.867 -5.358 28.555 1.00 45.31 61 THR B CA 1
ATOM 2716 C C . THR B 1 61 ? -25.644 -6.541 29.465 1.00 54.00 61 THR B C 1
ATOM 2717 O O . THR B 1 61 ? -26.557 -7.323 29.731 1.00 65.48 61 THR B O 1
ATOM 2721 N N . PHE B 1 62 ? -24.450 -6.561 30.042 1.00 38.14 62 PHE B N 1
ATOM 2722 C CA . PHE B 1 62 ? -24.109 -7.565 31.001 1.00 34.66 62 PHE B CA 1
ATOM 2723 C C . PHE B 1 62 ? -25.197 -7.711 32.057 1.00 34.06 62 PHE B C 1
ATOM 2724 O O . PHE B 1 62 ? -25.548 -8.846 32.388 1.00 36.54 62 PHE B O 1
ATOM 2732 N N . LEU B 1 63 ? -25.667 -6.571 32.634 1.00 28.96 63 LEU B N 1
ATOM 2733 C CA . LEU B 1 63 ? -26.702 -6.572 33.663 1.00 26.14 63 LEU B CA 1
ATOM 2734 C C . LEU B 1 63 ? -28.087 -6.828 33.064 1.00 29.71 63 LEU B C 1
ATOM 2735 O O . LEU B 1 63 ? -28.799 -7.703 33.524 1.00 46.77 63 LEU B O 1
ATOM 2740 N N . GLU B 1 64 ? -28.512 -6.010 32.110 1.00 32.12 64 GLU B N 1
ATOM 2741 C CA . GLU B 1 64 ? -29.876 -6.135 31.578 1.00 43.67 64 GLU B CA 1
ATOM 2742 C C . GLU B 1 64 ? -30.028 -7.443 30.799 1.00 41.78 64 GLU B C 1
ATOM 2743 O O . GLU B 1 64 ? -31.093 -7.721 30.279 1.00 47.27 64 GLU B O 1
ATOM 2745 N N . GLU B 1 65 ? -28.965 -8.249 30.733 1.00 35.96 65 GLU B N 1
ATOM 2746 C CA . GLU B 1 65 ? -29.073 -9.525 30.055 1.00 31.71 65 GLU B CA 1
ATOM 2747 C C . GLU B 1 65 ? -29.311 -10.646 31.082 1.00 41.57 65 GLU B C 1
ATOM 2748 O O . GLU B 1 65 ? -29.518 -11.798 30.708 1.00 38.54 65 GLU B O 1
ATOM 2754 N N . ARG B 1 66 ? -29.316 -10.276 32.379 1.00 43.14 66 ARG B N 1
ATOM 2755 C CA . ARG B 1 66 ? -29.640 -11.167 33.489 1.00 36.78 66 ARG B CA 1
ATOM 2756 C C . ARG B 1 66 ? -30.642 -10.442 34.375 1.00 45.20 66 ARG B C 1
ATOM 2757 O O . ARG B 1 66 ? -30.934 -10.875 35.499 1.00 44.78 66 ARG B O 1
ATOM 2765 N N . GLY B 1 67 ? -31.122 -9.298 33.865 1.00 41.03 67 GLY B N 1
ATOM 2766 C CA . GLY B 1 67 ? -32.387 -8.751 34.293 1.00 32.76 67 GLY B CA 1
ATOM 2767 C C . GLY B 1 67 ? -32.209 -7.888 35.511 1.00 35.00 67 GLY B C 1
ATOM 2768 O O . GLY B 1 67 ? -33.049 -7.870 36.378 1.00 57.34 67 GLY B O 1
ATOM 2769 N N . HIS B 1 68 ? -31.096 -7.192 35.588 1.00 36.85 68 HIS B N 1
ATOM 2770 C CA . HIS B 1 68 ? -30.921 -6.271 36.691 1.00 44.28 68 HIS B CA 1
ATOM 2771 C C . HIS B 1 68 ? -31.156 -4.851 36.205 1.00 48.38 68 HIS B C 1
ATOM 2772 O O . HIS B 1 68 ? -31.079 -4.578 35.010 1.00 46.01 68 HIS B O 1
ATOM 2779 N N . GLU B 1 69 ? -31.427 -3.945 37.132 1.00 48.30 69 GLU B N 1
ATOM 2780 C CA . GLU B 1 69 ? -31.569 -2.550 36.746 1.00 54.36 69 GLU B CA 1
ATOM 2781 C C . GLU B 1 69 ? -30.203 -1.884 36.812 1.00 50.78 69 GLU B C 1
ATOM 2782 O O . GLU B 1 69 ? -29.481 -2.097 37.780 1.00 51.94 69 GLU B O 1
ATOM 2788 N N . PHE B 1 70 ? -29.871 -1.059 35.803 1.00 39.55 70 PHE B N 1
ATOM 2789 C CA . PHE B 1 70 ? -28.550 -0.460 35.753 1.00 38.08 70 PHE B CA 1
ATOM 2790 C C . PHE B 1 70 ? -28.620 1.065 35.575 1.00 38.73 70 PHE B C 1
ATOM 2791 O O . PHE B 1 70 ? -29.035 1.573 34.543 1.00 37.66 70 PHE B O 1
ATOM 2799 N N . ILE B 1 71 ? -28.054 1.788 36.530 1.00 35.60 71 ILE B N 1
ATOM 2800 C CA . ILE B 1 71 ? -28.168 3.234 36.537 1.00 34.94 71 ILE B CA 1
ATOM 2801 C C . ILE B 1 71 ? -26.781 3.843 36.590 1.00 30.33 71 ILE B C 1
ATOM 2802 O O . ILE B 1 71 ? -26.073 3.661 37.595 1.00 33.82 71 ILE B O 1
ATOM 2807 N N . ILE B 1 72 ? -26.415 4.585 35.530 1.00 25.88 72 ILE B N 1
ATOM 2808 C CA . ILE B 1 72 ? -25.116 5.248 35.478 1.00 30.73 72 ILE B CA 1
ATOM 2809 C C . ILE B 1 72 ? -25.287 6.766 35.698 1.00 44.29 72 ILE B C 1
ATOM 2810 O O . ILE B 1 72 ? -26.263 7.360 35.218 1.00 41.12 72 ILE B O 1
ATOM 2814 N N . LEU B 1 73 ? -24.369 7.370 36.508 1.00 48.50 73 LEU B N 1
ATOM 2815 C CA . LEU B 1 73 ? -24.346 8.819 36.754 1.00 41.85 73 LEU B CA 1
ATOM 2816 C C . LEU B 1 73 ? -22.982 9.421 36.392 1.00 44.14 73 LEU B C 1
ATOM 2817 O O . LEU B 1 73 ? -21.955 8.692 36.589 1.00 41.31 73 LEU B O 1
ATOM 2822 N N . GLY B 1 77 ? -21.863 12.569 38.817 1.00 54.29 77 GLY B N 1
ATOM 2823 C CA . GLY B 1 77 ? -22.350 13.450 39.902 1.00 56.87 77 GLY B CA 1
ATOM 2824 C C . GLY B 1 77 ? -22.891 12.649 41.100 1.00 59.09 77 GLY B C 1
ATOM 2825 O O . GLY B 1 77 ? -23.451 11.569 40.919 1.00 43.63 77 GLY B O 1
ATOM 2826 N N . GLU B 1 78 ? -22.705 13.188 42.326 1.00 64.95 78 GLU B N 1
ATOM 2827 C CA . GLU B 1 78 ? -23.202 12.555 43.552 1.00 60.24 78 GLU B CA 1
ATOM 2828 C C . GLU B 1 78 ? -24.465 13.269 44.100 1.00 69.30 78 GLU B C 1
ATOM 2829 O O . GLU B 1 78 ? -24.815 13.099 45.260 1.00 61.49 78 GLU B O 1
ATOM 2831 N N . ASP B 1 79 ? -25.226 13.972 43.235 1.00 82.81 79 ASP B N 1
ATOM 2832 C CA . ASP B 1 79 ? -26.515 14.512 43.660 1.00 69.69 79 ASP B CA 1
ATOM 2833 C C . ASP B 1 79 ? -27.634 13.523 43.299 1.00 59.41 79 ASP B C 1
ATOM 2834 O O . ASP B 1 79 ? -28.800 13.872 43.289 1.00 50.00 79 ASP B O 1
ATOM 2836 N N . LEU B 1 80 ? -27.243 12.283 42.954 1.00 65.59 80 LEU B N 1
ATOM 2837 C CA . LEU B 1 80 ? -28.067 11.095 43.145 1.00 61.44 80 LEU B CA 1
ATOM 2838 C C . LEU B 1 80 ? -27.719 10.394 44.475 1.00 63.58 80 LEU B C 1
ATOM 2839 O O . LEU B 1 80 ? -27.490 9.196 44.538 1.00 54.35 80 LEU B O 1
ATOM 2841 N N . ASP B 1 81 ? -27.855 11.139 45.563 1.00 68.74 81 ASP B N 1
ATOM 2842 C CA . ASP B 1 81 ? -28.562 10.630 46.725 1.00 59.14 81 ASP B CA 1
ATOM 2843 C C . ASP B 1 81 ? -29.876 10.015 46.259 1.00 59.16 81 ASP B C 1
ATOM 2844 O O . ASP B 1 81 ? -30.257 8.943 46.718 1.00 75.93 81 ASP B O 1
ATOM 2849 N N . LYS B 1 82 ? -30.499 10.682 45.279 1.00 52.73 82 LYS B N 1
ATOM 2850 C CA . LYS B 1 82 ? -31.862 10.480 44.802 1.00 44.24 82 LYS B CA 1
ATOM 2851 C C . LYS B 1 82 ? -32.068 9.065 44.209 1.00 50.40 82 LYS B C 1
ATOM 2852 O O . LYS B 1 82 ? -32.705 8.918 43.146 1.00 54.76 82 LYS B O 1
ATOM 2854 N N . HIS B 1 83 ? -31.554 8.033 44.908 1.00 38.42 83 HIS B N 1
ATOM 2855 C CA . HIS B 1 83 ? -31.287 6.735 44.313 1.00 41.22 83 HIS B CA 1
ATOM 2856 C C . HIS B 1 83 ? -30.878 5.725 45.364 1.00 48.56 83 HIS B C 1
ATOM 2857 O O . HIS B 1 83 ? -30.732 4.541 45.045 1.00 54.33 83 HIS B O 1
ATOM 2864 N N . LEU B 1 84 ? -30.533 6.205 46.561 1.00 40.78 84 LEU B N 1
ATOM 2865 C CA . LEU B 1 84 ? -29.835 5.333 47.481 1.00 43.50 84 LEU B CA 1
ATOM 2866 C C . LEU B 1 84 ? -30.793 4.697 48.521 1.00 51.86 84 LEU B C 1
ATOM 2867 O O . LEU B 1 84 ? -30.388 3.805 49.282 1.00 42.78 84 LEU B O 1
ATOM 2872 N N . PRO B 1 85 ? -32.118 5.048 48.509 1.00 59.53 85 PRO B N 1
ATOM 2873 C CA . PRO B 1 85 ? -33.142 4.311 49.267 1.00 54.64 85 PRO B CA 1
ATOM 2874 C C . PRO B 1 85 ? -33.236 2.815 49.030 1.00 55.43 85 PRO B C 1
ATOM 2875 O O . PRO B 1 85 ? -33.827 2.107 49.829 1.00 65.61 85 PRO B O 1
ATOM 2879 N N . ASP B 1 86 ? -32.641 2.325 47.956 1.00 53.89 86 ASP B N 1
ATOM 2880 C CA . ASP B 1 86 ? -33.119 1.063 47.402 1.00 62.48 86 ASP B CA 1
ATOM 2881 C C . ASP B 1 86 ? -32.061 0.451 46.480 1.00 60.13 86 ASP B C 1
ATOM 2882 O O . ASP B 1 86 ? -32.192 -0.682 46.042 1.00 55.93 86 ASP B O 1
ATOM 2887 N N . MET B 1 87 ? -31.032 1.213 46.135 1.00 52.29 87 MET B N 1
ATOM 2888 C CA . MET B 1 87 ? -29.987 0.584 45.379 1.00 44.76 87 MET B CA 1
ATOM 2889 C C . MET B 1 87 ? -29.548 -0.682 46.121 1.00 47.46 87 MET B C 1
ATOM 2890 O O . MET B 1 87 ? -29.465 -0.687 47.352 1.00 33.68 87 MET B O 1
ATOM 2895 N N . ASP B 1 88 ? -29.355 -1.775 45.355 1.00 51.53 88 ASP B N 1
ATOM 2896 C CA . ASP B 1 88 ? -28.855 -3.037 45.885 1.00 52.93 88 ASP B CA 1
ATOM 2897 C C . ASP B 1 88 ? -27.320 -3.050 45.924 1.00 55.27 88 ASP B C 1
ATOM 2898 O O . ASP B 1 88 ? -26.728 -3.695 46.778 1.00 57.55 88 ASP B O 1
ATOM 2903 N N . VAL B 1 89 ? -26.693 -2.400 44.935 1.00 55.89 89 VAL B N 1
ATOM 2904 C CA . VAL B 1 89 ? -25.246 -2.421 44.745 1.00 43.16 89 VAL B CA 1
ATOM 2905 C C . VAL B 1 89 ? -24.808 -1.039 44.242 1.00 40.14 89 VAL B C 1
ATOM 2906 O O . VAL B 1 89 ? -25.391 -0.496 43.296 1.00 30.41 89 VAL B O 1
ATOM 2910 N N . ILE B 1 90 ? -23.770 -0.478 44.862 1.00 31.56 90 ILE B N 1
ATOM 2911 C CA . ILE B 1 90 ? -23.135 0.684 44.270 1.00 31.77 90 ILE B CA 1
ATOM 2912 C C . ILE B 1 90 ? -21.793 0.266 43.678 1.00 31.66 90 ILE B C 1
ATOM 2913 O O . ILE B 1 90 ? -21.162 -0.670 44.166 1.00 43.81 90 ILE B O 1
ATOM 2918 N N . ILE B 1 91 ? -21.349 1.007 42.660 1.00 29.25 91 ILE B N 1
ATOM 2919 C CA . ILE B 1 91 ? -20.068 0.784 42.012 1.00 29.16 91 ILE B CA 1
ATOM 2920 C C . ILE B 1 91 ? -19.448 2.144 41.692 1.00 36.30 91 ILE B C 1
ATOM 2921 O O . ILE B 1 91 ? -20.162 3.057 41.210 1.00 45.18 91 ILE B O 1
ATOM 2926 N N . SER B 1 92 ? -18.120 2.270 41.937 1.00 27.16 92 SER B N 1
ATOM 2927 C CA . SER B 1 92 ? -17.374 3.424 41.469 1.00 30.09 92 SER B CA 1
ATOM 2928 C C . SER B 1 92 ? -15.880 3.121 41.411 1.00 31.84 92 SER B C 1
ATOM 2929 O O . SER B 1 92 ? -15.451 2.071 41.886 1.00 31.89 92 SER B O 1
ATOM 2932 N N . ALA B 1 93 ? -15.106 4.039 40.771 1.00 31.48 93 ALA B N 1
ATOM 2933 C CA . ALA B 1 93 ? -13.655 3.922 40.655 1.00 23.22 93 ALA B CA 1
ATOM 2934 C C . ALA B 1 93 ? -13.000 4.887 41.632 1.00 25.48 93 ALA B C 1
ATOM 2935 O O . ALA B 1 93 ? -13.632 5.884 42.045 1.00 21.38 93 ALA B O 1
ATOM 2937 N N . PRO B 1 94 ? -11.763 4.574 42.100 1.00 27.73 94 PRO B N 1
ATOM 2938 C CA . PRO B 1 94 ? -11.184 5.230 43.280 1.00 27.32 94 PRO B CA 1
ATOM 2939 C C . PRO B 1 94 ? -10.790 6.660 42.975 1.00 35.15 94 PRO B C 1
ATOM 2940 O O . PRO B 1 94 ? -10.735 7.474 43.881 1.00 41.99 94 PRO B O 1
ATOM 2944 N N . PHE B 1 95 ? -10.585 6.952 41.669 1.00 39.83 95 PHE B N 1
ATOM 2945 C CA . PHE B 1 95 ? -10.210 8.264 41.143 1.00 32.78 95 PHE B CA 1
ATOM 2946 C C . PHE B 1 95 ? -11.467 9.071 40.745 1.00 35.54 95 PHE B C 1
ATOM 2947 O O . PHE B 1 95 ? -11.365 10.122 40.125 1.00 31.10 95 PHE B O 1
ATOM 2955 N N . TYR B 1 96 ? -12.651 8.583 41.113 1.00 41.97 96 TYR B N 1
ATOM 2956 C CA . TYR B 1 96 ? -13.894 9.328 40.910 1.00 38.92 96 TYR B CA 1
ATOM 2957 C C . TYR B 1 96 ? -14.979 8.648 41.756 1.00 32.70 96 TYR B C 1
ATOM 2958 O O . TYR B 1 96 ? -15.851 7.946 41.251 1.00 29.03 96 TYR B O 1
ATOM 2967 N N . PRO B 1 97 ? -14.850 8.724 43.095 1.00 36.21 97 PRO B N 1
ATOM 2968 C CA . PRO B 1 97 ? -15.655 7.888 43.984 1.00 42.59 97 PRO B CA 1
ATOM 2969 C C . PRO B 1 97 ? -17.054 8.424 44.178 1.00 42.09 97 PRO B C 1
ATOM 2970 O O . PRO B 1 97 ? -17.264 9.624 44.290 1.00 55.67 97 PRO B O 1
ATOM 2974 N N . ALA B 1 98 ? -17.993 7.512 44.259 1.00 40.52 98 ALA B N 1
ATOM 2975 C CA . ALA B 1 98 ? -19.182 7.753 45.044 1.00 44.84 98 ALA B CA 1
ATOM 2976 C C . ALA B 1 98 ? -18.879 7.499 46.535 1.00 49.67 98 ALA B C 1
ATOM 2977 O O . ALA B 1 98 ? -18.706 6.352 46.954 1.00 47.35 98 ALA B O 1
ATOM 2979 N N . TYR B 1 99 ? -18.794 8.583 47.320 1.00 50.63 99 TYR B N 1
ATOM 2980 C CA . TYR B 1 99 ? -18.524 8.492 48.759 1.00 48.27 99 TYR B CA 1
ATOM 2981 C C . TYR B 1 99 ? -19.662 7.807 49.501 1.00 40.09 99 TYR B C 1
ATOM 2982 O O . TYR B 1 99 ? -20.787 8.278 49.507 1.00 37.12 99 TYR B O 1
ATOM 2991 N N . MET B 1 100 ? -19.330 6.739 50.210 1.00 32.19 100 MET B N 1
ATOM 2992 C CA . MET B 1 100 ? -20.322 6.097 51.027 1.00 32.05 100 MET B CA 1
ATOM 2993 C C . MET B 1 100 ? -20.108 6.452 52.493 1.00 35.55 100 MET B C 1
ATOM 2994 O O . MET B 1 100 ? -19.494 5.686 53.248 1.00 38.32 100 MET B O 1
ATOM 2999 N N . THR B 1 101 ? -20.585 7.653 52.857 1.00 32.13 101 THR B N 1
ATOM 3000 C CA . THR B 1 101 ? -20.451 8.194 54.202 1.00 36.99 101 THR B CA 1
ATOM 3001 C C . THR B 1 101 ? -21.389 7.416 55.124 1.00 38.19 101 THR B C 1
ATOM 3002 O O . THR B 1 101 ? -22.326 6.763 54.662 1.00 34.30 101 THR B O 1
ATOM 3006 N N . ARG B 1 102 ? -21.151 7.480 56.429 1.00 38.69 102 ARG B N 1
ATOM 3007 C CA . ARG B 1 102 ? -22.119 6.865 57.319 1.00 35.22 102 ARG B CA 1
ATOM 3008 C C . ARG B 1 102 ? -23.485 7.500 57.027 1.00 38.98 102 ARG B C 1
ATOM 3009 O O . ARG B 1 102 ? -24.499 6.802 56.956 1.00 28.65 102 ARG B O 1
ATOM 3017 N N . GLU B 1 103 ? -23.481 8.844 56.853 1.00 37.89 103 GLU B N 1
ATOM 3018 C CA . GLU B 1 103 ? -24.700 9.598 56.683 1.00 35.36 103 GLU B CA 1
ATOM 3019 C C . GLU B 1 103 ? -25.488 8.944 55.549 1.00 40.38 103 GLU B C 1
ATOM 3020 O O . GLU B 1 103 ? -26.651 8.565 55.724 1.00 34.65 103 GLU B O 1
ATOM 3022 N N . ARG B 1 104 ? -24.807 8.695 54.424 1.00 34.68 104 ARG B N 1
ATOM 3023 C CA . ARG B 1 104 ? -25.516 8.196 53.256 1.00 40.45 104 ARG B CA 1
ATOM 3024 C C . ARG B 1 104 ? -25.864 6.718 53.387 1.00 42.61 104 ARG B C 1
ATOM 3025 O O . ARG B 1 104 ? -26.783 6.269 52.740 1.00 42.15 104 ARG B O 1
ATOM 3033 N N . ILE B 1 105 ? -25.108 5.958 54.184 1.00 55.39 105 ILE B N 1
ATOM 3034 C CA . ILE B 1 105 ? -25.311 4.513 54.265 1.00 50.38 105 ILE B CA 1
ATOM 3035 C C . ILE B 1 105 ? -26.597 4.257 55.021 1.00 53.58 105 ILE B C 1
ATOM 3036 O O . ILE B 1 105 ? -27.357 3.373 54.644 1.00 45.00 105 ILE B O 1
ATOM 3041 N N . GLU B 1 106 ? -26.796 5.036 56.120 1.00 61.31 106 GLU B N 1
ATOM 3042 C CA . GLU B 1 106 ? -27.960 4.959 57.005 1.00 44.50 106 GLU B CA 1
ATOM 3043 C C . GLU B 1 106 ? -29.232 5.140 56.178 1.00 40.18 106 GLU B C 1
ATOM 3044 O O . GLU B 1 106 ? -30.199 4.465 56.409 1.00 38.44 106 GLU B O 1
ATOM 3050 N N . LYS B 1 107 ? -29.176 6.042 55.181 1.00 47.02 107 LYS B N 1
ATOM 3051 C CA . LYS B 1 107 ? -30.250 6.310 54.225 1.00 45.10 107 LYS B CA 1
ATOM 3052 C C . LYS B 1 107 ? -30.345 5.223 53.116 1.00 48.38 107 LYS B C 1
ATOM 3053 O O . LYS B 1 107 ? -31.202 5.305 52.232 1.00 42.34 107 LYS B O 1
ATOM 3055 N N . ALA B 1 108 ? -29.443 4.230 53.117 1.00 46.86 108 ALA B N 1
ATOM 3056 C CA . ALA B 1 108 ? -29.305 3.373 51.944 1.00 52.90 108 ALA B CA 1
ATOM 3057 C C . ALA B 1 108 ? -29.617 1.914 52.282 1.00 53.80 108 ALA B C 1
ATOM 3058 O O . ALA B 1 108 ? -28.779 1.031 52.122 1.00 50.05 108 ALA B O 1
ATOM 3060 N N . PRO B 1 109 ? -30.830 1.603 52.750 1.00 53.47 109 PRO B N 1
ATOM 3061 C CA . PRO B 1 109 ? -31.021 0.434 53.596 1.00 64.23 109 PRO B CA 1
ATOM 3062 C C . PRO B 1 109 ? -30.992 -0.892 52.832 1.00 64.31 109 PRO B C 1
ATOM 3063 O O . PRO B 1 109 ? -31.028 -1.957 53.457 1.00 73.62 109 PRO B O 1
ATOM 3067 N N . ASN B 1 110 ? -30.881 -0.826 51.496 1.00 53.95 110 ASN B N 1
ATOM 3068 C CA . ASN B 1 110 ? -31.056 -2.026 50.674 1.00 54.86 110 ASN B CA 1
ATOM 3069 C C . ASN B 1 110 ? -29.731 -2.455 50.034 1.00 44.05 110 ASN B C 1
ATOM 3070 O O . ASN B 1 110 ? -29.657 -3.440 49.298 1.00 34.36 110 ASN B O 1
ATOM 3075 N N . LEU B 1 111 ? -28.688 -1.684 50.320 1.00 50.57 111 LEU B N 1
ATOM 3076 C CA . LEU B 1 111 ? -27.386 -1.800 49.682 1.00 42.26 111 LEU B CA 1
ATOM 3077 C C . LEU B 1 111 ? -26.640 -2.949 50.332 1.00 39.26 111 LEU B C 1
ATOM 3078 O O . LEU B 1 111 ? -26.646 -3.098 51.537 1.00 45.48 111 LEU B O 1
ATOM 3083 N N . LYS B 1 112 ? -26.109 -3.830 49.513 1.00 38.73 112 LYS B N 1
ATOM 3084 C CA . LYS B 1 112 ? -25.600 -5.080 50.026 1.00 34.07 112 LYS B CA 1
ATOM 3085 C C . LYS B 1 112 ? -24.120 -5.149 49.664 1.00 36.14 112 LYS B C 1
ATOM 3086 O O . LYS B 1 112 ? -23.314 -5.750 50.387 1.00 31.66 112 LYS B O 1
ATOM 3088 N N . LEU B 1 113 ? -23.745 -4.377 48.622 1.00 38.13 113 LEU B N 1
ATOM 3089 C CA . LEU B 1 113 ? -22.438 -4.519 47.985 1.00 33.18 113 LEU B CA 1
ATOM 3090 C C . LEU B 1 113 ? -21.992 -3.188 47.392 1.00 39.86 113 LEU B C 1
ATOM 3091 O O . LEU B 1 113 ? -22.566 -2.688 46.401 1.00 47.22 113 LEU B O 1
ATOM 3096 N N . ALA B 1 114 ? -20.902 -2.673 47.966 1.00 33.81 114 ALA B N 1
ATOM 3097 C CA . ALA B 1 114 ? -20.171 -1.566 47.400 1.00 29.88 114 ALA B CA 1
ATOM 3098 C C . ALA B 1 114 ? -18.929 -2.088 46.639 1.00 29.31 114 ALA B C 1
ATOM 3099 O O . ALA B 1 114 ? -18.008 -2.663 47.221 1.00 24.23 114 ALA B O 1
ATOM 3101 N N . ILE B 1 115 ? -18.940 -1.940 45.315 1.00 24.83 115 ILE B N 1
ATOM 3102 C CA . ILE B 1 115 ? -17.814 -2.434 44.552 1.00 26.95 115 ILE B CA 1
ATOM 3103 C C . ILE B 1 115 ? -16.914 -1.261 44.250 1.00 25.20 115 ILE B C 1
ATOM 3104 O O . ILE B 1 115 ? -17.377 -0.294 43.710 1.00 29.03 115 ILE B O 1
ATOM 3109 N N . THR B 1 116 ? -15.620 -1.389 44.505 1.00 25.55 116 THR B N 1
ATOM 3110 C CA . THR B 1 116 ? -14.685 -0.389 44.001 1.00 25.21 116 THR B CA 1
ATOM 3111 C C . THR B 1 116 ? -14.076 -0.852 42.666 1.00 34.17 116 THR B C 1
ATOM 3112 O O . THR B 1 116 ? -13.272 -1.789 42.632 1.00 45.56 116 THR B O 1
ATOM 3116 N N . ALA B 1 117 ? -14.424 -0.190 41.554 1.00 35.69 117 ALA B N 1
ATOM 3117 C CA . ALA B 1 117 ? -13.797 -0.577 40.295 1.00 31.99 117 ALA B CA 1
ATOM 3118 C C . ALA B 1 117 ? -12.326 -0.159 40.327 1.00 37.06 117 ALA B C 1
ATOM 3119 O O . ALA B 1 117 ? -11.951 0.930 39.878 1.00 41.52 117 ALA B O 1
ATOM 3121 N N . GLY B 1 118 ? -11.505 -1.042 40.900 1.00 34.63 118 GLY B N 1
ATOM 3122 C CA . GLY B 1 118 ? -10.157 -0.709 41.282 1.00 28.68 118 GLY B CA 1
ATOM 3123 C C . GLY B 1 118 ? -9.864 -1.156 42.719 1.00 31.12 118 GLY B C 1
ATOM 3124 O O . GLY B 1 118 ? -10.411 -2.150 43.221 1.00 31.22 118 GLY B O 1
ATOM 3125 N N . VAL B 1 119 ? -8.945 -0.435 43.347 1.00 31.61 119 VAL B N 1
ATOM 3126 C CA . VAL B 1 119 ? -8.271 -0.861 44.558 1.00 31.50 119 VAL B CA 1
ATOM 3127 C C . VAL B 1 119 ? -8.160 0.356 45.464 1.00 32.27 119 VAL B C 1
ATOM 3128 O O . VAL B 1 119 ? -7.393 1.254 45.202 1.00 37.25 119 VAL B O 1
ATOM 3132 N N . GLY B 1 120 ? -8.959 0.409 46.498 1.00 38.03 120 GLY B N 1
ATOM 3133 C CA . GLY B 1 120 ? -8.808 1.516 47.420 1.00 52.81 120 GLY B CA 1
ATOM 3134 C C . GLY B 1 120 ? -10.152 2.088 47.787 1.00 49.63 120 GLY B C 1
ATOM 3135 O O . GLY B 1 120 ? -10.860 2.635 46.941 1.00 49.22 120 GLY B O 1
ATOM 3136 N N . SER B 1 121 ? -10.519 1.859 49.031 1.00 45.66 121 SER B N 1
ATOM 3137 C CA . SER B 1 121 ? -11.898 2.015 49.434 1.00 40.80 121 SER B CA 1
ATOM 3138 C C . SER B 1 121 ? -11.983 3.099 50.461 1.00 36.92 121 SER B C 1
ATOM 3139 O O . SER B 1 121 ? -12.855 3.050 51.271 1.00 38.97 121 SER B O 1
ATOM 3142 N N . ASP B 1 122 ? -11.025 4.045 50.411 1.00 44.18 122 ASP B N 1
ATOM 3143 C CA . ASP B 1 122 ? -10.954 5.217 51.268 1.00 42.20 122 ASP B CA 1
ATOM 3144 C C . ASP B 1 122 ? -12.316 5.892 51.307 1.00 47.41 122 ASP B C 1
ATOM 3145 O O . ASP B 1 122 ? -12.704 6.509 52.300 1.00 63.34 122 ASP B O 1
ATOM 3150 N N . HIS B 1 123 ? -13.032 5.769 50.206 1.00 44.35 123 HIS B N 1
ATOM 3151 C CA . HIS B 1 123 ? -14.188 6.599 49.921 1.00 36.99 123 HIS B CA 1
ATOM 3152 C C . HIS B 1 123 ? -15.442 6.013 50.608 1.00 34.69 123 HIS B C 1
ATOM 3153 O O . HIS B 1 123 ? -16.555 6.503 50.423 1.00 34.42 123 HIS B O 1
ATOM 3160 N N . VAL B 1 124 ? -15.273 4.894 51.315 1.00 27.39 124 VAL B N 1
ATOM 3161 C CA . VAL B 1 124 ? -16.403 4.158 51.879 1.00 30.93 124 VAL B CA 1
ATOM 3162 C C . VAL B 1 124 ? -16.157 4.065 53.381 1.00 37.28 124 VAL B C 1
ATOM 3163 O O . VAL B 1 124 ? -15.055 3.701 53.811 1.00 53.31 124 VAL B O 1
ATOM 3167 N N . ASP B 1 125 ? -17.160 4.423 54.175 1.00 33.56 125 ASP B N 1
ATOM 3168 C CA . ASP B 1 125 ? -16.981 4.345 55.612 1.00 42.16 125 ASP B CA 1
ATOM 3169 C C . ASP B 1 125 ? -17.105 2.875 56.032 1.00 42.94 125 ASP B C 1
ATOM 3170 O O . ASP B 1 125 ? -18.215 2.324 56.180 1.00 45.35 125 ASP B O 1
ATOM 3175 N N . LEU B 1 126 ? -15.951 2.241 56.225 1.00 42.64 126 LEU B N 1
ATOM 3176 C CA . LEU B 1 126 ? -15.926 0.800 56.461 1.00 40.82 126 LEU B CA 1
ATOM 3177 C C . LEU B 1 126 ? -16.648 0.440 57.780 1.00 52.33 126 LEU B C 1
ATOM 3178 O O . LEU B 1 126 ? -17.480 -0.508 57.815 1.00 47.48 126 LEU B O 1
ATOM 3183 N N . ALA B 1 127 ? -16.400 1.259 58.831 1.00 44.87 127 ALA B N 1
ATOM 3184 C CA . ALA B 1 127 ? -17.057 1.117 60.110 1.00 42.42 127 ALA B CA 1
ATOM 3185 C C . ALA B 1 127 ? -18.576 0.904 59.905 1.00 48.80 127 ALA B C 1
ATOM 3186 O O . ALA B 1 127 ? -19.115 -0.177 60.251 1.00 41.69 127 ALA B O 1
ATOM 3188 N N . ALA B 1 128 ? -19.241 1.883 59.243 1.00 38.62 128 ALA B N 1
ATOM 3189 C CA . ALA B 1 128 ? -20.685 1.851 59.010 1.00 36.23 128 ALA B CA 1
ATOM 3190 C C . ALA B 1 128 ? -21.085 0.683 58.089 1.00 45.73 128 ALA B C 1
ATOM 3191 O O . ALA B 1 128 ? -22.036 -0.039 58.385 1.00 44.88 128 ALA B O 1
ATOM 3193 N N . ALA B 1 129 ? -20.398 0.562 56.925 1.00 40.84 129 ALA B N 1
ATOM 3194 C CA . ALA B 1 129 ? -20.504 -0.603 56.051 1.00 33.65 129 ALA B CA 1
ATOM 3195 C C . ALA B 1 129 ? -20.703 -1.863 56.884 1.00 29.16 129 ALA B C 1
ATOM 3196 O O . ALA B 1 129 ? -21.657 -2.613 56.689 1.00 22.90 129 ALA B O 1
ATOM 3198 N N . SER B 1 130 ? -19.693 -2.134 57.711 1.00 36.12 130 SER B N 1
ATOM 3199 C CA . SER B 1 130 ? -19.629 -3.295 58.575 1.00 38.26 130 SER B CA 1
ATOM 3200 C C . SER B 1 130 ? -20.955 -3.498 59.359 1.00 52.19 130 SER B C 1
ATOM 3201 O O . SER B 1 130 ? -21.520 -4.627 59.401 1.00 42.94 130 SER B O 1
ATOM 3204 N N . GLU B 1 131 ? -21.440 -2.394 59.982 1.00 48.36 131 GLU B N 1
ATOM 3205 C CA . GLU B 1 131 ? -22.524 -2.418 60.950 1.00 43.96 131 GLU B CA 1
ATOM 3206 C C . GLU B 1 131 ? -23.890 -2.521 60.269 1.00 47.10 131 GLU B C 1
ATOM 3207 O O . GLU B 1 131 ? -24.857 -2.922 60.921 1.00 59.18 131 GLU B O 1
ATOM 3213 N N . HIS B 1 132 ? -24.003 -2.055 59.008 1.00 39.47 132 HIS B N 1
ATOM 3214 C CA . HIS B 1 132 ? -25.257 -2.176 58.272 1.00 44.27 132 HIS B CA 1
ATOM 3215 C C . HIS B 1 132 ? -25.218 -3.379 57.345 1.00 48.87 132 HIS B C 1
ATOM 3216 O O . HIS B 1 132 ? -26.126 -3.544 56.488 1.00 49.33 132 HIS B O 1
ATOM 3223 N N . ASN B 1 133 ? -24.115 -4.148 57.473 1.00 42.43 133 ASN B N 1
ATOM 3224 C CA . ASN B 1 133 ? -23.912 -5.428 56.789 1.00 56.52 133 ASN B CA 1
ATOM 3225 C C . ASN B 1 133 ? -24.009 -5.240 55.280 1.00 48.29 133 ASN B C 1
ATOM 3226 O O . ASN B 1 133 ? -24.632 -6.038 54.569 1.00 41.59 133 ASN B O 1
ATOM 3231 N N . ILE B 1 134 ? -23.366 -4.164 54.814 1.00 53.73 134 ILE B N 1
ATOM 3232 C CA . ILE B 1 134 ? -22.952 -3.998 53.421 1.00 55.29 134 ILE B CA 1
ATOM 3233 C C . ILE B 1 134 ? -21.578 -4.655 53.241 1.00 41.17 134 ILE B C 1
ATOM 3234 O O . ILE B 1 134 ? -20.704 -4.397 54.044 1.00 34.40 134 ILE B O 1
ATOM 3239 N N . GLY B 1 135 ? -21.412 -5.495 52.192 1.00 33.71 135 GLY B N 1
ATOM 3240 C CA . GLY B 1 135 ? -20.105 -5.954 51.732 1.00 36.60 135 GLY B CA 1
ATOM 3241 C C . GLY B 1 135 ? -19.362 -4.868 50.937 1.00 34.91 135 GLY B C 1
ATOM 3242 O O . GLY B 1 135 ? -19.908 -4.262 50.046 1.00 37.05 135 GLY B O 1
ATOM 3243 N N . VAL B 1 136 ? -18.105 -4.637 51.267 1.00 33.63 136 VAL B N 1
ATOM 3244 C CA . VAL B 1 136 ? -17.247 -3.783 50.445 1.00 32.54 136 VAL B CA 1
ATOM 3245 C C . VAL B 1 136 ? -16.164 -4.657 49.798 1.00 32.96 136 VAL B C 1
ATOM 3246 O O . VAL B 1 136 ? -15.405 -5.319 50.499 1.00 31.50 136 VAL B O 1
ATOM 3250 N N . VAL B 1 137 ? -16.088 -4.613 48.466 1.00 28.56 137 VAL B N 1
ATOM 3251 C CA . VAL B 1 137 ? -15.202 -5.453 47.699 1.00 26.70 137 VAL B CA 1
ATOM 3252 C C . VAL B 1 137 ? -14.412 -4.623 46.696 1.00 31.79 137 VAL B C 1
ATOM 3253 O O . VAL B 1 137 ? -14.903 -3.621 46.165 1.00 37.56 137 VAL B O 1
ATOM 3257 N N . GLU B 1 138 ? -13.246 -5.163 46.332 1.00 31.55 138 GLU B N 1
ATOM 3258 C CA . GLU B 1 138 ? -12.299 -4.472 45.484 1.00 34.09 138 GLU B CA 1
ATOM 3259 C C . GLU B 1 138 ? -11.932 -5.420 44.373 1.00 37.03 138 GLU B C 1
ATOM 3260 O O . GLU B 1 138 ? -12.221 -6.623 44.486 1.00 36.66 138 GLU B O 1
ATOM 3266 N N . VAL B 1 139 ? -11.366 -4.871 43.279 1.00 35.06 139 VAL B N 1
ATOM 3267 C CA . VAL B 1 139 ? -10.852 -5.710 42.225 1.00 35.64 139 VAL B CA 1
ATOM 3268 C C . VAL B 1 139 ? -9.364 -5.588 42.302 1.00 46.34 139 VAL B C 1
ATOM 3269 O O . VAL B 1 139 ? -8.844 -4.533 41.954 1.00 49.80 139 VAL B O 1
ATOM 3273 N N . THR B 1 140 ? -8.693 -6.676 42.698 1.00 62.78 140 THR B N 1
ATOM 3274 C CA . THR B 1 140 ? -7.257 -6.614 42.944 1.00 79.62 140 THR B CA 1
ATOM 3275 C C . THR B 1 140 ? -6.476 -6.665 41.627 1.00 94.89 140 THR B C 1
ATOM 3276 O O . THR B 1 140 ? -5.513 -7.417 41.524 1.00 103.94 140 THR B O 1
ATOM 3280 N N . GLY B 1 141 ? -6.885 -5.839 40.633 1.00 119.74 141 GLY B N 1
ATOM 3281 C CA . GLY B 1 141 ? -6.204 -5.750 39.340 1.00 92.88 141 GLY B CA 1
ATOM 3282 C C . GLY B 1 141 ? -4.688 -5.694 39.518 1.00 91.96 141 GLY B C 1
ATOM 3283 O O . GLY B 1 141 ? -4.194 -4.994 40.413 1.00 98.93 141 GLY B O 1
ATOM 3284 N N . SER B 1 142 ? -3.955 -6.511 38.740 1.00 71.85 142 SER B N 1
ATOM 3285 C CA . SER B 1 142 ? -2.566 -6.779 39.111 1.00 71.86 142 SER B CA 1
ATOM 3286 C C . SER B 1 142 ? -1.551 -6.210 38.102 1.00 58.27 142 SER B C 1
ATOM 3287 O O . SER B 1 142 ? -1.201 -6.853 37.105 1.00 59.65 142 SER B O 1
ATOM 3290 N N . ASN B 1 143 ? -0.962 -5.064 38.475 1.00 39.25 143 ASN B N 1
ATOM 3291 C CA . ASN B 1 143 ? -0.142 -4.286 37.568 1.00 34.62 143 ASN B CA 1
ATOM 3292 C C . ASN B 1 143 ? 1.323 -4.437 37.946 1.00 30.53 143 ASN B C 1
ATOM 3293 O O . ASN B 1 143 ? 2.090 -3.510 37.795 1.00 30.45 143 ASN B O 1
ATOM 3298 N N . THR B 1 144 ? 1.724 -5.594 38.445 1.00 24.04 144 THR B N 1
ATOM 3299 C CA . THR B 1 144 ? 3.138 -5.721 38.685 1.00 24.33 144 THR B CA 1
ATOM 3300 C C . THR B 1 144 ? 3.925 -5.455 37.400 1.00 21.32 144 THR B C 1
ATOM 3301 O O . THR B 1 144 ? 4.852 -4.672 37.409 1.00 27.12 144 THR B O 1
ATOM 3305 N N . VAL B 1 145 ? 3.530 -6.083 36.299 1.00 21.23 145 VAL B N 1
ATOM 3306 C CA . VAL B 1 145 ? 4.285 -6.025 35.043 1.00 16.99 145 VAL B CA 1
ATOM 3307 C C . VAL B 1 145 ? 4.279 -4.619 34.522 1.00 15.91 145 VAL B C 1
ATOM 3308 O O . VAL B 1 145 ? 5.317 -4.114 34.105 1.00 15.92 145 VAL B O 1
ATOM 3312 N N . SER B 1 146 ? 3.102 -3.998 34.555 1.00 16.63 146 SER B N 1
ATOM 3313 C CA . SER B 1 146 ? 2.972 -2.593 34.187 1.00 17.63 146 SER B CA 1
ATOM 3314 C C . SER B 1 146 ? 4.037 -1.807 34.876 1.00 17.89 146 SER B C 1
ATOM 3315 O O . SER B 1 146 ? 4.742 -1.043 34.236 1.00 27.20 146 SER B O 1
ATOM 3318 N N . VAL B 1 147 ? 4.119 -1.953 36.187 1.00 15.98 147 VAL B N 1
ATOM 3319 C CA . VAL B 1 147 ? 4.976 -1.051 36.934 1.00 17.05 147 VAL B CA 1
ATOM 3320 C C . VAL B 1 147 ? 6.417 -1.328 36.512 1.00 16.58 147 VAL B C 1
ATOM 3321 O O . VAL B 1 147 ? 7.256 -0.405 36.360 1.00 17.63 147 VAL B O 1
ATOM 3325 N N . ALA B 1 148 ? 6.682 -2.579 36.210 1.00 12.94 148 ALA B N 1
ATOM 3326 C CA . ALA B 1 148 ? 8.050 -2.882 35.890 1.00 14.76 148 ALA B CA 1
ATOM 3327 C C . ALA B 1 148 ? 8.409 -2.191 34.578 1.00 16.02 148 ALA B C 1
ATOM 3328 O O . ALA B 1 148 ? 9.453 -1.555 34.456 1.00 15.58 148 ALA B O 1
ATOM 3330 N N . GLU B 1 149 ? 7.515 -2.310 33.588 1.00 17.79 149 GLU B N 1
ATOM 3331 C CA . GLU B 1 149 ? 7.740 -1.678 32.286 1.00 16.93 149 GLU B CA 1
ATOM 3332 C C . GLU B 1 149 ? 7.966 -0.193 32.500 1.00 16.28 149 GLU B C 1
ATOM 3333 O O . GLU B 1 149 ? 8.912 0.380 31.997 1.00 15.46 149 GLU B O 1
ATOM 3339 N N . HIS B 1 150 ? 7.116 0.405 33.307 1.00 17.15 150 HIS B N 1
ATOM 3340 C CA . HIS B 1 150 ? 7.214 1.818 33.529 1.00 17.49 150 HIS B CA 1
ATOM 3341 C C . HIS B 1 150 ? 8.585 2.180 34.050 1.00 20.11 150 HIS B C 1
ATOM 3342 O O . HIS B 1 150 ? 9.127 3.238 33.732 1.00 25.17 150 HIS B O 1
ATOM 3349 N N . ALA B 1 151 ? 9.146 1.328 34.906 1.00 23.25 151 ALA B N 1
ATOM 3350 C CA . ALA B 1 151 ? 10.338 1.772 35.599 1.00 18.84 151 ALA B CA 1
ATOM 3351 C C . ALA B 1 151 ? 11.479 1.673 34.626 1.00 19.96 151 ALA B C 1
ATOM 3352 O O . ALA B 1 151 ? 12.413 2.509 34.624 1.00 20.32 151 ALA B O 1
ATOM 3354 N N . VAL B 1 152 ? 11.375 0.637 33.778 1.00 18.15 152 VAL B N 1
ATOM 3355 C CA . VAL B 1 152 ? 12.448 0.324 32.860 1.00 17.59 152 VAL B CA 1
ATOM 3356 C C . VAL B 1 152 ? 12.532 1.441 31.814 1.00 16.73 152 VAL B C 1
ATOM 3357 O O . VAL B 1 152 ? 13.602 1.974 31.542 1.00 18.33 152 VAL B O 1
ATOM 3361 N N . MET B 1 153 ? 11.368 1.950 31.470 1.00 18.87 153 MET B N 1
ATOM 3362 C CA . MET B 1 153 ? 11.206 3.043 30.535 1.00 21.40 153 MET B CA 1
ATOM 3363 C C . MET B 1 153 ? 11.821 4.301 31.141 1.00 22.33 153 MET B C 1
ATOM 3364 O O . MET B 1 153 ? 12.596 4.998 30.485 1.00 28.43 153 MET B O 1
ATOM 3369 N N . ASP B 1 154 ? 11.580 4.518 32.427 1.00 20.70 154 ASP B N 1
ATOM 3370 C CA . ASP B 1 154 ? 12.168 5.667 33.107 1.00 19.03 154 ASP B CA 1
ATOM 3371 C C . ASP B 1 154 ? 13.682 5.580 33.051 1.00 17.94 154 ASP B C 1
ATOM 3372 O O . ASP B 1 154 ? 14.359 6.591 32.829 1.00 18.81 154 ASP B O 1
ATOM 3377 N N . LEU B 1 155 ? 14.239 4.394 33.325 1.00 17.21 155 LEU B N 1
ATOM 3378 C CA . LEU B 1 155 ? 15.682 4.276 33.202 1.00 19.48 155 LEU B CA 1
ATOM 3379 C C . LEU B 1 155 ? 16.125 4.720 31.810 1.00 18.99 155 LEU B C 1
ATOM 3380 O O . LEU B 1 155 ? 16.949 5.650 31.665 1.00 19.50 155 LEU B O 1
ATOM 3385 N N . LEU B 1 156 ? 15.504 4.126 30.789 1.00 14.79 156 LEU B N 1
ATOM 3386 C CA . LEU B 1 156 ? 15.829 4.492 29.421 1.00 14.27 156 LEU B CA 1
ATOM 3387 C C . LEU B 1 156 ? 15.717 6.028 29.177 1.00 14.41 156 LEU B C 1
ATOM 3388 O O . LEU B 1 156 ? 16.723 6.684 28.753 1.00 14.46 156 LEU B O 1
ATOM 3393 N N . ILE B 1 157 ? 14.544 6.611 29.476 1.00 10.15 157 ILE B N 1
ATOM 3394 C CA . ILE B 1 157 ? 14.323 8.020 29.229 1.00 10.94 157 ILE B CA 1
ATOM 3395 C C . ILE B 1 157 ? 15.399 8.840 29.895 1.00 13.98 157 ILE B C 1
ATOM 3396 O O . ILE B 1 157 ? 15.907 9.790 29.307 1.00 18.39 157 ILE B O 1
ATOM 3401 N N . LEU B 1 158 ? 15.739 8.486 31.129 1.00 15.44 158 LEU B N 1
ATOM 3402 C CA . LEU B 1 158 ? 16.733 9.233 31.900 1.00 14.60 158 LEU B CA 1
ATOM 3403 C C . LEU B 1 158 ? 18.129 9.129 31.234 1.00 16.67 158 LEU B C 1
ATOM 3404 O O . LEU B 1 158 ? 18.732 10.154 30.886 1.00 17.61 158 LEU B O 1
ATOM 3409 N N . LEU B 1 159 ? 18.655 7.894 31.032 1.00 16.05 159 LEU B N 1
ATOM 3410 C CA . LEU B 1 159 ? 20.067 7.741 30.700 1.00 16.46 159 LEU B CA 1
ATOM 3411 C C . LEU B 1 159 ? 20.368 8.195 29.262 1.00 19.94 159 LEU B C 1
ATOM 3412 O O . LEU B 1 159 ? 21.302 8.949 29.012 1.00 21.37 159 LEU B O 1
ATOM 3417 N N . ARG B 1 160 ? 19.718 7.559 28.290 1.00 28.64 160 ARG B N 1
ATOM 3418 C CA . ARG B 1 160 ? 19.503 8.191 27.004 1.00 26.77 160 ARG B CA 1
ATOM 3419 C C . ARG B 1 160 ? 18.797 9.482 27.367 1.00 39.24 160 ARG B C 1
ATOM 3420 O O . ARG B 1 160 ? 18.040 9.495 28.349 1.00 40.57 160 ARG B O 1
ATOM 3428 N N . ASN B 1 161 ? 19.097 10.569 26.676 1.00 29.42 161 ASN B N 1
ATOM 3429 C CA . ASN B 1 161 ? 18.708 11.834 27.267 1.00 21.76 161 ASN B CA 1
ATOM 3430 C C . ASN B 1 161 ? 17.369 12.267 26.623 1.00 25.21 161 ASN B C 1
ATOM 3431 O O . ASN B 1 161 ? 17.249 13.357 26.037 1.00 25.23 161 ASN B O 1
ATOM 3436 N N . TYR B 1 162 ? 16.373 11.341 26.649 1.00 22.32 162 TYR B N 1
ATOM 3437 C CA . TYR B 1 162 ? 15.184 11.474 25.807 1.00 17.95 162 TYR B CA 1
ATOM 3438 C C . TYR B 1 162 ? 14.490 12.808 26.028 1.00 16.71 162 TYR B C 1
ATOM 3439 O O . TYR B 1 162 ? 13.881 13.347 25.133 1.00 25.51 162 TYR B O 1
ATOM 3448 N N . GLU B 1 163 ? 14.489 13.302 27.225 1.00 15.80 163 GLU B N 1
ATOM 3449 C CA . GLU B 1 163 ? 13.699 14.503 27.479 1.00 17.06 163 GLU B CA 1
ATOM 3450 C C . GLU B 1 163 ? 14.242 15.684 26.641 1.00 15.40 163 GLU B C 1
ATOM 3451 O O . GLU B 1 163 ? 13.499 16.428 26.009 1.00 12.03 163 GLU B O 1
ATOM 3457 N N . GLU B 1 164 ? 15.555 15.833 26.654 1.00 15.59 164 GLU B N 1
ATOM 3458 C CA . GLU B 1 164 ? 16.205 16.906 25.931 1.00 16.81 164 GLU B CA 1
ATOM 3459 C C . GLU B 1 164 ? 16.076 16.586 24.446 1.00 21.67 164 GLU B C 1
ATOM 3460 O O . GLU B 1 164 ? 15.823 17.474 23.616 1.00 20.33 164 GLU B O 1
ATOM 3466 N N . GLY B 1 165 ? 16.253 15.301 24.129 1.00 23.65 165 GLY B N 1
ATOM 3467 C CA . GLY B 1 165 ? 16.156 14.846 22.753 1.00 20.63 165 GLY B CA 1
ATOM 3468 C C . GLY B 1 165 ? 14.830 15.235 22.144 1.00 19.51 165 GLY B C 1
ATOM 3469 O O . GLY B 1 165 ? 14.779 15.578 20.954 1.00 25.89 165 GLY B O 1
ATOM 3470 N N . HIS B 1 166 ? 13.769 15.206 22.968 1.00 16.48 166 HIS B N 1
ATOM 3471 C CA . HIS B 1 166 ? 12.424 15.467 22.472 1.00 18.21 166 HIS B CA 1
ATOM 3472 C C . HIS B 1 166 ? 12.122 16.960 22.479 1.00 20.03 166 HIS B C 1
ATOM 3473 O O . HIS B 1 166 ? 11.437 17.453 21.597 1.00 28.33 166 HIS B O 1
ATOM 3480 N N . ARG B 1 167 ? 12.596 17.668 23.508 1.00 18.74 167 ARG B N 1
ATOM 3481 C CA . ARG B 1 167 ? 12.409 19.104 23.580 1.00 17.53 167 ARG B CA 1
ATOM 3482 C C . ARG B 1 167 ? 12.990 19.750 22.319 1.00 19.55 167 ARG B C 1
ATOM 3483 O O . ARG B 1 167 ? 12.269 20.418 21.577 1.00 21.97 167 ARG B O 1
ATOM 3491 N N . GLN B 1 168 ? 14.256 19.412 21.998 1.00 19.53 168 GLN B N 1
ATOM 3492 C CA . GLN B 1 168 ? 14.893 19.900 20.781 1.00 17.14 168 GLN B CA 1
ATOM 3493 C C . GLN B 1 168 ? 13.997 19.643 19.586 1.00 18.93 168 GLN B C 1
ATOM 3494 O O . GLN B 1 168 ? 13.804 20.530 18.768 1.00 24.27 168 GLN B O 1
ATOM 3500 N N . SER B 1 169 ? 13.355 18.482 19.559 1.00 18.19 169 SER B N 1
ATOM 3501 C CA . SER B 1 169 ? 12.583 18.117 18.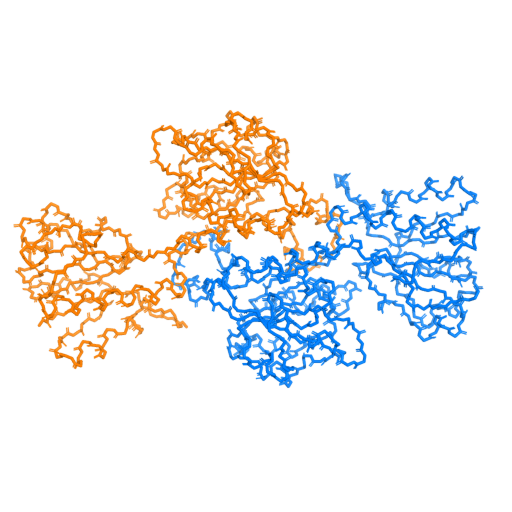379 1.00 18.83 169 SER B CA 1
ATOM 3502 C C . SER B 1 169 ? 11.420 19.064 18.213 1.00 17.78 169 SER B C 1
ATOM 3503 O O . SER B 1 169 ? 11.391 19.886 17.296 1.00 18.60 169 SER B O 1
ATOM 3506 N N . VAL B 1 170 ? 10.488 18.948 19.142 1.00 17.28 170 VAL B N 1
ATOM 3507 C CA . VAL B 1 170 ? 9.378 19.854 19.306 1.00 16.84 170 VAL B CA 1
ATOM 3508 C C . VAL B 1 170 ? 9.845 21.310 19.201 1.00 18.87 170 VAL B C 1
ATOM 3509 O O . VAL B 1 170 ? 9.081 22.139 18.762 1.00 18.49 170 VAL B O 1
ATOM 3513 N N . GLU B 1 171 ? 11.066 21.639 19.656 1.00 19.82 171 GLU B N 1
ATOM 3514 C CA . GLU B 1 171 ? 11.409 23.052 19.784 1.00 22.26 171 GLU B CA 1
ATOM 3515 C C . GLU B 1 171 ? 11.944 23.595 18.451 1.00 26.80 171 GLU B C 1
ATOM 3516 O O . GLU B 1 171 ? 12.167 24.814 18.312 1.00 25.98 171 GLU B O 1
ATOM 3522 N N . GLY B 1 172 ? 12.275 22.676 17.515 1.00 25.92 172 GLY B N 1
ATOM 3523 C CA . GLY B 1 172 ? 12.845 23.080 16.230 1.00 23.26 172 GLY B CA 1
ATOM 3524 C C . GLY B 1 172 ? 14.354 23.318 16.292 1.00 21.30 172 GLY B C 1
ATOM 3525 O O . GLY B 1 172 ? 14.929 23.946 15.401 1.00 21.90 172 GLY B O 1
ATOM 3526 N N . GLU B 1 173 ? 14.996 22.842 17.359 1.00 19.55 173 GLU B N 1
ATOM 3527 C CA . GLU B 1 173 ? 16.436 23.006 17.402 1.00 18.12 173 GLU B CA 1
ATOM 3528 C C . GLU B 1 173 ? 17.036 21.772 16.787 1.00 17.25 173 GLU B C 1
ATOM 3529 O O . GLU B 1 173 ? 16.276 20.881 16.382 1.00 17.73 173 GLU B O 1
ATOM 3535 N N . TRP B 1 174 ? 18.391 21.773 16.676 1.00 15.81 174 TRP B N 1
ATOM 3536 C CA . TRP B 1 174 ? 19.209 20.641 16.291 1.00 13.30 174 TRP B CA 1
ATOM 3537 C C . TRP B 1 174 ? 20.601 20.907 16.865 1.00 14.70 174 TRP B C 1
ATOM 3538 O O . TRP B 1 174 ? 21.546 21.266 16.162 1.00 15.53 174 TRP B O 1
ATOM 3549 N N . ASN B 1 175 ? 20.692 20.852 18.190 1.00 19.86 175 ASN B N 1
ATOM 3550 C CA . ASN B 1 175 ? 21.953 21.048 18.871 1.00 23.84 175 ASN B CA 1
ATOM 3551 C C . ASN B 1 175 ? 22.913 19.922 18.542 1.00 24.75 175 ASN B C 1
ATOM 3552 O O . ASN B 1 175 ? 23.603 19.945 17.491 1.00 28.05 175 ASN B O 1
ATOM 3557 N N . LEU B 1 176 ? 22.938 18.964 19.451 1.00 19.42 176 LEU B N 1
ATOM 3558 C CA . LEU B 1 176 ? 23.715 17.747 19.325 1.00 19.28 176 LEU B CA 1
ATOM 3559 C C . LEU B 1 176 ? 24.816 17.735 20.366 1.00 23.43 176 LEU B C 1
ATOM 3560 O O . LEU B 1 176 ? 24.971 16.731 21.032 1.00 29.66 176 LEU B O 1
ATOM 3565 N N . SER B 1 177 ? 25.509 18.863 20.582 1.00 22.26 177 SER B N 1
ATOM 3566 C CA . SER B 1 177 ? 26.334 18.930 21.773 1.00 27.06 177 SER B CA 1
ATOM 3567 C C . SER B 1 177 ? 25.416 18.859 23.004 1.00 30.48 177 SER B C 1
ATOM 3568 O O . SER B 1 177 ? 25.662 18.114 23.959 1.00 31.48 177 SER B O 1
ATOM 3571 N N . GLN B 1 178 ? 24.293 19.542 22.901 1.00 26.56 178 GLN B N 1
ATOM 3572 C CA . GLN B 1 178 ? 23.351 19.701 23.993 1.00 23.78 178 GLN B CA 1
ATOM 3573 C C . GLN B 1 178 ? 22.780 18.349 24.394 1.00 19.51 178 GLN B C 1
ATOM 3574 O O . GLN B 1 178 ? 22.731 18.057 25.524 1.00 23.69 178 GLN B O 1
ATOM 3580 N N . VAL B 1 179 ? 22.229 17.592 23.469 1.00 21.04 179 VAL B N 1
ATOM 3581 C CA . VAL B 1 179 ? 21.605 16.337 23.824 1.00 15.56 179 VAL B CA 1
ATOM 3582 C C . VAL B 1 179 ? 22.683 15.261 23.965 1.00 17.94 179 VAL B C 1
ATOM 3583 O O . VAL B 1 179 ? 22.710 14.513 24.947 1.00 24.58 179 VAL B O 1
ATOM 3587 N N . GLY B 1 180 ? 23.658 15.278 23.092 1.00 14.39 180 GLY B N 1
ATOM 3588 C CA . GLY B 1 180 ? 24.658 14.245 23.235 1.00 15.64 180 GLY B CA 1
ATOM 3589 C C . GLY B 1 180 ? 25.391 14.335 24.568 1.00 17.81 180 GLY B C 1
ATOM 3590 O O . GLY B 1 180 ? 25.693 13.312 25.217 1.00 18.21 180 GLY B O 1
ATOM 3591 N N . ASN B 1 181 ? 25.578 15.569 25.023 1.00 20.49 181 ASN B N 1
ATOM 3592 C CA . ASN B 1 181 ? 26.350 15.853 26.232 1.00 19.97 181 ASN B CA 1
ATOM 3593 C C . ASN B 1 181 ? 25.961 14.957 27.426 1.00 18.82 181 ASN B C 1
ATOM 3594 O O . ASN B 1 181 ? 26.805 14.681 28.237 1.00 20.41 181 ASN B O 1
ATOM 3599 N N . HIS B 1 182 ? 24.739 14.413 27.481 1.00 17.75 182 HIS B N 1
ATOM 3600 C CA . HIS B 1 182 ? 24.358 13.575 28.634 1.00 16.71 182 HIS B CA 1
ATOM 3601 C C . HIS B 1 182 ? 23.580 12.355 28.184 1.00 18.26 182 HIS B C 1
ATOM 3602 O O . HIS B 1 182 ? 22.692 11.850 28.921 1.00 18.31 182 HIS B O 1
ATOM 3609 N N . ALA B 1 183 ? 23.871 11.922 26.972 1.00 15.99 183 ALA B N 1
ATOM 3610 C CA . ALA B 1 183 ? 23.178 10.778 26.438 1.00 16.83 183 ALA B CA 1
ATOM 3611 C C . ALA B 1 183 ? 24.081 9.557 26.571 1.00 17.87 183 ALA B C 1
ATOM 3612 O O . ALA B 1 183 ? 25.176 9.553 25.982 1.00 16.93 183 ALA B O 1
ATOM 3614 N N . HIS B 1 184 ? 23.559 8.511 27.249 1.00 17.30 184 HIS B N 1
ATOM 3615 C CA . HIS B 1 184 ? 24.312 7.326 27.634 1.00 17.40 184 HIS B CA 1
ATOM 3616 C C . HIS B 1 184 ? 23.594 6.085 27.163 1.00 18.47 184 HIS B C 1
ATOM 3617 O O . HIS B 1 184 ? 22.369 6.055 27.114 1.00 15.88 184 HIS B O 1
ATOM 3624 N N . GLU B 1 185 ? 24.367 5.048 26.858 1.00 21.10 185 GLU B N 1
ATOM 3625 C CA . GLU B 1 185 ? 23.768 3.740 26.700 1.00 20.75 185 GLU B CA 1
ATOM 3626 C C . GLU B 1 185 ? 23.411 3.228 28.089 1.00 21.55 185 GLU B C 1
ATOM 3627 O O . GLU B 1 185 ? 24.110 3.492 29.081 1.00 21.30 185 GLU B O 1
ATOM 3633 N N . LEU B 1 186 ? 22.297 2.528 28.167 1.00 19.49 186 LEU B N 1
ATOM 3634 C CA . LEU B 1 186 ? 22.006 1.798 29.362 1.00 17.01 186 LEU B CA 1
ATOM 3635 C C . LEU B 1 186 ? 23.028 0.687 29.499 1.00 21.14 186 LEU B C 1
ATOM 3636 O O . LEU B 1 186 ? 23.353 0.273 30.620 1.00 26.73 186 LEU B O 1
ATOM 3641 N N . GLN B 1 187 ? 23.516 0.187 28.357 1.00 16.85 187 GLN B N 1
ATOM 3642 C CA . GLN B 1 187 ? 24.423 -0.917 28.391 1.00 15.93 187 GLN B CA 1
ATOM 3643 C C . GLN B 1 187 ? 25.673 -0.565 29.170 1.00 16.84 187 GLN B C 1
ATOM 3644 O O . GLN B 1 187 ? 26.202 0.540 29.076 1.00 16.11 187 GLN B O 1
ATOM 3650 N N . HIS B 1 188 ? 26.165 -1.565 29.924 1.00 21.99 188 HIS B N 1
ATOM 3651 C CA . HIS B 1 188 ? 27.394 -1.463 30.678 1.00 21.02 188 HIS B CA 1
ATOM 3652 C C . HIS B 1 188 ? 27.197 -0.715 32.000 1.00 21.01 188 HIS B C 1
ATOM 3653 O O . HIS B 1 188 ? 28.094 -0.678 32.811 1.00 22.01 188 HIS B O 1
ATOM 3660 N N . LYS B 1 189 ? 26.017 -0.143 32.230 1.00 20.47 189 LYS B N 1
ATOM 3661 C CA . LYS B 1 189 ? 25.805 0.628 33.451 1.00 23.17 189 LYS B CA 1
ATOM 3662 C C . LYS B 1 189 ? 25.554 -0.327 34.613 1.00 24.44 189 LYS B C 1
ATOM 3663 O O . LYS B 1 189 ? 25.111 -1.479 34.410 1.00 25.16 189 LYS B O 1
ATOM 3669 N N . THR B 1 190 ? 25.819 0.138 35.827 1.00 19.69 190 THR B N 1
ATOM 3670 C CA . THR B 1 190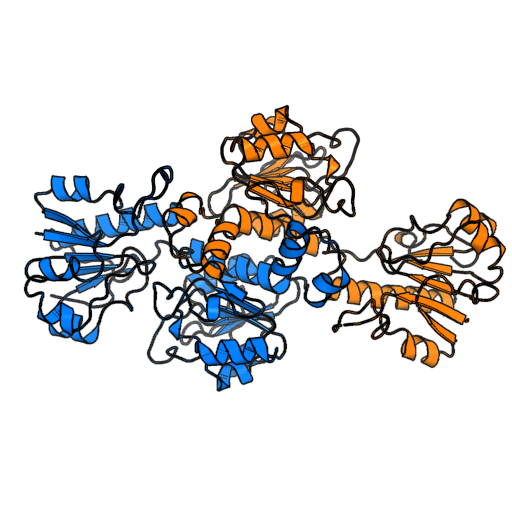 ? 25.455 -0.691 36.975 1.00 19.65 190 THR B CA 1
ATOM 3671 C C . THR B 1 190 ? 24.148 -0.161 37.525 1.00 21.90 190 THR B C 1
ATOM 3672 O O . THR B 1 190 ? 24.042 1.050 37.837 1.00 23.19 190 THR B O 1
ATOM 3676 N N . ILE B 1 191 ? 23.163 -1.060 37.638 1.00 18.42 191 ILE B N 1
ATOM 3677 C CA . ILE B 1 191 ? 21.884 -0.615 38.132 1.00 21.14 191 ILE B CA 1
ATOM 3678 C C . ILE B 1 191 ? 21.538 -1.304 39.435 1.00 21.22 191 ILE B C 1
ATOM 3679 O O . ILE B 1 191 ? 21.532 -2.542 39.536 1.00 22.01 191 ILE B O 1
ATOM 3684 N N . GLY B 1 192 ? 21.237 -0.469 40.426 1.00 24.04 192 GLY B N 1
ATOM 3685 C CA . GLY B 1 192 ? 20.925 -0.904 41.785 1.00 23.03 192 GLY B CA 1
ATOM 3686 C C . GLY B 1 192 ? 19.413 -0.949 41.971 1.00 22.34 192 GLY B C 1
ATOM 3687 O O . GLY B 1 192 ? 18.720 0.002 41.579 1.00 22.54 192 GLY B O 1
ATOM 3688 N N . ILE B 1 193 ? 18.905 -2.130 42.376 1.00 19.63 193 ILE B N 1
ATOM 3689 C CA . ILE B 1 193 ? 17.496 -2.248 42.715 1.00 17.16 193 ILE B CA 1
ATOM 3690 C C . ILE B 1 193 ? 17.345 -2.327 44.227 1.00 19.48 193 ILE B C 1
ATOM 3691 O O . ILE B 1 193 ? 17.915 -3.214 44.920 1.00 14.17 193 ILE B O 1
ATOM 3695 N N . PHE B 1 194 ? 16.655 -1.290 44.746 1.00 20.50 194 PHE B N 1
ATOM 3696 C CA . PHE B 1 194 ? 16.329 -1.268 46.143 1.00 18.59 194 PHE B CA 1
ATOM 3697 C C . PHE B 1 194 ? 14.999 -2.000 46.360 1.00 17.25 194 PHE B C 1
ATOM 3698 O O . PHE B 1 194 ? 13.926 -1.397 46.280 1.00 18.15 194 PHE B O 1
ATOM 3706 N N . GLY B 1 195 ? 15.074 -3.299 46.644 1.00 15.77 195 GLY B N 1
ATOM 3707 C CA . GLY B 1 195 ? 13.898 -3.991 47.092 1.00 15.36 195 GLY B CA 1
ATOM 3708 C C . GLY B 1 195 ? 13.465 -5.049 46.099 1.00 20.15 195 GLY B C 1
ATOM 3709 O O . GLY B 1 195 ? 12.744 -4.781 45.102 1.00 21.62 195 GLY B O 1
ATOM 3710 N N . PHE B 1 196 ? 13.770 -6.288 46.461 1.00 20.48 196 PHE B N 1
ATOM 3711 C CA . PHE B 1 196 ? 13.831 -7.333 45.483 1.00 18.23 196 PHE B CA 1
ATOM 3712 C C . PHE B 1 196 ? 12.636 -8.248 45.659 1.00 18.89 196 PHE B C 1
ATOM 3713 O O . PHE B 1 196 ? 12.792 -9.438 45.705 1.00 27.00 196 PHE B O 1
ATOM 3721 N N . GLY B 1 197 ? 11.432 -7.679 45.621 1.00 19.06 197 GLY B N 1
ATOM 3722 C CA . GLY B 1 197 ? 10.216 -8.463 45.571 1.00 16.62 197 GLY B CA 1
ATOM 3723 C C . GLY B 1 197 ? 9.810 -8.737 44.129 1.00 22.12 197 GLY B C 1
ATOM 3724 O O . GLY B 1 197 ? 10.698 -8.905 43.263 1.00 24.39 197 GLY B O 1
ATOM 3725 N N . ARG B 1 198 ? 8.476 -8.909 43.902 1.00 21.43 198 ARG B N 1
ATOM 3726 C CA . ARG B 1 198 ? 7.934 -9.250 42.590 1.00 22.02 198 ARG B CA 1
ATOM 3727 C C . ARG B 1 198 ? 8.411 -8.210 41.565 1.00 22.06 198 ARG B C 1
ATOM 3728 O O . ARG B 1 198 ? 9.146 -8.551 40.623 1.00 22.31 198 ARG B O 1
ATOM 3736 N N . ILE B 1 199 ? 8.119 -6.927 41.826 1.00 18.81 199 ILE B N 1
ATOM 3737 C CA . ILE B 1 199 ? 8.465 -5.854 40.888 1.00 20.15 199 ILE B CA 1
ATOM 3738 C C . ILE B 1 199 ? 9.975 -5.698 40.675 1.00 19.25 199 ILE B C 1
ATOM 3739 O O . ILE B 1 199 ? 10.447 -5.607 39.551 1.00 19.89 199 ILE B O 1
ATOM 3744 N N . GLY B 1 200 ? 10.739 -5.720 41.731 1.00 21.90 200 GLY B N 1
ATOM 3745 C CA . GLY B 1 200 ? 12.176 -5.682 41.517 1.00 21.97 200 GLY B CA 1
ATOM 3746 C C . GLY B 1 200 ? 12.583 -6.802 40.575 1.00 19.56 200 GLY B C 1
ATOM 3747 O O . GLY B 1 200 ? 13.119 -6.577 39.521 1.00 20.91 200 GLY B O 1
ATOM 3748 N N . GLN B 1 201 ? 12.139 -7.993 40.900 1.00 21.50 201 GLN B N 1
ATOM 3749 C CA . GLN B 1 201 ? 12.475 -9.167 40.128 1.00 23.30 201 GLN B CA 1
ATOM 3750 C C . GLN B 1 201 ? 11.935 -8.995 38.691 1.00 19.65 201 GLN B C 1
ATOM 3751 O O . GLN B 1 201 ? 12.585 -9.269 37.694 1.00 16.89 201 GLN B O 1
ATOM 3757 N N . LEU B 1 202 ? 10.741 -8.488 38.583 1.00 15.86 202 LEU B N 1
ATOM 3758 C CA . LEU B 1 202 ? 10.208 -8.319 37.282 1.00 16.65 202 LEU B CA 1
ATOM 3759 C C . LEU B 1 202 ? 11.122 -7.322 36.508 1.00 20.98 202 LEU B C 1
ATOM 3760 O O . LEU B 1 202 ? 11.481 -7.547 35.314 1.00 27.70 202 LEU B O 1
ATOM 3765 N N . VAL B 1 203 ? 11.612 -6.299 37.220 1.00 15.90 203 VAL B N 1
ATOM 3766 C CA . VAL B 1 203 ? 12.424 -5.301 36.571 1.00 14.32 203 VAL B CA 1
ATOM 3767 C C . VAL B 1 203 ? 13.791 -5.882 36.162 1.00 14.55 203 VAL B C 1
ATOM 3768 O O . VAL B 1 203 ? 14.349 -5.528 35.116 1.00 11.76 203 VAL B O 1
ATOM 3772 N N . ALA B 1 204 ? 14.333 -6.774 37.006 1.00 15.04 204 ALA B N 1
ATOM 3773 C CA . ALA B 1 204 ? 15.607 -7.421 36.702 1.00 15.08 204 ALA B CA 1
ATOM 3774 C C . ALA B 1 204 ? 15.521 -8.165 35.368 1.00 16.70 204 ALA B C 1
ATOM 3775 O O . ALA B 1 204 ? 16.361 -7.985 34.496 1.00 14.54 204 ALA B O 1
ATOM 3777 N N . GLU B 1 205 ? 14.511 -9.036 35.241 1.00 18.29 205 GLU B N 1
ATOM 3778 C CA . GLU B 1 205 ? 14.404 -9.890 34.086 1.00 20.68 205 GLU B CA 1
ATOM 3779 C C . GLU B 1 205 ? 14.404 -9.006 32.833 1.00 24.28 205 GLU B C 1
ATOM 3780 O O . GLU B 1 205 ? 15.078 -9.332 31.848 1.00 20.33 205 GLU B O 1
ATOM 3786 N N . ARG B 1 206 ? 13.641 -7.876 32.883 1.00 20.80 206 ARG B N 1
ATOM 3787 C CA . ARG B 1 206 ? 13.607 -6.962 31.760 1.00 18.30 206 ARG B CA 1
ATOM 3788 C C . ARG B 1 206 ? 14.921 -6.233 31.641 1.00 19.00 206 ARG B C 1
ATOM 3789 O O . ARG B 1 206 ? 15.286 -5.867 30.558 1.00 22.77 206 ARG B O 1
ATOM 3797 N N . LEU B 1 207 ? 15.652 -6.007 32.735 1.00 19.07 207 LEU B N 1
ATOM 3798 C CA . LEU B 1 207 ? 16.891 -5.259 32.512 1.00 16.21 207 LEU B CA 1
ATOM 3799 C C . LEU B 1 207 ? 17.977 -6.198 31.997 1.00 16.17 207 LEU B C 1
ATOM 3800 O O . LEU B 1 207 ? 18.914 -5.745 31.373 1.00 16.45 207 LEU B O 1
ATOM 3805 N N . ALA B 1 208 ? 17.831 -7.513 32.218 1.00 15.94 208 ALA B N 1
ATOM 3806 C CA . ALA B 1 208 ? 18.976 -8.402 32.033 1.00 19.91 208 ALA B CA 1
ATOM 3807 C C . ALA B 1 208 ? 19.560 -8.311 30.617 1.00 23.21 208 ALA B C 1
ATOM 3808 O O . ALA B 1 208 ? 20.774 -8.199 30.436 1.00 27.09 208 ALA B O 1
ATOM 3810 N N . PRO B 1 209 ? 18.740 -8.324 29.558 1.00 21.16 209 PRO B N 1
ATOM 3811 C CA . PRO B 1 209 ? 19.272 -8.395 28.215 1.00 19.40 209 PRO B CA 1
ATOM 3812 C C . PRO B 1 209 ? 19.721 -7.038 27.710 1.00 19.70 209 PRO B C 1
ATOM 3813 O O . PRO B 1 209 ? 19.668 -6.763 26.525 1.00 22.81 209 PRO B O 1
ATOM 3817 N N . PHE B 1 210 ? 20.075 -6.145 28.603 1.00 20.69 210 PHE B N 1
ATOM 3818 C CA . PHE B 1 210 ? 20.542 -4.850 28.129 1.00 19.89 210 PHE B CA 1
ATOM 3819 C C . PHE B 1 210 ? 21.979 -4.717 28.503 1.00 20.10 210 PHE B C 1
ATOM 3820 O O . PHE B 1 210 ? 22.542 -3.654 28.367 1.00 17.42 210 PHE B O 1
ATOM 3828 N N . ASN B 1 211 ? 22.493 -5.766 29.160 1.00 22.66 211 ASN B N 1
ATOM 3829 C CA . ASN B 1 211 ? 23.922 -5.965 29.338 1.00 19.09 211 ASN B CA 1
ATOM 3830 C C . ASN B 1 211 ? 24.461 -4.889 30.250 1.00 20.18 211 ASN B C 1
ATOM 3831 O O . ASN B 1 211 ? 25.319 -4.070 29.882 1.00 19.54 211 ASN B O 1
ATOM 3836 N N . VAL B 1 212 ? 23.862 -4.891 31.426 1.00 19.29 212 VAL B N 1
ATOM 3837 C CA . VAL B 1 212 ? 24.138 -3.994 32.517 1.00 21.30 212 VAL B CA 1
ATOM 3838 C C . VAL B 1 212 ? 24.547 -4.886 33.678 1.00 21.09 212 VAL B C 1
ATOM 3839 O O . VAL B 1 212 ? 24.220 -6.032 33.675 1.00 28.47 212 VAL B O 1
ATOM 3843 N N . THR B 1 213 ? 25.227 -4.349 34.668 1.00 20.52 213 THR B N 1
ATOM 3844 C CA . THR B 1 213 ? 25.418 -5.040 35.923 1.00 21.30 213 THR B CA 1
ATOM 3845 C C . THR B 1 213 ? 24.253 -4.710 36.836 1.00 23.09 213 THR B C 1
ATOM 3846 O O . THR B 1 213 ? 23.990 -3.531 37.073 1.00 30.91 213 THR B O 1
ATOM 3850 N N . LEU B 1 214 ? 23.523 -5.745 37.277 1.00 22.10 214 LEU B N 1
ATOM 3851 C CA . LEU B 1 214 ? 22.451 -5.568 38.251 1.00 22.27 214 LEU B CA 1
ATOM 3852 C C . LEU B 1 214 ? 22.964 -5.863 39.632 1.00 22.47 214 LEU B C 1
ATOM 3853 O O . LEU B 1 214 ? 23.585 -6.913 39.844 1.00 33.68 214 LEU B O 1
ATOM 3858 N N . GLN B 1 215 ? 22.592 -5.006 40.580 1.00 18.62 215 GLN B N 1
ATOM 3859 C CA . GLN B 1 215 ? 22.850 -5.283 41.992 1.00 18.22 215 GLN B CA 1
ATOM 3860 C C . GLN B 1 215 ? 21.606 -4.883 42.777 1.00 18.57 215 GLN B C 1
ATOM 3861 O O . GLN B 1 215 ? 20.864 -3.999 42.342 1.00 18.56 215 GLN B O 1
ATOM 3867 N N . HIS B 1 216 ? 21.345 -5.568 43.899 1.00 21.93 216 HIS B N 1
ATOM 3868 C CA . HIS B 1 216 ? 20.142 -5.287 44.656 1.00 20.02 216 HIS B CA 1
ATOM 3869 C C . HIS B 1 216 ? 20.441 -5.316 46.110 1.00 18.58 216 HIS B C 1
ATOM 3870 O O . HIS B 1 216 ? 21.378 -5.955 46.551 1.00 20.75 216 HIS B O 1
ATOM 3877 N N . TYR B 1 217 ? 19.629 -4.576 46.835 1.00 21.84 217 TYR B N 1
ATOM 3878 C CA . TYR B 1 217 ? 19.489 -4.736 48.269 1.00 20.96 217 TYR B CA 1
ATOM 3879 C C . TYR B 1 217 ? 18.075 -5.164 48.619 1.00 20.80 217 TYR B C 1
ATOM 3880 O O . TYR B 1 217 ? 17.086 -4.611 48.124 1.00 24.88 217 TYR B O 1
ATOM 3889 N N . ASP B 1 218 ? 18.022 -6.114 49.535 1.00 22.31 218 ASP B N 1
ATOM 3890 C CA . ASP B 1 218 ? 16.783 -6.645 50.069 1.00 23.60 218 ASP B CA 1
ATOM 3891 C C . ASP B 1 218 ? 17.037 -6.995 51.537 1.00 18.91 218 ASP B C 1
ATOM 3892 O O . ASP B 1 218 ? 18.123 -7.466 51.884 1.00 17.56 218 ASP B O 1
ATOM 3897 N N . PRO B 1 219 ? 16.080 -6.744 52.436 1.00 17.19 219 PRO B N 1
ATOM 3898 C CA . PRO B 1 219 ? 16.176 -7.239 53.795 1.00 20.73 219 PRO B CA 1
ATOM 3899 C C . PRO B 1 219 ? 16.107 -8.759 53.824 1.00 22.82 219 PRO B C 1
ATOM 3900 O O . PRO B 1 219 ? 16.550 -9.377 54.788 1.00 26.15 219 PRO B O 1
ATOM 3904 N N . ILE B 1 220 ? 15.606 -9.375 52.751 1.00 20.37 220 ILE B N 1
ATOM 3905 C CA . ILE B 1 220 ? 15.466 -10.810 52.810 1.00 18.67 220 ILE B CA 1
ATOM 3906 C C . ILE B 1 220 ? 16.286 -11.526 51.750 1.00 24.33 220 ILE B C 1
ATOM 3907 O O . ILE B 1 220 ? 17.159 -12.329 52.109 1.00 28.67 220 ILE B O 1
ATOM 3912 N N . ASN B 1 221 ? 16.141 -11.168 50.466 1.00 31.85 221 ASN B N 1
ATOM 3913 C CA . ASN B 1 221 ? 16.904 -11.925 49.456 1.00 41.99 221 ASN B CA 1
ATOM 3914 C C . ASN B 1 221 ? 18.349 -11.436 49.409 1.00 38.98 221 ASN B C 1
ATOM 3915 O O . ASN B 1 221 ? 18.734 -10.776 48.455 1.00 55.19 221 ASN B O 1
ATOM 3920 N N . GLN B 1 222 ? 19.154 -11.855 50.408 1.00 29.53 222 GLN B N 1
ATOM 3921 C CA . GLN B 1 222 ? 20.512 -11.363 50.564 1.00 29.10 222 GLN B CA 1
ATOM 3922 C C . GLN B 1 222 ? 21.522 -12.361 50.001 1.00 33.00 222 GLN B C 1
ATOM 3923 O O . GLN B 1 222 ? 22.730 -12.230 50.266 1.00 32.94 222 GLN B O 1
ATOM 3929 N N . GLN B 1 223 ? 21.025 -13.313 49.185 1.00 30.60 223 GLN B N 1
ATOM 3930 C CA . GLN B 1 223 ? 21.866 -14.208 48.383 1.00 35.66 223 GLN B CA 1
ATOM 3931 C C . GLN B 1 223 ? 21.998 -13.638 46.955 1.00 39.05 223 GLN B C 1
ATOM 3932 O O . GLN B 1 223 ? 21.104 -12.925 46.458 1.00 35.45 223 GLN B O 1
ATOM 3934 N N . ASP B 1 224 ? 23.123 -13.927 46.295 1.00 35.22 224 ASP B N 1
ATOM 3935 C CA . ASP B 1 224 ? 23.263 -13.533 44.906 1.00 32.58 224 ASP B CA 1
ATOM 3936 C C . ASP B 1 224 ? 22.118 -14.177 44.114 1.00 29.64 224 ASP B C 1
ATOM 3937 O O . ASP B 1 224 ? 21.578 -15.169 44.548 1.00 35.16 224 ASP B O 1
ATOM 3942 N N . HIS B 1 225 ? 21.653 -13.522 43.050 1.00 26.27 225 HIS B N 1
ATOM 3943 C CA . HIS B 1 225 ? 20.540 -13.996 42.259 1.00 26.16 225 HIS B CA 1
ATOM 3944 C C . HIS B 1 225 ? 21.058 -14.169 40.841 1.00 31.84 225 HIS B C 1
ATOM 3945 O O . HIS B 1 225 ? 21.886 -13.395 40.410 1.00 36.48 225 HIS B O 1
ATOM 3952 N N . LYS B 1 226 ? 20.631 -15.225 40.160 1.00 34.27 226 LYS B N 1
ATOM 3953 C CA . LYS B 1 226 ? 21.178 -15.512 38.854 1.00 45.35 226 LYS B CA 1
ATOM 3954 C C . LYS B 1 226 ? 20.623 -14.466 37.911 1.00 45.28 226 LYS B C 1
ATOM 3955 O O . LYS B 1 226 ? 19.544 -14.693 37.379 1.00 52.70 226 LYS B O 1
ATOM 3957 N N . LEU B 1 227 ? 21.293 -13.289 37.813 1.00 37.87 227 LEU B N 1
ATOM 3958 C CA . LEU B 1 227 ? 20.658 -12.004 37.400 1.00 33.26 227 LEU B CA 1
ATOM 3959 C C . LEU B 1 227 ? 21.216 -10.762 38.166 1.00 31.56 227 LEU B C 1
ATOM 3960 O O . LEU B 1 227 ? 21.786 -9.897 37.503 1.00 35.21 227 LEU B O 1
ATOM 3965 N N . SER B 1 228 ? 20.971 -10.631 39.528 1.00 25.17 228 SER B N 1
ATOM 3966 C CA . SER B 1 228 ? 21.527 -9.565 40.388 1.00 21.11 228 SER B CA 1
ATOM 3967 C C . SER B 1 228 ? 22.439 -10.112 41.503 1.00 20.69 228 SER B C 1
ATOM 3968 O O . SER B 1 228 ? 22.028 -10.993 42.236 1.00 19.56 228 SER B O 1
ATOM 3970 N N . LYS B 1 229 ? 23.591 -9.439 41.723 1.00 18.23 229 LYS B N 1
ATOM 3971 C CA . LYS B 1 229 ? 24.456 -9.630 42.907 1.00 17.56 229 LYS B CA 1
ATOM 3972 C C . LYS B 1 229 ? 23.842 -8.908 44.113 1.00 18.38 229 LYS B C 1
ATOM 3973 O O . LYS B 1 229 ? 23.652 -7.678 44.072 1.00 19.17 229 LYS B O 1
ATOM 3975 N N . PHE B 1 230 ? 23.578 -9.667 45.203 1.00 15.37 230 PHE B N 1
ATOM 3976 C CA . PHE B 1 230 ? 23.250 -9.035 46.467 1.00 15.89 230 PHE B CA 1
ATOM 3977 C C . PHE B 1 230 ? 24.336 -8.048 46.846 1.00 17.61 230 PHE B C 1
ATOM 3978 O O . PHE B 1 230 ? 25.527 -8.301 46.621 1.00 19.71 230 PHE B O 1
ATOM 3986 N N . VAL B 1 231 ? 23.930 -6.961 47.508 1.00 16.85 231 VAL B N 1
ATOM 3987 C CA . VAL B 1 231 ? 24.909 -5.974 47.900 1.00 16.42 231 VAL B CA 1
ATOM 3988 C C . VAL B 1 231 ? 24.352 -5.180 49.066 1.00 18.85 231 VAL B C 1
ATOM 3989 O O . VAL B 1 231 ? 23.135 -5.003 49.177 1.00 24.78 231 VAL B O 1
ATOM 3993 N N . SER B 1 232 ? 25.239 -4.726 49.958 1.00 17.68 232 SER B N 1
ATOM 3994 C CA . SER B 1 232 ? 24.807 -3.849 51.040 1.00 16.97 232 SER B CA 1
ATOM 3995 C C . SER B 1 232 ? 24.230 -2.541 50.484 1.00 17.30 232 SER B C 1
ATOM 3996 O O . SER B 1 232 ? 24.645 -2.065 49.449 1.00 20.01 232 SER B O 1
ATOM 3999 N N . PHE B 1 233 ? 23.376 -1.922 51.270 1.00 16.70 233 PHE B N 1
ATOM 4000 C CA . PHE B 1 233 ? 22.645 -0.763 50.875 1.00 17.99 233 PHE B CA 1
ATOM 4001 C C . PHE B 1 233 ? 23.634 0.375 50.719 1.00 20.72 233 PHE B C 1
ATOM 4002 O O . PHE B 1 233 ? 23.663 1.028 49.701 1.00 29.43 233 PHE B O 1
ATOM 4010 N N . ASP B 1 234 ? 24.484 0.546 51.696 1.00 24.65 234 ASP B N 1
ATOM 4011 C CA . ASP B 1 234 ? 25.595 1.447 51.532 1.00 25.62 234 ASP B CA 1
ATOM 4012 C C . ASP B 1 234 ? 26.067 1.335 50.103 1.00 25.37 234 ASP B C 1
ATOM 4013 O O . ASP B 1 234 ? 26.193 2.339 49.388 1.00 29.81 234 ASP B O 1
ATOM 4018 N N . GLU B 1 235 ? 26.383 0.113 49.702 1.00 25.72 235 GLU B N 1
ATOM 4019 C CA . GLU B 1 235 ? 27.117 -0.073 48.470 1.00 24.03 235 GLU B CA 1
ATOM 4020 C C . GLU B 1 235 ? 26.162 0.185 47.282 1.00 24.64 235 GLU B C 1
ATOM 4021 O O . GLU B 1 235 ? 26.489 0.899 46.351 1.00 27.41 235 GLU B O 1
ATOM 4027 N N . LEU B 1 236 ? 24.943 -0.296 47.383 1.00 19.32 236 LEU B N 1
ATOM 4028 C CA . LEU B 1 236 ? 23.956 0.059 46.405 1.00 22.74 236 LEU B CA 1
ATOM 4029 C C . LEU B 1 236 ? 24.005 1.562 46.140 1.00 29.71 236 LEU B C 1
ATOM 4030 O O . LEU B 1 236 ? 24.036 1.985 44.981 1.00 34.92 236 LEU B O 1
ATOM 4035 N N . VAL B 1 237 ? 23.937 2.358 47.221 1.00 24.51 237 VAL B N 1
ATOM 4036 C CA . VAL B 1 237 ? 23.784 3.786 47.084 1.00 20.54 237 VAL B CA 1
ATOM 4037 C C . VAL B 1 237 ? 24.962 4.328 46.299 1.00 22.01 237 VAL B C 1
ATOM 4038 O O . VAL B 1 237 ? 24.821 5.256 45.497 1.00 24.43 237 VAL B O 1
ATOM 4042 N N . SER B 1 238 ? 26.154 3.845 46.632 1.00 22.65 238 SER B N 1
ATOM 4043 C CA . SER B 1 238 ? 27.341 4.599 46.218 1.00 21.74 238 SER B CA 1
ATOM 4044 C C . SER B 1 238 ? 27.908 4.066 44.910 1.00 22.74 238 SER B C 1
ATOM 4045 O O . SER B 1 238 ? 28.593 4.789 44.208 1.00 21.23 238 SER B O 1
ATOM 4048 N N . SER B 1 239 ? 27.554 2.827 44.546 1.00 25.19 239 SER B N 1
ATOM 4049 C CA . SER B 1 239 ? 28.203 2.186 43.427 1.00 24.74 239 SER B CA 1
ATOM 4050 C C . SER B 1 239 ? 27.306 2.208 42.176 1.00 30.04 239 SER B C 1
ATOM 4051 O O . SER B 1 239 ? 27.804 2.062 41.070 1.00 31.11 239 SER B O 1
ATOM 4054 N N . SER B 1 240 ? 25.998 2.471 42.361 1.00 28.56 240 SER B N 1
ATOM 4055 C CA . SER B 1 240 ? 25.040 2.312 41.281 1.00 31.54 240 SER B CA 1
ATOM 4056 C C . SER B 1 240 ? 25.114 3.520 40.368 1.00 25.47 240 SER B C 1
ATOM 4057 O O . SER B 1 240 ? 25.217 4.630 40.857 1.00 24.79 240 SER B O 1
ATOM 4060 N N . ASP B 1 241 ? 24.928 3.286 39.078 1.00 22.84 241 ASP B N 1
ATOM 4061 C CA . ASP B 1 241 ? 24.866 4.368 38.078 1.00 20.25 241 ASP B CA 1
ATOM 4062 C C . ASP B 1 241 ? 23.490 5.002 38.210 1.00 21.56 241 ASP B C 1
ATOM 4063 O O . ASP B 1 241 ? 23.376 6.196 38.188 1.00 29.42 241 ASP B O 1
ATOM 4068 N N . ALA B 1 242 ? 22.490 4.163 38.336 1.00 18.70 242 ALA B N 1
ATOM 4069 C CA . ALA B 1 242 ? 21.101 4.587 38.533 1.00 16.93 242 ALA B CA 1
ATOM 4070 C C . ALA B 1 242 ? 20.487 3.631 39.536 1.00 15.62 242 ALA B C 1
ATOM 4071 O O . ALA B 1 242 ? 20.811 2.500 39.495 1.00 18.45 242 ALA B O 1
ATOM 4073 N N . ILE B 1 243 ? 19.651 4.127 40.430 1.00 15.80 243 ILE B N 1
ATOM 4074 C CA . ILE B 1 243 ? 18.959 3.244 41.401 1.00 17.51 243 ILE B CA 1
ATOM 4075 C C . ILE B 1 243 ? 17.461 3.232 41.099 1.00 16.82 243 ILE B C 1
ATOM 4076 O O . ILE B 1 243 ? 16.911 4.248 40.849 1.00 17.80 243 ILE B O 1
ATOM 4081 N N . THR B 1 244 ? 16.845 2.068 41.116 1.00 13.87 244 THR B N 1
ATOM 4082 C CA . THR B 1 244 ? 15.378 2.025 41.007 1.00 14.17 244 THR B CA 1
ATOM 4083 C C . THR B 1 244 ? 14.840 1.482 42.332 1.00 15.33 244 THR B C 1
ATOM 4084 O O . THR B 1 244 ? 15.382 0.539 42.819 1.00 18.28 244 THR B O 1
ATOM 4088 N N . ILE B 1 245 ? 13.817 2.110 42.878 1.00 13.81 245 ILE B N 1
ATOM 4089 C CA . ILE B 1 245 ? 13.235 1.728 44.190 1.00 14.90 245 ILE B CA 1
ATOM 4090 C C . ILE B 1 245 ? 12.035 0.811 43.981 1.00 16.84 245 ILE B C 1
ATOM 4091 O O . ILE B 1 245 ? 11.089 1.255 43.437 1.00 16.80 245 ILE B O 1
ATOM 4096 N N . HIS B 1 246 ? 12.082 -0.413 44.484 1.00 17.16 246 HIS B N 1
ATOM 4097 C CA . HIS B 1 246 ? 10.925 -1.316 44.313 1.00 22.18 246 HIS B CA 1
ATOM 4098 C C . HIS B 1 246 ? 10.450 -1.819 45.668 1.00 28.36 246 HIS B C 1
ATOM 4099 O O . HIS B 1 246 ? 9.880 -2.867 45.713 1.00 29.80 246 HIS B O 1
ATOM 4106 N N . ALA B 1 247 ? 10.611 -0.998 46.698 1.00 37.52 247 ALA B N 1
ATOM 4107 C CA . ALA B 1 247 ? 10.307 -1.357 48.095 1.00 28.56 247 ALA B CA 1
ATOM 4108 C C . ALA B 1 247 ? 8.957 -0.868 48.607 1.00 23.39 247 ALA B C 1
ATOM 4109 O O . ALA B 1 247 ? 8.364 0.011 48.043 1.00 19.91 247 ALA B O 1
ATOM 4111 N N . PRO B 1 248 ? 8.440 -1.516 49.653 1.00 22.18 248 PRO B N 1
ATOM 4112 C CA . PRO B 1 248 ? 7.212 -1.104 50.288 1.00 22.32 248 PRO B CA 1
ATOM 4113 C C . PRO B 1 248 ? 7.424 0.068 51.241 1.00 23.14 248 PRO B C 1
ATOM 4114 O O . PRO B 1 248 ? 8.476 0.248 51.667 1.00 29.93 248 PRO B O 1
ATOM 4118 N N . LEU B 1 249 ? 6.381 0.831 51.519 1.00 23.45 249 LEU B N 1
ATOM 4119 C CA . LEU B 1 249 ? 6.494 1.938 52.492 1.00 21.68 249 LEU B CA 1
ATOM 4120 C C . LEU B 1 249 ? 6.297 1.400 53.917 1.00 25.74 249 LEU B C 1
ATOM 4121 O O . LEU B 1 249 ? 5.193 1.062 54.318 1.00 19.72 249 LEU B O 1
ATOM 4126 N N . THR B 1 250 ? 7.436 1.237 54.564 1.00 32.06 250 THR B N 1
ATOM 4127 C CA . THR B 1 250 ? 7.624 0.779 55.948 1.00 30.26 250 THR B CA 1
ATOM 4128 C C . THR B 1 250 ?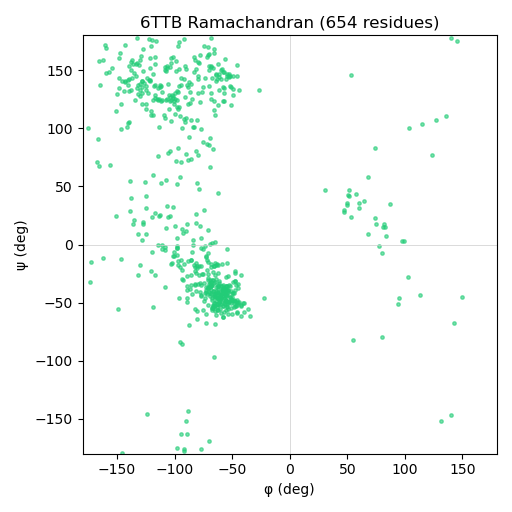 8.267 1.911 56.742 1.00 33.36 250 THR B C 1
ATOM 4129 O O . THR B 1 250 ? 8.650 2.910 56.170 1.00 35.56 250 THR B O 1
ATOM 4133 N N . PRO B 1 251 ? 8.453 1.783 58.062 1.00 31.45 251 PRO B N 1
ATOM 4134 C CA . PRO B 1 251 ? 9.075 2.836 58.832 1.00 30.28 251 PRO B CA 1
ATOM 4135 C C . PRO B 1 251 ? 10.561 3.062 58.534 1.00 33.06 251 PRO B C 1
ATOM 4136 O O . PRO B 1 251 ? 11.035 4.100 58.836 1.00 39.99 251 PRO B O 1
ATOM 4140 N N . GLU B 1 252 ? 11.236 2.081 57.935 1.00 35.44 252 GLU B N 1
ATOM 4141 C CA . GLU B 1 252 ? 12.670 2.161 57.584 1.00 32.57 252 GLU B CA 1
ATOM 4142 C C . GLU B 1 252 ? 12.844 2.568 56.117 1.00 28.25 252 GLU B C 1
ATOM 4143 O O . GLU B 1 252 ? 13.938 2.851 55.754 1.00 34.41 252 GLU B O 1
ATOM 4149 N N . THR B 1 253 ? 11.802 2.508 55.303 1.00 19.35 253 THR B N 1
ATOM 4150 C CA . THR B 1 253 ? 11.848 3.021 53.909 1.00 18.02 253 THR B CA 1
ATOM 4151 C C . THR B 1 253 ? 11.249 4.433 53.933 1.00 22.11 253 THR B C 1
ATOM 4152 O O . THR B 1 253 ? 11.491 5.204 53.048 1.00 22.35 253 THR B O 1
ATOM 4156 N N . ASP B 1 254 ? 10.517 4.770 54.985 1.00 29.87 254 ASP B N 1
ATOM 4157 C CA . ASP B 1 254 ? 10.000 6.145 55.071 1.00 24.86 254 ASP B CA 1
ATOM 4158 C C . ASP B 1 254 ? 11.190 7.087 55.146 1.00 22.82 254 ASP B C 1
ATOM 4159 O O . ASP B 1 254 ? 12.047 6.888 56.012 1.00 18.99 254 ASP B O 1
ATOM 4164 N N . ASN B 1 255 ? 11.278 7.975 54.164 1.00 22.88 255 ASN B N 1
ATOM 4165 C CA . ASN B 1 255 ? 12.318 9.023 54.059 1.00 22.25 255 ASN B CA 1
ATOM 4166 C C . ASN B 1 255 ? 13.725 8.431 53.985 1.00 20.82 255 ASN B C 1
ATOM 4167 O O . ASN B 1 255 ? 14.634 9.100 54.397 1.00 21.17 255 ASN B O 1
ATOM 4172 N N . LEU B 1 256 ? 13.893 7.252 53.412 1.00 19.51 256 LEU B N 1
ATOM 4173 C CA . LEU B 1 256 ? 15.220 6.617 53.388 1.00 19.64 256 LEU B CA 1
ATOM 4174 C C . LEU B 1 256 ? 16.104 7.389 52.424 1.00 22.77 256 LEU B C 1
ATOM 4175 O O . LEU B 1 256 ? 17.248 7.614 52.702 1.00 23.46 256 LEU B O 1
ATOM 4180 N N . PHE B 1 257 ? 15.519 7.836 51.333 1.00 24.69 257 PHE B N 1
ATOM 4181 C CA . PHE B 1 257 ? 16.262 8.596 50.312 1.00 22.75 257 PHE B CA 1
ATOM 4182 C C . PHE B 1 257 ? 16.067 10.058 50.638 1.00 25.48 257 PHE B C 1
ATOM 4183 O O . PHE B 1 257 ? 15.356 10.723 49.950 1.00 33.10 257 PHE B O 1
ATOM 4191 N N . ASP B 1 258 ? 16.702 10.477 51.720 1.00 25.81 258 ASP B N 1
ATOM 4192 C CA . ASP B 1 258 ? 16.722 11.856 52.239 1.00 26.14 258 ASP B CA 1
ATOM 4193 C C . ASP B 1 258 ? 17.971 12.536 51.699 1.00 31.01 258 ASP B C 1
ATOM 4194 O O . ASP B 1 258 ? 18.612 11.999 50.818 1.00 33.00 258 ASP B O 1
ATOM 4199 N N . LYS B 1 259 ? 18.357 13.645 52.304 1.00 26.30 259 LYS B N 1
ATOM 4200 C CA . LYS B 1 259 ? 19.485 14.435 51.786 1.00 21.73 259 LYS B CA 1
ATOM 4201 C C . LYS B 1 259 ? 20.796 13.690 51.923 1.00 22.75 259 LYS B C 1
ATOM 4202 O O . LYS B 1 259 ? 21.654 13.908 51.118 1.00 36.06 259 LYS B O 1
ATOM 4207 N N . ASP B 1 260 ? 20.934 12.851 52.925 1.00 24.56 260 ASP B N 1
ATOM 4208 C CA . ASP B 1 260 ? 22.207 12.146 53.158 1.00 25.32 260 ASP B CA 1
ATOM 4209 C C . ASP B 1 260 ? 22.456 11.045 52.140 1.00 26.63 260 ASP B C 1
ATOM 4210 O O . ASP B 1 260 ? 23.543 10.971 51.654 1.00 26.43 260 ASP B O 1
ATOM 4215 N N . VAL B 1 261 ? 21.461 10.226 51.862 1.00 22.17 261 VAL B N 1
ATOM 4216 C CA . VAL B 1 261 ? 21.608 9.083 50.930 1.00 16.07 261 VAL B CA 1
ATOM 4217 C C . VAL B 1 261 ? 21.753 9.583 49.502 1.00 15.39 261 VAL B C 1
ATOM 4218 O O . VAL B 1 261 ? 22.520 9.041 48.792 1.00 13.92 261 VAL B O 1
ATOM 4222 N N . LEU B 1 262 ? 21.096 10.677 49.190 1.00 17.59 262 LEU B N 1
ATOM 4223 C CA . LEU B 1 262 ? 21.073 11.299 47.857 1.00 17.39 262 LEU B CA 1
ATOM 4224 C C . LEU B 1 262 ? 22.465 11.783 47.479 1.00 20.02 262 LEU B C 1
ATOM 4225 O O . LEU B 1 262 ? 22.819 11.713 46.337 1.00 24.86 262 LEU B O 1
ATOM 4230 N N . SER B 1 263 ? 23.198 12.276 48.450 1.00 20.67 263 SER B N 1
ATOM 4231 C CA . SER B 1 263 ? 24.558 12.823 48.297 1.00 22.49 263 SER B CA 1
ATOM 4232 C C . SER B 1 263 ? 25.614 11.728 48.450 1.00 22.17 263 SER B C 1
ATOM 4233 O O . SER B 1 263 ? 26.756 11.956 48.096 1.00 18.44 263 SER B O 1
ATOM 4236 N N . ARG B 1 264 ? 25.207 10.576 48.972 1.00 22.20 264 ARG B N 1
ATOM 4237 C CA . ARG B 1 264 ? 26.084 9.389 49.117 1.00 25.36 264 ARG B CA 1
ATOM 4238 C C . ARG B 1 264 ? 26.105 8.665 47.773 1.00 31.38 264 ARG B C 1
ATOM 4239 O O . ARG B 1 264 ? 27.086 8.005 47.469 1.00 33.70 264 ARG B O 1
ATOM 4247 N N . MET B 1 265 ? 25.069 8.904 46.968 1.00 29.62 265 MET B N 1
ATOM 4248 C CA . MET B 1 265 ? 24.900 8.435 45.580 1.00 24.63 265 MET B CA 1
ATOM 4249 C C . MET B 1 265 ? 25.968 9.135 44.756 1.00 26.25 265 MET B C 1
ATOM 4250 O O . MET B 1 265 ? 26.287 10.270 45.034 1.00 22.85 265 MET B O 1
ATOM 4255 N N . LYS B 1 266 ? 26.426 8.533 43.674 1.00 25.05 266 LYS B N 1
ATOM 4256 C CA . LYS B 1 266 ? 27.486 9.231 42.926 1.00 23.95 266 LYS B CA 1
ATOM 4257 C C . LYS B 1 266 ? 26.999 10.527 42.298 1.00 26.36 266 LYS B C 1
ATOM 4258 O O . LYS B 1 266 ? 25.833 10.629 41.958 1.00 25.37 266 LYS B O 1
ATOM 4264 N N . LYS B 1 267 ? 27.951 11.340 41.810 1.00 27.51 267 LYS B N 1
ATOM 4265 C CA . LYS B 1 267 ? 27.629 12.524 40.994 1.00 23.27 267 LYS B CA 1
ATOM 4266 C C . LYS B 1 267 ? 26.968 12.039 39.725 1.00 22.82 267 LYS B C 1
ATOM 4267 O O . LYS B 1 267 ? 27.284 10.948 39.277 1.00 33.68 267 LYS B O 1
ATOM 4271 N N . HIS B 1 268 ? 25.968 12.772 39.228 1.00 19.53 268 HIS B N 1
ATOM 4272 C CA . HIS B 1 268 ? 25.484 12.532 37.859 1.00 19.34 268 HIS B CA 1
ATOM 4273 C C . HIS B 1 268 ? 24.781 11.193 37.714 1.00 18.39 268 HIS B C 1
ATOM 4274 O O . HIS B 1 268 ? 24.575 10.733 36.592 1.00 21.07 268 HIS B O 1
ATOM 4281 N N . SER B 1 269 ? 24.526 10.520 38.825 1.00 15.28 269 SER B N 1
ATOM 4282 C CA . SER B 1 269 ? 23.711 9.334 38.768 1.00 16.30 269 SER B CA 1
ATOM 4283 C C . SER B 1 269 ? 22.230 9.723 38.629 1.00 18.58 269 SER B C 1
ATOM 4284 O O . SER B 1 269 ? 21.876 10.912 38.447 1.00 18.96 269 SER B O 1
ATOM 4287 N N . TYR B 1 270 ? 21.381 8.682 38.659 1.00 17.83 270 TYR B N 1
ATOM 4288 C CA . TYR B 1 270 ? 19.973 8.783 38.336 1.00 14.25 270 TYR B CA 1
ATOM 4289 C C . TYR B 1 270 ? 19.158 8.009 39.391 1.00 13.80 270 TYR B C 1
ATOM 4290 O O . TYR B 1 270 ? 19.574 6.965 39.897 1.00 12.51 270 TYR B O 1
ATOM 4299 N N . LEU B 1 271 ? 17.954 8.487 39.668 1.00 13.22 271 LEU B N 1
ATOM 4300 C CA . LEU B 1 271 ? 17.092 7.829 40.614 1.00 14.81 271 LEU B CA 1
ATOM 4301 C C . LEU B 1 271 ? 15.726 7.647 39.983 1.00 16.01 271 LEU B C 1
ATOM 4302 O O . LEU B 1 271 ? 15.157 8.575 39.476 1.00 17.73 271 LEU B O 1
ATOM 4307 N N . VAL B 1 272 ? 15.183 6.445 40.107 1.00 17.07 272 VAL B N 1
ATOM 4308 C CA . VAL B 1 272 ? 13.894 6.161 39.556 1.00 16.90 272 VAL B CA 1
ATOM 4309 C C . VAL B 1 272 ? 13.081 5.555 40.661 1.00 20.08 272 VAL B C 1
ATOM 4310 O O . VAL B 1 272 ? 13.564 4.662 41.365 1.00 26.90 272 VAL B O 1
ATOM 4314 N N . ASN B 1 273 ? 11.877 6.097 40.833 1.00 20.40 273 ASN B N 1
ATOM 4315 C CA . ASN B 1 273 ? 11.050 5.692 41.940 1.00 22.75 273 ASN B CA 1
ATOM 4316 C C . ASN B 1 273 ? 9.609 5.599 41.494 1.00 18.64 273 ASN B C 1
ATOM 4317 O O . ASN B 1 273 ? 8.953 6.581 41.365 1.00 18.28 273 ASN B O 1
ATOM 4322 N N . THR B 1 274 ? 9.162 4.379 41.330 1.00 18.33 274 THR B N 1
ATOM 4323 C CA . THR B 1 274 ? 7.803 4.025 41.039 1.00 19.50 274 THR B CA 1
ATOM 4324 C C . THR B 1 274 ? 7.307 3.150 42.181 1.00 21.88 274 THR B C 1
ATOM 4325 O O . THR B 1 274 ? 6.433 2.316 41.947 1.00 24.27 274 THR B O 1
ATOM 4329 N N . ALA B 1 275 ? 7.928 3.270 43.378 1.00 21.34 275 ALA B N 1
ATOM 4330 C CA . ALA B 1 275 ? 7.451 2.514 44.564 1.00 24.08 275 ALA B CA 1
ATOM 4331 C C . ALA B 1 275 ? 6.496 3.350 45.380 1.00 24.73 275 ALA B C 1
ATOM 4332 O O . ALA B 1 275 ? 5.292 3.298 45.119 1.00 29.19 275 ALA B O 1
ATOM 4334 N N . ARG B 1 276 ? 7.020 4.182 46.297 1.00 24.27 276 ARG B N 1
ATOM 4335 C CA . ARG B 1 276 ? 6.117 5.163 46.898 1.00 25.36 276 ARG B CA 1
ATOM 4336 C C . ARG B 1 276 ? 6.787 6.530 47.065 1.00 20.97 276 ARG B C 1
ATOM 4337 O O . ARG B 1 276 ? 7.906 6.621 47.485 1.00 24.75 276 ARG B O 1
ATOM 4345 N N . GLY B 1 277 ? 6.059 7.593 46.850 1.00 18.62 277 GLY B N 1
ATOM 4346 C CA . GLY B 1 277 ? 6.665 8.920 46.924 1.00 16.72 277 GLY B CA 1
ATOM 4347 C C . GLY B 1 277 ? 7.452 9.188 48.224 1.00 17.83 277 GLY B C 1
ATOM 4348 O O . GLY B 1 277 ? 8.514 9.803 48.164 1.00 17.78 277 GLY B O 1
ATOM 4349 N N . LYS B 1 278 ? 6.902 8.832 49.418 1.00 18.70 278 LYS B N 1
ATOM 4350 C CA . LYS B 1 278 ? 7.545 9.274 50.692 1.00 16.21 278 LYS B CA 1
ATOM 4351 C C . LYS B 1 278 ? 8.854 8.539 50.943 1.00 13.95 278 LYS B C 1
ATOM 4352 O O . LYS B 1 278 ? 9.610 8.925 51.825 1.00 20.62 278 LYS B O 1
ATOM 4354 N N . ILE B 1 279 ? 9.179 7.541 50.138 1.00 12.63 279 ILE B N 1
ATOM 4355 C CA . ILE B 1 279 ? 10.492 6.907 50.290 1.00 12.65 279 ILE B CA 1
ATOM 4356 C C . ILE B 1 279 ? 11.573 7.889 49.922 1.00 12.26 279 ILE B C 1
ATOM 4357 O O . ILE B 1 279 ? 12.743 7.746 50.373 1.00 11.06 279 ILE B O 1
ATOM 4362 N N . VAL B 1 280 ? 11.184 8.881 49.105 1.00 11.88 280 VAL B N 1
ATOM 4363 C CA . VAL B 1 280 ? 12.171 9.857 48.703 1.00 12.90 280 VAL B CA 1
ATOM 4364 C C . VAL B 1 280 ? 11.782 11.217 49.219 1.00 12.95 280 VAL B C 1
ATOM 4365 O O . VAL B 1 280 ? 10.723 11.726 48.901 1.00 11.96 280 VAL B O 1
ATOM 4369 N N . ASN B 1 281 ? 12.739 11.843 49.888 1.00 15.92 281 ASN B N 1
ATOM 4370 C CA . ASN B 1 281 ? 12.493 13.104 50.568 1.00 19.82 281 ASN B CA 1
ATOM 4371 C C . ASN B 1 281 ? 12.162 14.196 49.549 1.00 19.55 281 ASN B C 1
ATOM 4372 O O . ASN B 1 281 ? 13.038 14.643 48.780 1.00 23.79 281 ASN B O 1
ATOM 4377 N N . ARG B 1 282 ? 10.921 14.636 49.563 1.00 20.07 282 ARG B N 1
ATOM 4378 C CA . ARG B 1 282 ? 10.398 15.561 48.561 1.00 22.40 282 ARG B CA 1
ATOM 4379 C C . ARG B 1 282 ? 11.424 16.642 48.282 1.00 21.79 282 ARG B C 1
ATOM 4380 O O . ARG B 1 282 ? 11.770 16.904 47.145 1.00 30.13 282 ARG B O 1
ATOM 4388 N N . ASP B 1 283 ? 11.898 17.279 49.322 1.00 24.14 283 ASP B N 1
ATOM 4389 C CA . ASP B 1 283 ? 12.570 18.549 49.126 1.00 26.25 283 ASP B CA 1
ATOM 4390 C C . ASP B 1 283 ? 14.064 18.305 48.895 1.00 22.02 283 ASP B C 1
ATOM 4391 O O . ASP B 1 283 ? 14.686 18.969 48.048 1.00 14.98 283 ASP B O 1
ATOM 4396 N N . ALA B 1 284 ? 14.620 17.333 49.650 1.00 17.16 284 ALA B N 1
ATOM 4397 C CA . ALA B 1 284 ? 15.984 16.901 49.397 1.00 21.30 284 ALA B CA 1
ATOM 4398 C C . ALA B 1 284 ? 16.198 16.632 47.899 1.00 24.71 284 ALA B C 1
ATOM 4399 O O . ALA B 1 284 ? 17.227 16.963 47.367 1.00 31.46 284 ALA B O 1
ATOM 4401 N N . LEU B 1 285 ? 15.238 15.992 47.232 1.00 21.22 285 LEU B N 1
ATOM 4402 C CA . LEU B 1 285 ? 15.505 15.546 45.888 1.00 20.37 285 LEU B CA 1
ATOM 4403 C C . LEU B 1 285 ? 15.578 16.751 44.953 1.00 20.91 285 LEU B C 1
ATOM 4404 O O . LEU B 1 285 ? 16.316 16.754 43.944 1.00 23.35 285 LEU B O 1
ATOM 4409 N N . VAL B 1 286 ? 14.732 17.732 45.225 1.00 19.21 286 VAL B N 1
ATOM 4410 C CA . VAL B 1 286 ? 14.760 18.948 44.423 1.00 21.79 286 VAL B CA 1
ATOM 4411 C C . VAL B 1 286 ? 16.157 19.608 44.562 1.00 22.48 286 VAL B C 1
ATOM 4412 O O . VAL B 1 286 ? 16.818 19.913 43.549 1.00 20.98 286 VAL B O 1
ATOM 4416 N N . GLU B 1 287 ? 16.680 19.649 45.806 1.00 23.65 287 GLU B N 1
ATOM 4417 C CA . GLU B 1 287 ? 18.013 20.194 46.036 1.00 23.93 287 GLU B CA 1
ATOM 4418 C C . GLU B 1 287 ? 19.023 19.387 45.226 1.00 21.49 287 GLU B C 1
ATOM 4419 O O . GLU B 1 287 ? 19.904 19.947 44.594 1.00 26.09 287 GLU B O 1
ATOM 4421 N N . ALA B 1 288 ? 18.780 18.083 45.120 1.00 24.05 288 ALA B N 1
ATOM 4422 C CA . ALA B 1 288 ? 19.755 17.172 44.536 1.00 21.45 288 ALA B CA 1
ATOM 4423 C C . ALA B 1 288 ? 19.825 17.357 43.005 1.00 18.34 288 ALA B C 1
ATOM 4424 O O . ALA B 1 288 ? 20.901 17.378 42.451 1.00 16.83 288 ALA B O 1
ATOM 4426 N N . LEU B 1 289 ? 18.679 17.568 42.352 1.00 15.53 289 LEU B N 1
ATOM 4427 C CA . LEU B 1 289 ? 18.696 17.933 40.942 1.00 16.95 289 LEU B CA 1
ATOM 4428 C C . LEU B 1 289 ? 19.298 19.349 40.795 1.00 18.28 289 LEU B C 1
ATOM 4429 O O . LEU B 1 289 ? 20.271 19.568 40.056 1.00 20.97 289 LEU B O 1
ATOM 4434 N N . ALA B 1 290 ? 18.712 20.336 41.490 1.00 16.19 290 ALA B N 1
ATOM 4435 C CA . ALA B 1 290 ? 19.063 21.725 41.257 1.00 14.01 290 ALA B CA 1
ATOM 4436 C C . ALA B 1 290 ? 20.589 21.942 41.356 1.00 15.30 290 ALA B C 1
ATOM 4437 O O . ALA B 1 290 ? 21.172 22.735 40.617 1.00 14.03 290 ALA B O 1
ATOM 4439 N N . SER B 1 291 ? 21.231 21.207 42.250 1.00 17.62 291 SER B N 1
ATOM 4440 C CA . SER B 1 291 ? 22.656 21.333 42.444 1.00 18.45 291 SER B CA 1
ATOM 4441 C C . SER B 1 291 ? 23.412 20.537 41.376 1.00 21.05 291 SER B C 1
ATOM 4442 O O . SER B 1 291 ? 24.637 20.680 41.285 1.00 23.17 291 SER B O 1
ATOM 4445 N N . GLU B 1 292 ? 22.695 19.614 40.674 1.00 20.33 292 GLU B N 1
ATOM 4446 C CA . GLU B 1 292 ? 23.239 18.725 39.636 1.00 22.66 292 GLU B CA 1
ATOM 4447 C C . GLU B 1 292 ? 24.052 17.586 40.241 1.00 26.32 292 GLU B C 1
ATOM 4448 O O . GLU B 1 292 ? 24.854 16.955 39.541 1.00 31.21 292 GLU B O 1
ATOM 4454 N N . HIS B 1 293 ? 23.864 17.323 41.536 1.00 26.71 293 HIS B N 1
ATOM 4455 C CA . HIS B 1 293 ? 24.332 16.053 42.057 1.00 25.64 293 HIS B CA 1
ATOM 4456 C C . HIS B 1 293 ? 23.630 14.908 41.342 1.00 23.08 293 HIS B C 1
ATOM 4457 O O . HIS B 1 293 ? 24.275 13.946 40.916 1.00 28.73 293 HIS B O 1
ATOM 4464 N N . LEU B 1 294 ? 22.343 15.054 41.098 1.00 21.35 294 LEU B N 1
ATOM 4465 C CA . LEU B 1 294 ? 21.654 14.007 40.328 1.00 27.49 294 LEU B CA 1
ATOM 4466 C C . LEU B 1 294 ? 21.445 14.449 38.888 1.00 27.05 294 LEU B C 1
ATOM 4467 O O . LEU B 1 294 ? 20.877 15.527 38.644 1.00 22.36 294 LEU B O 1
ATOM 4472 N N . GLN B 1 295 ? 21.860 13.584 37.934 1.00 28.51 295 GLN B N 1
ATOM 4473 C CA . GLN B 1 295 ? 21.604 13.935 36.547 1.00 24.34 295 GLN B CA 1
ATOM 4474 C C . GLN B 1 295 ? 20.117 13.885 36.269 1.00 21.43 295 GLN B C 1
ATOM 4475 O O . GLN B 1 295 ? 19.617 14.698 35.499 1.00 25.82 295 GLN B O 1
ATOM 4481 N N . GLY B 1 296 ? 19.409 12.955 36.910 1.00 18.30 296 GLY B N 1
ATOM 4482 C CA . GLY B 1 296 ? 18.023 12.745 36.534 1.00 19.21 296 GLY B CA 1
ATOM 4483 C C . GLY B 1 296 ? 17.206 11.991 37.567 1.00 19.57 296 GLY B C 1
ATOM 4484 O O . GLY B 1 296 ? 17.758 11.296 38.428 1.00 20.14 296 GLY B O 1
ATOM 4485 N N . TYR B 1 297 ? 15.874 12.179 37.471 1.00 22.41 297 TYR B N 1
ATOM 4486 C CA . TYR B 1 297 ? 14.886 11.514 38.321 1.00 20.81 297 TYR B CA 1
ATOM 4487 C C . TYR B 1 297 ? 13.615 11.309 37.520 1.00 21.52 297 TYR B C 1
ATOM 4488 O O . TYR B 1 297 ? 13.187 12.215 36.799 1.00 19.15 297 TYR B O 1
ATOM 4497 N N . ALA B 1 298 ? 13.056 10.089 37.620 1.00 22.62 298 ALA B N 1
ATOM 4498 C CA . ALA B 1 298 ? 11.759 9.774 37.029 1.00 24.32 298 ALA B CA 1
ATOM 4499 C C . ALA B 1 298 ? 11.052 8.851 37.967 1.00 23.91 298 ALA B C 1
ATOM 4500 O O . ALA B 1 298 ? 11.680 8.329 38.880 1.00 35.94 298 ALA B O 1
ATOM 4502 N N . GLY B 1 299 ? 9.779 8.600 37.663 1.00 22.14 299 GLY B N 1
ATOM 4503 C CA . GLY B 1 299 ? 8.874 7.815 38.475 1.00 20.65 299 GLY B CA 1
ATOM 4504 C C . GLY B 1 299 ? 7.461 8.364 38.379 1.00 21.51 299 GLY B C 1
ATOM 4505 O O . GLY B 1 299 ? 7.256 9.441 37.817 1.00 22.19 299 GLY B O 1
ATOM 4506 N N . ASP B 1 300 ? 6.499 7.661 39.002 1.00 23.33 300 ASP B N 1
ATOM 4507 C CA . ASP B 1 300 ? 5.095 8.025 38.839 1.00 24.77 300 ASP B CA 1
ATOM 4508 C C . ASP B 1 300 ? 4.359 8.001 40.191 1.00 22.46 300 ASP B C 1
ATOM 4509 O O . ASP B 1 300 ? 3.138 7.919 40.218 1.00 19.18 300 ASP B O 1
ATOM 4514 N N . VAL B 1 301 ? 5.113 8.104 41.318 1.00 22.65 301 VAL B N 1
ATOM 4515 C CA . VAL B 1 301 ? 4.522 8.029 42.663 1.00 15.86 301 VAL B CA 1
ATOM 4516 C C . VAL B 1 301 ? 4.896 9.280 43.407 1.00 17.57 301 VAL B C 1
ATOM 4517 O O . VAL B 1 301 ? 5.971 9.804 43.198 1.00 22.01 301 VAL B O 1
ATOM 4521 N N . TRP B 1 302 ? 3.975 9.795 44.236 1.00 21.33 302 TRP B N 1
ATOM 4522 C CA . TRP B 1 302 ? 4.116 11.142 44.766 1.00 22.19 302 TRP B CA 1
ATOM 4523 C C . TRP B 1 302 ? 3.765 11.212 46.243 1.00 22.71 302 TRP B C 1
ATOM 4524 O O . TRP B 1 302 ? 2.875 10.489 46.702 1.00 23.24 302 TRP B O 1
ATOM 4535 N N . TYR B 1 303 ? 4.286 12.271 46.904 1.00 23.99 303 TYR B N 1
ATOM 4536 C CA . TYR B 1 303 ? 3.766 12.684 48.207 1.00 26.72 303 TYR B CA 1
ATOM 4537 C C . TYR B 1 303 ? 3.190 14.135 48.210 1.00 25.41 303 TYR B C 1
ATOM 4538 O O . TYR B 1 303 ? 3.909 15.143 48.281 1.00 18.37 303 TYR B O 1
ATOM 4547 N N . PRO B 1 304 ? 1.869 14.297 48.354 1.00 27.60 304 PRO B N 1
ATOM 4548 C CA . PRO B 1 304 ? 0.948 13.155 48.434 1.00 30.87 304 PRO B CA 1
ATOM 4549 C C . PRO B 1 304 ? 0.303 12.880 47.068 1.00 35.35 304 PRO B C 1
ATOM 4550 O O . PRO B 1 304 ? 0.632 13.524 46.101 1.00 34.35 304 PRO B O 1
ATOM 4554 N N . GLN B 1 305 ? -0.635 11.928 46.995 1.00 40.52 305 GLN B N 1
ATOM 4555 C CA . GLN B 1 305 ? -1.211 11.564 45.720 1.00 31.61 305 GLN B CA 1
ATOM 4556 C C . GLN B 1 305 ? -2.702 11.544 45.859 1.00 31.74 305 GLN B C 1
ATOM 4557 O O . GLN B 1 305 ? -3.189 10.780 46.682 1.00 29.13 305 GLN B O 1
ATOM 4563 N N . PRO B 1 306 ? -3.458 12.083 44.868 1.00 30.90 306 PRO B N 1
ATOM 4564 C CA . PRO B 1 306 ? -2.885 12.814 43.750 1.00 28.66 306 PRO B CA 1
ATOM 4565 C C . PRO B 1 306 ? -1.953 13.926 44.173 1.00 30.35 306 PRO B C 1
ATOM 4566 O O . PRO B 1 306 ? -2.228 14.613 45.112 1.00 40.95 306 PRO B O 1
ATOM 4570 N N . ALA B 1 307 ? -0.895 14.129 43.394 1.00 32.78 307 ALA B N 1
ATOM 4571 C CA . ALA B 1 307 ? -0.006 15.259 43.537 1.00 27.25 307 ALA B CA 1
ATOM 4572 C C . ALA B 1 307 ? -0.777 16.562 43.420 1.00 30.18 307 ALA B C 1
ATOM 4573 O O . ALA B 1 307 ? -1.444 16.833 42.419 1.00 33.75 307 ALA B O 1
ATOM 4575 N N . PRO B 1 308 ? -0.682 17.416 44.454 1.00 33.21 308 PRO B N 1
ATOM 4576 C CA . PRO B 1 308 ? -1.107 18.805 44.349 1.00 31.90 308 PRO B CA 1
ATOM 4577 C C . PRO B 1 308 ? -0.570 19.403 43.060 1.00 39.55 308 PRO B C 1
ATOM 4578 O O . PRO B 1 308 ? 0.563 19.116 42.653 1.00 34.33 308 PRO B O 1
ATOM 4582 N N . ALA B 1 309 ? -1.377 20.296 42.474 1.00 40.56 309 ALA B N 1
ATOM 4583 C CA . ALA B 1 309 ? -1.080 20.956 41.217 1.00 29.05 309 ALA B CA 1
ATOM 4584 C C . ALA B 1 309 ? 0.288 21.651 41.238 1.00 26.64 309 ALA B C 1
ATOM 4585 O O . ALA B 1 309 ? 0.885 21.863 40.188 1.00 29.16 309 ALA B O 1
ATOM 4587 N N . ASP B 1 310 ? 0.768 22.059 42.420 1.00 25.27 310 ASP B N 1
ATOM 4588 C CA . ASP B 1 310 ? 2.012 22.835 42.476 1.00 23.55 310 ASP B CA 1
ATOM 4589 C C . ASP B 1 310 ? 3.154 21.995 43.030 1.00 21.08 310 ASP B C 1
ATOM 4590 O O . ASP B 1 310 ? 4.130 22.533 43.514 1.00 23.07 310 ASP B O 1
ATOM 4595 N N . HIS B 1 311 ? 2.960 20.682 43.100 1.00 24.31 311 HIS B N 1
ATOM 4596 C CA . HIS B 1 311 ? 3.978 19.796 43.626 1.00 20.57 311 HIS B CA 1
ATOM 4597 C C . HIS B 1 311 ? 5.317 20.117 42.943 1.00 25.47 311 HIS B C 1
ATOM 4598 O O . HIS B 1 311 ? 5.425 20.117 41.689 1.00 26.73 311 HIS B O 1
ATOM 4605 N N . PRO B 1 312 ? 6.400 20.331 43.726 1.00 22.07 312 PRO B N 1
ATOM 4606 C CA . PRO B 1 312 ? 7.665 20.782 43.143 1.00 24.29 312 PRO B CA 1
ATOM 4607 C C . PRO B 1 312 ? 8.291 19.725 42.218 1.00 27.27 312 PRO B C 1
ATOM 4608 O O . PRO B 1 312 ? 9.162 20.039 41.402 1.00 32.97 312 PRO B O 1
ATOM 4612 N 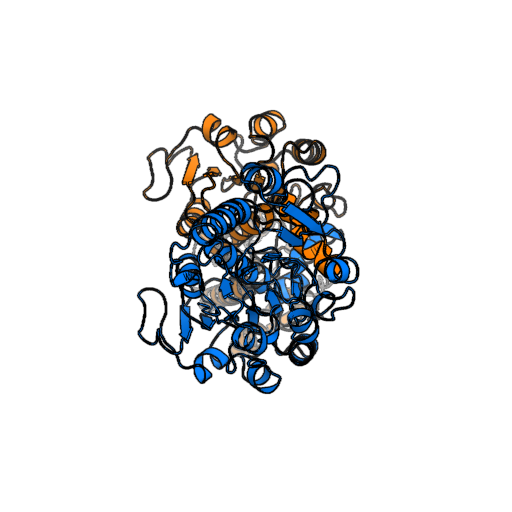N . TRP B 1 313 ? 7.857 18.474 42.345 1.00 22.03 313 TRP B N 1
ATOM 4613 C CA . TRP B 1 313 ? 8.436 17.426 41.524 1.00 24.86 313 TRP B CA 1
ATOM 4614 C C . TRP B 1 313 ? 7.938 17.590 40.079 1.00 26.21 313 TRP B C 1
ATOM 4615 O O . TRP B 1 313 ? 8.478 16.982 39.155 1.00 25.21 313 TRP B O 1
ATOM 4626 N N . ARG B 1 314 ? 6.951 18.463 39.864 1.00 24.93 314 ARG B N 1
ATOM 4627 C CA . ARG B 1 314 ? 6.416 18.589 38.517 1.00 25.06 314 ARG B CA 1
ATOM 4628 C C . ARG B 1 314 ? 7.376 19.416 37.684 1.00 25.49 314 ARG B C 1
ATOM 4629 O O . ARG B 1 314 ? 7.738 18.995 36.595 1.00 30.44 314 ARG B O 1
ATOM 4637 N N . THR B 1 315 ? 7.907 20.476 38.317 1.00 27.77 315 THR B N 1
ATOM 4638 C CA . THR B 1 315 ? 8.536 21.647 37.726 1.00 27.52 315 THR B CA 1
ATOM 4639 C C . THR B 1 315 ? 10.069 21.499 37.826 1.00 35.21 315 THR B C 1
ATOM 4640 O O . THR B 1 315 ? 10.845 22.295 37.245 1.00 32.64 315 THR B O 1
ATOM 4644 N N . MET B 1 316 ? 10.513 20.479 38.586 1.00 36.45 316 MET B N 1
ATOM 4645 C CA . MET B 1 316 ? 11.921 20.344 38.941 1.00 35.44 316 MET B CA 1
ATOM 4646 C C . MET B 1 316 ? 12.741 20.014 37.707 1.00 31.30 316 MET B C 1
ATOM 4647 O O . MET B 1 316 ? 12.236 19.461 36.733 1.00 32.26 316 MET B O 1
ATOM 4652 N N . PRO B 1 317 ? 14.024 20.364 37.708 1.00 30.53 317 PRO B N 1
ATOM 4653 C CA . PRO B 1 317 ? 14.837 20.219 36.492 1.00 31.60 317 PRO B CA 1
ATOM 4654 C C . PRO B 1 317 ? 14.942 18.728 36.148 1.00 34.54 317 PRO B C 1
ATOM 4655 O O . PRO B 1 317 ? 14.929 17.887 37.044 1.00 43.35 317 PRO B O 1
ATOM 4659 N N . ARG B 1 318 ? 15.006 18.404 34.850 1.00 26.77 318 ARG B N 1
ATOM 4660 C CA . ARG B 1 318 ? 15.421 17.088 34.418 1.00 24.19 318 ARG B CA 1
ATOM 4661 C C . ARG B 1 318 ? 14.615 16.026 35.158 1.00 27.95 318 ARG B C 1
ATOM 4662 O O . ARG B 1 318 ? 15.172 15.012 35.636 1.00 32.12 318 ARG B O 1
ATOM 4670 N N . ASN B 1 319 ? 13.308 16.274 35.315 1.00 25.23 319 ASN B N 1
ATOM 4671 C CA . ASN B 1 319 ? 12.444 15.188 35.755 1.00 24.84 319 ASN B CA 1
ATOM 4672 C C . ASN B 1 319 ? 11.894 14.471 34.531 1.00 18.18 319 ASN B C 1
ATOM 4673 O O . ASN B 1 319 ? 11.849 15.044 33.487 1.00 14.44 319 ASN B O 1
ATOM 4678 N N . ALA B 1 320 ? 11.559 13.184 34.697 1.00 19.93 320 ALA B N 1
ATOM 4679 C CA . ALA B 1 320 ? 10.695 12.444 33.795 1.00 17.25 320 ALA B CA 1
ATOM 4680 C C . ALA B 1 320 ? 9.520 11.838 34.569 1.00 16.72 320 ALA B C 1
ATOM 4681 O O . ALA B 1 320 ? 9.092 10.694 34.296 1.00 21.57 320 ALA B O 1
ATOM 4683 N N . MET B 1 321 ? 8.966 12.631 35.474 1.00 15.89 321 MET B N 1
ATOM 4684 C CA . MET B 1 321 ? 7.781 12.262 36.225 1.00 17.31 321 MET B CA 1
ATOM 4685 C C . MET B 1 321 ? 6.602 12.112 35.251 1.00 18.03 321 MET B C 1
ATOM 4686 O O . MET B 1 321 ? 6.491 12.872 34.285 1.00 15.48 321 MET B O 1
ATOM 4691 N N . THR B 1 322 ? 5.698 11.168 35.560 1.00 16.57 322 THR B N 1
ATOM 4692 C CA . THR B 1 322 ? 4.329 11.224 35.076 1.00 16.18 322 THR B CA 1
ATOM 4693 C C . THR B 1 322 ? 3.391 11.261 36.291 1.00 20.59 322 THR B C 1
ATOM 4694 O O . THR B 1 322 ? 3.798 11.019 37.424 1.00 20.49 322 THR B O 1
ATOM 4698 N N . VAL B 1 323 ? 2.113 11.509 36.062 1.00 22.80 323 VAL B N 1
ATOM 4699 C CA . VAL B 1 323 ? 1.135 11.253 37.111 1.00 19.74 323 VAL B CA 1
ATOM 4700 C C . VAL B 1 323 ? 1.028 9.736 37.235 1.00 21.96 323 VAL B C 1
ATOM 4701 O O . VAL B 1 323 ? 1.543 9.030 36.356 1.00 21.02 323 VAL B O 1
ATOM 4705 N N . HIS B 1 324 ? 0.328 9.235 38.300 1.00 25.06 324 HIS B N 1
ATOM 4706 C CA . HIS B 1 324 ? 0.263 7.795 38.553 1.00 23.74 324 HIS B CA 1
ATOM 4707 C C . HIS B 1 324 ? -0.932 7.171 37.832 1.00 26.39 324 HIS B C 1
ATOM 4708 O O . HIS B 1 324 ? -1.980 6.910 38.412 1.00 37.20 324 HIS B O 1
ATOM 4715 N N . TYR B 1 325 ? -0.784 6.961 36.549 1.00 27.76 325 TYR B N 1
ATOM 4716 C CA . TYR B 1 325 ? -1.649 6.043 35.836 1.00 28.87 325 TYR B CA 1
ATOM 4717 C C . TYR B 1 325 ? -0.797 4.828 35.554 1.00 27.76 325 TYR B C 1
ATOM 4718 O O . TYR B 1 325 ? 0.424 4.946 35.443 1.00 32.73 325 TYR B O 1
ATOM 4727 N N . SER B 1 326 ? -1.400 3.689 35.440 1.00 23.67 326 SER B N 1
ATOM 4728 C CA . SER B 1 326 ? -0.572 2.488 35.385 1.00 34.40 326 SER B CA 1
ATOM 4729 C C . SER B 1 326 ? -1.375 1.385 35.990 1.00 33.99 326 SER B C 1
ATOM 4730 O O . SER B 1 326 ? -1.510 0.312 35.404 1.00 30.11 326 SER B O 1
ATOM 4732 N N . GLY B 1 327 ? -1.987 1.732 37.116 1.00 39.77 327 GLY B N 1
ATOM 4733 C CA . GLY B 1 327 ? -3.286 1.192 37.426 1.00 34.96 327 GLY B CA 1
ATOM 4734 C C . GLY B 1 327 ? -4.266 1.455 36.298 1.00 38.62 327 GLY B C 1
ATOM 4735 O O . GLY B 1 327 ? -5.415 1.038 36.384 1.00 42.52 327 GLY B O 1
ATOM 4736 N N . MET B 1 328 ? -3.840 2.191 35.252 1.00 40.92 328 MET B N 1
ATOM 4737 C CA . MET B 1 328 ? -4.859 2.883 34.474 1.00 40.59 328 MET B CA 1
ATOM 4738 C C . MET B 1 328 ? -4.855 2.430 33.028 1.00 34.56 328 MET B C 1
ATOM 4739 O O . MET B 1 328 ? -5.713 2.846 32.258 1.00 27.95 328 MET B O 1
ATOM 4744 N N . THR B 1 329 ? -3.869 1.602 32.676 1.00 35.58 329 THR B N 1
ATOM 4745 C CA . THR B 1 329 ? -3.683 1.189 31.293 1.00 30.87 329 THR B CA 1
ATOM 4746 C C . THR B 1 329 ? -4.973 0.553 30.815 1.00 32.19 329 THR B C 1
ATOM 4747 O O . THR B 1 329 ? -5.808 0.105 31.620 1.00 27.92 329 THR B O 1
ATOM 4751 N N . LEU B 1 330 ? -5.128 0.504 29.491 1.00 27.76 330 LEU B N 1
ATOM 4752 C CA . LEU B 1 330 ? -6.334 -0.026 28.897 1.00 27.62 330 LEU B CA 1
ATOM 4753 C C . LEU B 1 330 ? -6.633 -1.450 29.412 1.00 29.79 330 LEU B C 1
ATOM 4754 O O . LEU B 1 330 ? -7.757 -1.768 29.754 1.00 32.11 330 LEU B O 1
ATOM 4759 N N . GLU B 1 331 ? -5.617 -2.294 29.537 1.00 28.45 331 GLU B N 1
ATOM 4760 C CA . GLU B 1 331 ? -5.874 -3.650 29.964 1.00 26.26 331 GLU B CA 1
ATOM 4761 C C . GLU B 1 331 ? -5.907 -3.721 31.497 1.00 32.76 331 GLU B C 1
ATOM 4762 O O . GLU B 1 331 ? -6.355 -4.705 32.095 1.00 35.96 331 GLU B O 1
ATOM 4768 N N . ALA B 1 332 ? -5.452 -2.675 32.161 1.00 28.21 332 ALA B N 1
ATOM 4769 C CA . ALA B 1 332 ? -5.830 -2.587 33.551 1.00 25.48 332 ALA B CA 1
ATOM 4770 C C . ALA B 1 332 ? -7.342 -2.382 33.637 1.00 20.97 332 ALA B C 1
ATOM 4771 O O . ALA B 1 332 ? -7.996 -2.995 34.452 1.00 21.76 332 ALA B O 1
ATOM 4773 N N . GLN B 1 333 ? -7.900 -1.566 32.745 1.00 21.82 333 GLN B N 1
ATOM 4774 C CA . GLN B 1 333 ? -9.364 -1.442 32.661 1.00 23.31 333 GLN B CA 1
ATOM 4775 C C . GLN B 1 333 ? -10.017 -2.779 32.277 1.00 21.40 333 GLN B C 1
ATOM 4776 O O . GLN B 1 333 ? -10.929 -3.188 32.960 1.00 22.12 333 GLN B O 1
ATOM 4782 N N . LYS B 1 334 ? -9.495 -3.515 31.263 1.00 18.93 334 LYS B N 1
ATOM 4783 C CA . LYS B 1 334 ? -10.163 -4.769 30.949 1.00 21.67 334 LYS B CA 1
ATOM 4784 C C . LYS B 1 334 ? -10.169 -5.653 32.191 1.00 20.82 334 LYS B C 1
ATOM 4785 O O . LYS B 1 334 ? -11.203 -6.217 32.526 1.00 26.63 334 LYS B O 1
ATOM 4787 N N . ARG B 1 335 ? -9.058 -5.639 32.943 1.00 19.30 335 ARG B N 1
ATOM 4788 C CA . ARG B 1 335 ? -8.962 -6.432 34.147 1.00 18.26 335 ARG B CA 1
ATOM 4789 C C . ARG B 1 335 ? -10.080 -6.067 35.101 1.00 21.29 335 ARG B C 1
ATOM 4790 O O . ARG B 1 335 ? -10.887 -6.925 35.461 1.00 21.24 335 ARG B O 1
ATOM 4798 N N . ILE B 1 336 ? -10.247 -4.766 35.355 1.00 22.04 336 ILE B N 1
ATOM 4799 C CA . ILE B 1 336 ? -11.283 -4.291 36.258 1.00 24.03 336 ILE B CA 1
ATOM 4800 C C . ILE B 1 336 ? -12.660 -4.686 35.735 1.00 25.46 336 ILE B C 1
ATOM 4801 O O . ILE B 1 336 ? -13.473 -5.231 36.472 1.00 29.24 336 ILE B O 1
ATOM 4806 N N . GLU B 1 337 ? -12.921 -4.366 34.479 1.00 28.56 337 GLU B N 1
ATOM 4807 C CA . GLU B 1 337 ? -14.129 -4.779 33.794 1.00 30.64 337 GLU B CA 1
ATOM 4808 C C . GLU B 1 337 ? -14.481 -6.212 34.178 1.00 29.53 337 GLU B C 1
ATOM 4809 O O . GLU B 1 337 ? -15.569 -6.482 34.685 1.00 24.02 337 GLU B O 1
ATOM 4815 N N . ASP B 1 338 ? -13.542 -7.123 33.912 1.00 28.11 338 ASP B N 1
ATOM 4816 C CA . ASP B 1 338 ? -13.787 -8.551 34.087 1.00 33.90 338 ASP B CA 1
ATOM 4817 C C . ASP B 1 338 ? -14.084 -8.889 35.542 1.00 25.93 338 ASP B C 1
ATOM 4818 O O . ASP B 1 338 ? -14.882 -9.772 35.795 1.00 24.42 338 ASP B O 1
ATOM 4823 N N . GLY B 1 339 ? -13.314 -8.273 36.450 1.00 22.32 339 GLY B N 1
ATOM 4824 C CA . GLY B 1 339 ? -13.466 -8.418 37.878 1.00 19.32 339 GLY B CA 1
ATOM 4825 C C . GLY B 1 339 ? -14.819 -7.899 38.371 1.00 19.53 339 GLY B C 1
ATOM 4826 O O . GLY B 1 339 ? -15.491 -8.587 39.116 1.00 17.89 339 GLY B O 1
ATOM 4827 N N . VAL B 1 340 ? -15.198 -6.659 38.013 1.00 18.66 340 VAL B N 1
ATOM 4828 C CA . VAL B 1 340 ? -16.467 -6.170 38.501 1.00 18.92 340 VAL B CA 1
ATOM 4829 C C . VAL B 1 340 ? -17.542 -7.157 38.060 1.00 23.83 340 VAL B C 1
ATOM 4830 O O . VAL B 1 340 ? -18.458 -7.459 38.806 1.00 26.72 340 VAL B O 1
ATOM 4834 N N . LYS B 1 341 ? -17.400 -7.675 36.842 1.00 26.57 341 LYS B N 1
ATOM 4835 C CA . LYS B 1 341 ? -18.316 -8.648 36.296 1.00 22.88 341 LYS B CA 1
ATOM 4836 C C . LYS B 1 341 ? -18.224 -9.902 37.122 1.00 23.71 341 LYS B C 1
ATOM 4837 O O . LYS B 1 341 ? -19.245 -10.436 37.498 1.00 39.04 341 LYS B O 1
ATOM 4843 N N . ASP B 1 342 ? -17.019 -10.438 37.312 1.00 22.61 342 ASP B N 1
ATOM 4844 C CA . ASP B 1 342 ? -16.901 -11.695 38.051 1.00 27.74 342 ASP B CA 1
ATOM 4845 C C . ASP B 1 342 ? -17.513 -11.572 39.486 1.00 36.30 342 ASP B C 1
ATOM 4846 O O . ASP B 1 342 ? -18.184 -12.492 39.955 1.00 34.88 342 ASP B O 1
ATOM 4851 N N . ILE B 1 343 ? -17.302 -10.427 40.175 1.00 31.88 343 ILE B N 1
ATOM 4852 C CA . ILE B 1 343 ? -17.874 -10.232 41.489 1.00 24.71 343 ILE B CA 1
ATOM 4853 C C . ILE B 1 343 ? -19.389 -10.296 41.373 1.00 27.64 343 ILE B C 1
ATOM 4854 O O . ILE B 1 343 ? -20.037 -11.067 42.067 1.00 29.60 343 ILE B O 1
ATOM 4859 N N . LEU B 1 344 ? -19.951 -9.455 40.500 1.00 29.81 344 LEU B N 1
ATOM 4860 C CA . LEU B 1 344 ? -21.395 -9.378 40.281 1.00 27.12 344 LEU B CA 1
ATOM 4861 C C . LEU B 1 344 ? -21.938 -10.761 39.953 1.00 25.52 344 LEU B C 1
ATOM 4862 O O . LEU B 1 344 ? -23.030 -11.087 40.390 1.00 28.63 344 LEU B O 1
ATOM 4867 N N . GLU B 1 345 ? -21.189 -11.550 39.166 1.00 25.75 345 GLU B N 1
ATOM 4868 C CA . GLU B 1 345 ? -21.681 -12.880 38.768 1.00 28.24 345 GLU B CA 1
ATOM 4869 C C . GLU B 1 345 ? -21.735 -13.745 40.015 1.00 25.16 345 GLU B C 1
ATOM 4870 O O . GLU B 1 345 ? -22.822 -14.158 40.426 1.00 33.18 345 GLU B O 1
ATOM 4873 N N . ARG B 1 346 ? -20.605 -13.835 40.717 1.00 20.76 346 ARG B N 1
ATOM 4874 C CA . ARG B 1 346 ? -20.513 -14.524 41.988 1.00 24.79 346 ARG B CA 1
ATOM 4875 C C . ARG B 1 346 ? -21.692 -14.150 42.906 1.00 27.17 346 ARG B C 1
ATOM 4876 O O . ARG B 1 346 ? -22.431 -15.017 43.383 1.00 31.26 346 ARG B O 1
ATOM 4884 N N . PHE B 1 347 ? -21.824 -12.861 43.183 1.00 23.41 347 PHE B N 1
ATOM 4885 C CA . PHE B 1 347 ? -22.856 -12.348 44.037 1.00 20.48 347 PHE B CA 1
ATOM 4886 C C . PHE B 1 347 ? -24.189 -12.895 43.582 1.00 25.11 347 PHE B C 1
ATOM 4887 O O . PHE B 1 347 ? -24.939 -13.415 44.384 1.00 26.55 347 PHE B O 1
ATOM 4895 N N . PHE B 1 348 ? -24.424 -12.868 42.257 1.00 29.14 348 PHE B N 1
ATOM 4896 C CA . PHE B 1 348 ? -25.700 -13.276 41.685 1.00 28.24 348 PHE B CA 1
ATOM 4897 C C . PHE B 1 348 ? -25.974 -14.744 41.884 1.00 29.02 348 PHE B C 1
ATOM 4898 O O . PHE B 1 348 ? -27.055 -15.109 42.321 1.00 31.24 348 PHE B O 1
ATOM 4906 N N . ASN B 1 349 ? -25.027 -15.580 41.487 1.00 23.81 349 ASN B N 1
ATOM 4907 C CA . ASN B 1 349 ? -25.225 -16.990 41.704 1.00 20.59 349 ASN B CA 1
ATOM 4908 C C . ASN B 1 349 ? -24.938 -17.349 43.152 1.00 19.46 349 ASN B C 1
ATOM 4909 O O . ASN B 1 349 ? -24.695 -18.537 43.437 1.00 13.27 349 ASN B O 1
ATOM 4914 N N . HIS B 1 350 ? -24.876 -16.327 44.055 1.00 20.41 350 HIS B N 1
ATOM 4915 C CA . HIS B 1 350 ? -24.570 -16.602 45.461 1.00 28.41 350 HIS B CA 1
ATOM 4916 C C . HIS B 1 350 ? -23.293 -17.469 45.636 1.00 29.34 350 HIS B C 1
ATOM 4917 O O . HIS B 1 350 ? -23.282 -18.371 46.436 1.00 20.42 350 HIS B O 1
ATOM 4924 N N . GLU B 1 351 ? -22.188 -17.161 44.964 1.00 34.01 351 GLU B N 1
ATOM 4925 C CA . GLU B 1 351 ? -21.026 -18.015 45.158 1.00 38.33 351 GLU B CA 1
ATOM 4926 C C . GLU B 1 351 ? -20.101 -17.422 46.210 1.00 39.56 351 GLU B C 1
ATOM 4927 O O . GLU B 1 351 ? -20.304 -16.293 46.647 1.00 39.51 351 GLU B O 1
ATOM 4933 N N . PRO B 1 352 ? -19.026 -18.155 46.605 1.00 41.73 352 PRO B N 1
ATOM 4934 C CA . PRO B 1 352 ? -18.023 -17.630 47.529 1.00 34.50 352 PRO B CA 1
ATOM 4935 C C . PRO B 1 352 ? -17.085 -16.695 46.788 1.00 29.72 352 PRO B C 1
ATOM 4936 O O . PRO B 1 352 ? -17.054 -16.708 45.596 1.00 30.27 352 PRO B O 1
ATOM 4940 N N . PHE B 1 353 ? -16.339 -15.872 47.525 1.00 30.53 353 PHE B N 1
ATOM 4941 C CA . PHE B 1 353 ? -15.384 -14.957 46.934 1.00 26.53 353 PHE B CA 1
ATOM 4942 C C . PHE B 1 353 ? -13.975 -15.324 47.410 1.00 28.61 353 PHE B C 1
ATOM 4943 O O . PHE B 1 353 ? -13.828 -16.025 48.374 1.00 24.90 353 PHE B O 1
ATOM 4951 N N . GLN B 1 354 ? -12.949 -14.841 46.684 1.00 29.48 354 GLN B N 1
ATOM 4952 C CA . GLN B 1 354 ? -11.571 -14.716 47.131 1.00 24.35 354 GLN B CA 1
ATOM 4953 C C . GLN B 1 354 ? -11.544 -13.774 48.319 1.00 25.09 354 GLN B C 1
ATOM 4954 O O . GLN B 1 354 ? -12.074 -12.665 48.188 1.00 23.18 354 GLN B O 1
ATOM 4960 N N . ASP B 1 355 ? -10.839 -14.132 49.435 1.00 24.59 355 ASP B N 1
ATOM 4961 C CA . ASP B 1 355 ? -10.779 -13.152 50.512 1.00 23.76 355 ASP B CA 1
ATOM 4962 C C . ASP B 1 355 ? -10.021 -11.872 50.082 1.00 22.18 355 ASP B C 1
ATOM 4963 O O . ASP B 1 355 ? -10.400 -10.779 50.479 1.00 19.99 355 ASP B O 1
ATOM 4968 N N . LYS B 1 356 ? -9.036 -12.006 49.204 1.00 17.64 356 LYS B N 1
ATOM 4969 C CA . LYS B 1 356 ? -8.313 -10.852 48.748 1.00 19.26 356 LYS B CA 1
ATOM 4970 C C . LYS B 1 356 ? -9.254 -9.723 48.332 1.00 23.44 356 LYS B C 1
ATOM 4971 O O . LYS B 1 356 ? -8.867 -8.562 48.410 1.00 25.03 356 LYS B O 1
ATOM 4977 N N . ASP B 1 357 ? -10.514 -10.030 47.982 1.00 27.08 357 ASP B N 1
ATOM 4978 C CA . ASP B 1 357 ? -11.354 -9.019 47.330 1.00 24.52 357 ASP B CA 1
ATOM 4979 C C . ASP B 1 357 ? -12.319 -8.375 48.333 1.00 26.04 357 ASP B C 1
ATOM 4980 O O . ASP B 1 357 ? -13.010 -7.398 48.005 1.00 25.51 357 ASP B O 1
ATOM 4985 N N . ILE B 1 358 ? -12.416 -8.942 49.546 1.00 21.11 358 ILE B N 1
ATOM 4986 C CA . ILE B 1 358 ? -13.402 -8.429 50.491 1.00 19.18 358 ILE B CA 1
ATOM 4987 C C . ILE B 1 358 ? -12.709 -7.440 51.446 1.00 23.17 358 ILE B C 1
ATOM 4988 O O . ILE B 1 358 ? -11.804 -7.811 52.172 1.00 26.65 358 ILE B O 1
ATOM 4993 N N . ILE B 1 359 ? -13.110 -6.166 51.413 1.00 28.25 359 ILE B N 1
ATOM 4994 C CA . ILE B 1 359 ? -12.629 -5.176 52.385 1.00 29.07 359 ILE B CA 1
ATOM 4995 C C . ILE B 1 359 ? -13.410 -5.303 53.679 1.00 31.87 359 ILE B C 1
ATOM 4996 O O . ILE B 1 359 ? -12.854 -5.629 54.683 1.00 30.63 359 ILE B O 1
ATOM 5001 N N . VAL B 1 360 ? -14.703 -5.046 53.629 1.00 39.12 360 VAL B N 1
ATOM 5002 C CA . VAL B 1 360 ? -15.570 -5.410 54.728 1.00 36.83 360 VAL B CA 1
ATOM 5003 C C . VAL B 1 360 ? -16.407 -6.613 54.292 1.00 35.33 360 VAL B C 1
ATOM 5004 O O . VAL B 1 360 ? -17.103 -6.564 53.273 1.00 34.95 360 VAL B O 1
ATOM 5008 N N . ALA B 1 361 ? -16.347 -7.682 55.081 1.00 35.98 361 ALA B N 1
ATOM 5009 C CA . ALA B 1 361 ? -17.116 -8.888 54.819 1.00 32.48 361 ALA B CA 1
ATOM 5010 C C . ALA B 1 361 ? -18.511 -8.682 55.379 1.00 38.07 361 ALA B C 1
ATOM 5011 O O . ALA B 1 361 ? -18.706 -7.755 56.165 1.00 39.50 361 ALA B O 1
ATOM 5013 N N . SER B 1 362 ? -19.492 -9.485 54.923 1.00 52.46 362 SER B N 1
ATOM 5014 C CA . SER B 1 362 ? -20.905 -9.142 55.132 1.00 58.61 362 SER B CA 1
ATOM 5015 C C . SER B 1 362 ? -21.808 -10.247 54.630 1.00 63.03 362 SER B C 1
ATOM 5016 O O . SER B 1 362 ? -22.136 -10.240 53.421 1.00 51.85 362 SER B O 1
ATOM 5018 N N . GLY B 1 363 ? -22.306 -11.094 55.578 1.00 43.60 363 GLY B N 1
ATOM 5019 C CA . GLY B 1 363 ? -23.508 -11.883 55.329 1.00 42.09 363 GLY B CA 1
ATOM 5020 C C . GLY B 1 363 ? -23.375 -12.730 54.048 1.00 47.84 363 GLY B C 1
ATOM 5021 O O . GLY B 1 363 ? -23.059 -13.908 54.152 1.00 44.05 363 GLY B O 1
ATOM 5022 N N . ARG B 1 364 ? -23.635 -12.123 52.842 1.00 37.69 364 ARG B N 1
ATOM 5023 C CA . ARG B 1 364 ? -23.226 -12.691 51.543 1.00 44.63 364 ARG B CA 1
ATOM 5024 C C . ARG B 1 364 ? -21.821 -12.180 51.161 1.00 45.61 364 ARG B C 1
ATOM 5025 O O . ARG B 1 364 ? -21.610 -10.991 50.923 1.00 49.01 364 ARG B O 1
ATOM 5033 N N . ILE B 1 365 ? -20.834 -13.081 51.223 1.00 52.26 365 ILE B N 1
ATOM 5034 C CA . ILE B 1 365 ? -19.438 -12.676 51.304 1.00 46.62 365 ILE B CA 1
ATOM 5035 C C . ILE B 1 365 ? -18.702 -13.484 52.402 1.00 40.58 365 ILE B C 1
ATOM 5036 O O . ILE B 1 365 ? -18.050 -14.510 52.045 1.00 41.89 365 ILE B O 1
#

Foldseek 3Di:
DEEEEEFDDDDPPPPQACGHPVNVLVVCCLVVVVVYHYHYDPPLPPVLLVCQQPHQEYEYELLRDNAADLVSNVSRLRYAEYEHLFDDDPSYPLVSCQVSQHWYWYQFPLQLLLQLVVQVVVVQCQQQVVVVVVCCVPVVHDDCVVSVVRGHQQAAFEEEEEACPSNSVSNQVVCQVSHYAYAYEHPPVQPADPRYHYDDPLCNQQRGLEYEYADADDPCLQCCQPLVSLVRHAFQHEYEYQHAARSHPQVSVLVCVVVRSYNEYEYAHHVHPVPDPPRVLVVGPRYHYDHNCSCVPSSSSNSSSVRVSVVVVCVVPVNDDDPSITDHHGD/DEEEEEADDQPDPACRYPVNVLVVVCLVVVVPYHYHYDPQPPLVPQQAHQEYEYEPVGDDAADLVSVVNRLNHAEYEHLADDVVRHDLVSCQVSQHWYWYQDLDLLLLLLVVQLVQVQCQQQVVVVVVCCVVVVHDDCCVNVVRGHQQAQFEEEEEACDSNVVSNQVVCQVSHYAYAYEHPPPQPADPRYHYDDPLCSLAPGQEYEYADEDDPCLQQVQPLVSLLSHAQQGEYEYAHAARSHPQVSVLVCVVVRSYSAYEYAHHVPPVPDPVRVLVVRPRYHYDHDDSCRDSVVSNSSSVRVSVVVVCLVVLHDDDPVTTPRHGPSD

B-factor: mean 28.03, std 12.15, range [5.23, 119.74]

Organism: Staphylococcus aureus (strain Mu50 / ATCC 700699) (NCBI:txid158878)

Solvent-accessible surface area: 24593 Å² total; per-residue (Å²): 85,25,0,0,0,2,1,1,99,35,69,106,73,29,100,60,2,48,0,4,22,64,70,0,0,26,0,81,91,24,0,105,121,94,76,32,87,20,38,48,3,62,23,76,36,89,69,0,46,72,27,1,77,64,0,19,0,5,0,3,0,15,4,35,12,2,84,2,59,88,68,57,2,101,127,5,105,57,11,85,3,3,3,1,0,0,54,2,5,81,14,9,48,65,64,0,0,58,118,81,78,3,5,0,1,19,10,59,39,8,8,27,19,0,12,0,0,0,0,0,0,0,0,0,2,15,1,0,16,0,50,29,0,21,73,0,0,70,111,27,64,60,61,21,19,74,0,0,7,54,0,42,2,0,20,134,28,28,0,0,0,11,7,4,29,68,44,0,55,36,0,0,80,6,0,36,40,0,79,22,78,8,15,0,50,12,84,141,59,86,74,108,65,106,58,4,123,48,7,55,38,63,69,0,0,57,32,0,38,0,0,0,0,19,9,83,40,50,130,141,12,59,60,43,0,44,159,91,5,4,58,120,4,82,66,111,2,10,0,0,0,8,23,55,3,73,0,3,40,107,78,14,0,40,64,10,0,64,79,98,44,0,13,2,0,0,0,0,5,10,122,53,16,56,5,66,66,138,8,50,2,3,115,9,55,89,12,0,0,0,0,20,0,1,2,0,0,24,42,0,0,46,88,0,35,88,14,0,43,70,7,0,54,76,34,31,82,173,96,114,53,44,87,107,24,63,61,21,77,53,112,84,35,0,2,0,8,1,15,82,45,116,81,71,1,37,1,2,44,75,69,4,0,29,0,59,103,24,0,74,124,102,65,34,97,38,25,59,47,57,47,95,30,63,88,40,14,80,61,4,32,0,11,0,2,0,52,64,85,29,6,114,12,56,84,78,59,1,103,57,2,97,78,8,38,0,4,4,1,0,7,86,22,8,147,12,9,48,65,54,0,0,53,118,78,92,3,0,0,0,19,12,56,25,72,37,31,20,0,20,0,0,1,0,0,0,0,0,0,2,15,2,0,25,0,50,32,0,23,83,0,0,75,101,21,56,35,46,0,0,61,0,0,9,51,0,44,1,0,18,123,26,27,0,0,0,10,6,1,41,149,45,0,65,12,0,0,76,9,0,39,33,0,79,20,78,10,14,0,51,14,93,140,59,86,74,112,58,95,79,1,48,48,18,54,33,90,83,0,0,54,45,1,27,0,0,0,0,18,7,91,82,43,114,128,12,74,58,41,0,44,134,89,6,3,66,102,3,84,94,97,4,10,0,0,0,7,7,130,4,18,0,2,38,85,94,15,0,36,63,11,0,66,80,102,42,0,21,2,0,0,1,1,8,9,125,59,76,90,5,52,73,123,1,37,0,6,106,6,52,84,11,0,0,0,0,52,0,0,33,8,0,20,37,3,0,44,76,14,27,87,15,0,49,68,8,0,38,76,2,34,92,125,72,102,27,97,112,129,18,22,68,18,63,10,85,75,50

Nearest PDB structures (foldseek):
  6ttb-assembly1_A  TM=1.003E+00  e=1.291E-69  Staphylococcus aureus
  6ttb-assembly1_B  TM=8.228E-01  e=8.081E-62  Staphylococcus aureus
  5z20-assembly1_C  TM=8.178E-01  e=1.357E-26  Pseudomonas aeruginosa
  5z1z-assembly1_C  TM=8.051E-01  e=6.956E-24  Escherichia coli BL21(DE3)
  7jp2-assembly1_B  TM=7.250E-01  e=2.693E-23  Treponema pallidum

Secondary structure (DSSP, 8-state):
-EEEEE-PPP-TT-TT-SSSTTTGGGHHHHHHTTT-EEEEES-SSSTTTTTTTT-SEEEEBTTB---B-HHHHHT-TT--EEEESSS--TTB-HHHHHHTT-EEEE-TTTTHHHHHHHHHHHHHHHHHTHHHHHHHHHHT---HHHHHTT---STT-EEEEE--SHHHHHHHHHHGGG--EEEEE-SS--S--SS-EE--HHHHHHH-SEEEE-----TTTTT-BSHHHHHHSPTTEEEEE-S-GGGB-HHHHHHHHHHTSEEEEEES--SSSSPPTT-TTTSSTTEEE--S-GGG-HHHHHHHHHHHHHHHHHHHTTPPPPGGGEEE---/-EEEEE--------SSSTTTGGGHHHHHHTTT-EEEE----TTTTTTT-SEEEEBTTB---B-HHHHHT-TT--EEEESSS--TTB-HHHHHHTT-EEEE-----HHHHHHHHHHHHHHHHTTHHHHHHHHHHT---SHHHHTT---STT-EEEEE--SHHHHHHHHHHGGG--EEEEE-SS--S--SSEEE--HHHHHHH-SEEEE-----TTTTT-BSHHHHHHSPTTEEEEE-S-GGGB-HHHHHHHHHTTSEEEEEES--SSSSPPTT-HHHHSTTEEE--S-STTSHHHHHHHHHHHHHHHHHHHTT----GGGEEE--S--

Sequence (658 aa):
MKIVALFPEAVEGQENQLLNTKKAIGLKTFLEERGHEFIILADNGEDLDKHLPDMDVIISAPFYPAYMTRERIEKAPNLKLAITAGVGSDHVDLAAASEHNIGVVEVTGSNTVSVAEHAVMDLLILLRNYEEGHRQSVEGEWNLSQVGNHAHELQHKTIGIFGFGRIGQLVAERLAPFNVTLQHYDPINQQDHKLSKFVSFDELVSSSDAITIHAPLTPETDNLFDKDVLSRMKKHSYLVNTARGKIVNRDALVEALASEHLQGYAGDVWYPQPAPADHPWRTMPRNAMTVHYSGMTLEAQKRIEDGVKDILERFFNHEPFQDKDIIVASGMKIVALFPEAVENQLLNTKKAIGLKTFLEERGHEFIILGEDLDKHLPDMDVIISAPFYPAYMTRERIEKAPNLKLAITAGVGSDHVDLAAASEHNIGVVEVTGSNTVSVAEHAVMDLLILLRNYEEGHRQSVEGEWNLSQVGNHAHELQHKTIGIFGFGRIGQLVAERLAPFNVTLQHYDPINQQDHKLSKFVSFDELVSSSDAITIHAPLTPETDNLFDKDVLSRMKKHSYLVNTARGKIVNRDALVEALASEHLQGYAGDVWYPQPAPADHPWRTMPRNAMTVHYSGMTLEAQKRIEDGVKDILERFFNHEPFQDKDIIVASGRI